Protein AF-A0A6P8ZC03-F1 (afdb_monomer_lite)

pLDDT: mean 70.23, std 19.86, range [29.33, 95.44]

Secondary structure (DSSP, 8-state):
-------HHHHHHHHHHHHHTT--SS--EEEEE---SS-PPPEEEEE----SSHHHHHHHHTT------PPPPP--------S------TT------HHHHHHH--TT-EEEE-TT--S-TTSSTTTT--EEEEEE-TTSEEEEEETT-SSS--EEEEBSGGG-BSEEE-----TTTTTT---STTEEE-TT--SHHHHHHHHHHHHTTGGGG--EEEES--S-HHHHHHHHHHHTTT--EEEEES--HHHHHHHHT-TT--EEEEES--HHHHHHHTT-TT-SEEEEE--TTSPPP-------SS--SEEEEE-SSHHHHHHHHHHTTTT--EEEEE-BSSTTTB-TTHHHHHHHHT-SS--EEEEE---TTS-S----HHHHHHHHHHHHHHHHTT-

InterPro domains:
  IPR037252 Mib/herc2 domain superfamily [SSF159034] (101-170)

Structure (mmCIF, N/CA/C/O backbone):
data_AF-A0A6P8ZC03-F1
#
_entry.id   AF-A0A6P8ZC03-F1
#
loop_
_atom_site.group_PDB
_atom_site.id
_atom_site.type_symbol
_atom_site.label_atom_id
_atom_site.label_alt_id
_atom_site.label_comp_id
_atom_site.label_asym_id
_atom_site.label_entity_id
_atom_site.label_seq_id
_atom_site.pdbx_PDB_ins_code
_atom_site.Cartn_x
_atom_site.Cartn_y
_atom_site.Cartn_z
_atom_site.occupancy
_atom_site.B_iso_or_equiv
_atom_site.auth_seq_id
_atom_site.auth_comp_id
_atom_site.auth_asym_id
_atom_site.auth_atom_id
_atom_site.pdbx_PDB_model_num
ATOM 1 N N . MET A 1 1 ? 59.920 -8.714 -32.826 1.00 38.66 1 MET A N 1
ATOM 2 C CA . MET A 1 1 ? 58.539 -8.205 -32.954 1.00 38.66 1 MET A CA 1
ATOM 3 C C . MET A 1 1 ? 57.607 -9.342 -32.580 1.00 38.66 1 MET A C 1
ATOM 5 O O . MET A 1 1 ? 57.572 -10.343 -33.281 1.00 38.66 1 MET A O 1
ATOM 9 N N . SER A 1 2 ? 56.995 -9.262 -31.404 1.00 29.33 2 SER A N 1
ATOM 10 C CA . SER A 1 2 ? 56.111 -10.286 -30.843 1.00 29.33 2 SER A CA 1
ATOM 11 C C . SER A 1 2 ? 54.760 -10.263 -31.563 1.00 29.33 2 SER A C 1
ATOM 13 O O . SER A 1 2 ? 54.054 -9.259 -31.531 1.00 29.33 2 SER A O 1
ATOM 15 N N . ASN A 1 3 ? 54.405 -11.369 -32.221 1.00 35.78 3 ASN A N 1
ATOM 16 C CA . ASN A 1 3 ? 53.081 -11.566 -32.811 1.00 35.78 3 ASN A CA 1
ATOM 17 C C . ASN A 1 3 ? 52.058 -11.782 -31.689 1.00 35.78 3 ASN A C 1
ATOM 19 O O . ASN A 1 3 ? 51.880 -12.900 -31.208 1.00 35.78 3 ASN A O 1
ATOM 23 N N . ASN A 1 4 ? 51.389 -10.706 -31.275 1.00 35.53 4 ASN A N 1
ATOM 24 C CA . ASN A 1 4 ? 50.224 -10.776 -30.397 1.00 35.53 4 ASN A CA 1
ATOM 25 C C . ASN A 1 4 ? 49.051 -11.398 -31.169 1.00 35.53 4 ASN A C 1
ATOM 27 O O . ASN A 1 4 ? 48.285 -10.704 -31.836 1.00 35.53 4 ASN A O 1
ATOM 31 N N . PHE A 1 5 ? 48.920 -12.721 -31.094 1.00 42.88 5 PHE A N 1
ATOM 32 C CA . PHE A 1 5 ? 47.715 -13.425 -31.519 1.00 42.88 5 PHE A CA 1
ATOM 33 C C . PHE A 1 5 ? 46.606 -13.161 -30.497 1.00 42.88 5 PHE A C 1
ATOM 35 O O . PHE A 1 5 ? 46.555 -13.793 -29.445 1.00 42.88 5 PHE A O 1
ATOM 42 N N . PHE A 1 6 ? 45.704 -12.234 -30.811 1.00 43.91 6 PHE A N 1
ATOM 43 C CA . PHE A 1 6 ? 44.406 -12.196 -30.146 1.00 43.91 6 PHE A CA 1
ATOM 44 C C . PHE A 1 6 ? 43.571 -13.399 -30.619 1.00 43.91 6 PHE A C 1
ATOM 46 O O . PHE A 1 6 ? 43.503 -13.648 -31.830 1.00 43.91 6 PHE A O 1
ATOM 53 N N . PRO A 1 7 ? 42.934 -14.162 -29.714 1.00 54.00 7 PRO A N 1
ATOM 54 C CA . PRO A 1 7 ? 42.028 -15.236 -30.101 1.00 54.00 7 PRO A CA 1
ATOM 55 C C . PRO A 1 7 ? 40.899 -14.685 -30.982 1.00 54.00 7 PRO A C 1
ATOM 57 O O . PRO A 1 7 ? 40.256 -13.696 -30.640 1.00 54.00 7 PRO A O 1
ATOM 60 N N . VAL A 1 8 ? 40.629 -15.332 -32.119 1.00 51.09 8 VAL A N 1
ATOM 61 C CA . VAL A 1 8 ? 39.623 -14.892 -33.113 1.00 51.09 8 VAL A CA 1
ATOM 62 C C . VAL A 1 8 ? 38.232 -14.698 -32.485 1.00 51.09 8 VAL A C 1
ATOM 64 O O . VAL A 1 8 ? 37.500 -13.784 -32.860 1.00 51.09 8 VAL A O 1
ATOM 67 N N . ALA A 1 9 ? 37.895 -15.505 -31.476 1.00 49.44 9 ALA A N 1
ATOM 68 C CA . ALA A 1 9 ? 36.647 -15.401 -30.724 1.00 49.44 9 ALA A CA 1
ATOM 69 C C . ALA A 1 9 ? 36.539 -14.112 -29.884 1.00 49.44 9 ALA A C 1
ATOM 71 O O . ALA A 1 9 ? 35.435 -13.611 -29.664 1.00 49.44 9 ALA A O 1
ATOM 72 N N . ASP A 1 10 ? 37.663 -13.553 -29.436 1.00 50.69 10 ASP A N 1
ATOM 73 C CA . ASP A 1 10 ? 37.693 -12.330 -28.628 1.00 50.69 10 ASP A CA 1
ATOM 74 C C . ASP A 1 10 ? 37.664 -11.080 -29.500 1.00 50.69 10 ASP A C 1
ATOM 76 O O . ASP A 1 10 ? 37.069 -10.078 -29.108 1.00 50.69 10 ASP A O 1
ATOM 80 N N . LEU A 1 11 ? 38.188 -11.167 -30.724 1.00 52.09 11 LEU A N 1
ATOM 81 C CA . LEU A 1 11 ? 38.031 -10.120 -31.730 1.00 52.09 11 LEU A CA 1
ATOM 82 C C . LEU A 1 11 ? 36.567 -10.010 -32.184 1.00 52.09 11 LEU A C 1
ATOM 84 O O . LEU A 1 11 ? 36.025 -8.910 -32.237 1.00 52.09 11 LEU A O 1
ATOM 88 N N . ALA A 1 12 ? 35.903 -11.146 -32.424 1.00 51.19 12 ALA A N 1
ATOM 89 C CA . ALA A 1 12 ? 34.486 -11.190 -32.793 1.00 51.19 12 ALA A CA 1
ATOM 90 C C . ALA A 1 12 ? 33.575 -10.680 -31.663 1.00 51.19 12 ALA A C 1
ATOM 92 O O . ALA A 1 12 ? 32.659 -9.899 -31.915 1.00 51.19 12 ALA A O 1
ATOM 93 N N . ARG A 1 13 ? 33.860 -11.050 -30.405 1.00 52.44 13 ARG A N 1
ATOM 94 C CA . ARG A 1 13 ? 33.130 -10.528 -29.236 1.00 52.44 13 ARG A CA 1
ATOM 95 C C . ARG A 1 13 ? 33.342 -9.035 -29.038 1.00 52.44 13 ARG A C 1
ATOM 97 O O . ARG A 1 13 ? 32.381 -8.322 -28.769 1.00 52.44 13 ARG A O 1
ATOM 104 N N . THR A 1 14 ? 34.580 -8.568 -29.176 1.00 52.69 14 THR A N 1
ATOM 105 C CA . THR A 1 14 ? 34.913 -7.144 -29.041 1.00 52.69 14 THR A CA 1
ATOM 106 C C . THR A 1 14 ? 34.254 -6.326 -30.149 1.00 52.69 14 THR A C 1
ATOM 108 O O . THR A 1 14 ? 33.666 -5.291 -29.856 1.00 52.69 14 THR A O 1
ATOM 111 N N . ALA A 1 15 ? 34.250 -6.822 -31.391 1.00 52.75 15 ALA A N 1
ATOM 112 C CA . ALA A 1 15 ? 33.561 -6.185 -32.511 1.00 52.75 15 ALA A CA 1
ATOM 113 C C . ALA A 1 15 ? 32.034 -6.157 -32.320 1.00 52.75 15 ALA A C 1
ATOM 115 O O . ALA A 1 15 ? 31.424 -5.110 -32.501 1.00 52.75 15 ALA A O 1
ATOM 116 N N . ALA A 1 16 ? 31.419 -7.262 -31.883 1.00 52.03 16 ALA A N 1
ATOM 117 C CA . ALA A 1 16 ? 29.979 -7.316 -31.611 1.00 52.03 16 ALA A CA 1
ATOM 118 C C . ALA A 1 16 ? 29.558 -6.348 -30.492 1.00 52.03 16 ALA A C 1
ATOM 120 O O . ALA A 1 16 ? 28.509 -5.714 -30.577 1.00 52.03 16 ALA A O 1
ATOM 121 N N . ARG A 1 17 ? 30.396 -6.197 -29.460 1.00 51.12 17 ARG A N 1
ATOM 122 C CA . ARG A 1 17 ? 30.142 -5.295 -28.330 1.00 51.12 17 ARG A CA 1
ATOM 123 C C . ARG A 1 17 ? 30.298 -3.821 -28.718 1.00 51.12 17 ARG A C 1
ATOM 125 O O . ARG A 1 17 ? 29.443 -3.021 -28.375 1.00 51.12 17 ARG A O 1
ATOM 132 N N . LEU A 1 18 ? 31.305 -3.494 -29.532 1.00 48.81 18 LEU A N 1
ATOM 133 C CA . LEU A 1 18 ? 31.478 -2.156 -30.116 1.00 48.81 18 LEU A CA 1
ATOM 134 C C . LEU A 1 18 ? 30.335 -1.761 -31.062 1.00 48.81 18 LEU A C 1
ATOM 136 O O . LEU A 1 18 ? 29.986 -0.590 -31.140 1.00 48.81 18 LEU A O 1
ATOM 140 N N . VAL A 1 19 ? 29.754 -2.725 -31.778 1.00 50.06 19 VAL A N 1
ATOM 141 C CA . VAL A 1 19 ? 28.597 -2.502 -32.659 1.00 50.06 19 VAL A CA 1
ATOM 142 C C . VAL A 1 19 ? 27.312 -2.263 -31.855 1.00 50.06 19 VAL A C 1
ATOM 144 O O . VAL A 1 19 ? 26.505 -1.427 -32.250 1.00 50.06 19 VAL A O 1
ATOM 147 N N . LEU A 1 20 ? 27.145 -2.938 -30.713 1.00 50.75 20 LEU A N 1
ATOM 148 C CA . LEU A 1 20 ? 26.022 -2.715 -29.792 1.00 50.75 20 LEU A CA 1
ATOM 149 C C . LEU A 1 20 ? 26.075 -1.338 -29.111 1.00 50.75 20 LEU A C 1
ATOM 151 O O . LEU A 1 20 ? 25.030 -0.727 -28.908 1.00 50.75 20 LEU A O 1
ATOM 155 N N . ASP A 1 21 ? 27.273 -0.835 -28.807 1.00 42.75 21 ASP A N 1
ATOM 156 C CA . ASP A 1 21 ? 27.467 0.445 -28.109 1.00 42.75 21 ASP A CA 1
ATOM 157 C C . ASP A 1 21 ? 27.292 1.689 -29.018 1.00 42.75 21 ASP A C 1
ATOM 159 O O . ASP A 1 21 ? 27.329 2.816 -28.525 1.00 42.75 21 ASP A O 1
ATOM 163 N N . LEU A 1 22 ? 27.102 1.519 -30.337 1.00 44.31 22 LEU A N 1
ATOM 164 C CA . LEU A 1 22 ? 27.122 2.606 -31.336 1.00 44.31 22 LEU A CA 1
ATOM 165 C C . LEU A 1 22 ? 25.833 2.752 -32.187 1.00 44.31 22 LEU A C 1
ATOM 167 O O . LEU A 1 22 ? 25.862 3.482 -33.178 1.00 44.31 22 LEU A O 1
ATOM 171 N N . ALA A 1 23 ? 24.719 2.088 -31.846 1.00 41.38 23 ALA A N 1
ATOM 172 C CA . ALA A 1 23 ? 23.506 2.015 -32.690 1.00 41.38 23 ALA A CA 1
ATOM 173 C C . ALA A 1 23 ? 22.300 2.869 -32.201 1.00 41.38 23 ALA A C 1
ATOM 175 O O . ALA A 1 23 ? 22.089 3.010 -30.996 1.00 41.38 23 ALA A O 1
ATOM 176 N N . ASP A 1 24 ? 21.477 3.377 -33.140 1.00 45.94 24 ASP A N 1
ATOM 177 C CA . ASP A 1 24 ? 20.222 4.161 -32.947 1.00 45.94 24 ASP A CA 1
ATOM 178 C C . ASP A 1 24 ? 19.053 3.517 -33.772 1.00 45.94 24 ASP A C 1
ATOM 180 O O . ASP A 1 24 ? 19.334 2.818 -34.734 1.00 45.94 24 ASP A O 1
ATOM 184 N N . PRO A 1 25 ? 17.736 3.647 -33.470 1.00 39.78 25 PRO A N 1
ATOM 185 C CA . PRO A 1 25 ? 16.747 2.566 -33.657 1.00 39.78 25 PRO A CA 1
ATOM 186 C C . PRO A 1 25 ? 15.841 2.481 -34.939 1.00 39.78 25 PRO A C 1
ATOM 188 O O . PRO A 1 25 ? 14.853 1.752 -34.859 1.00 39.78 25 PRO A O 1
ATOM 191 N N . ALA A 1 26 ? 16.116 3.048 -36.144 1.00 35.56 26 ALA A N 1
ATOM 192 C CA . ALA A 1 26 ? 15.242 2.849 -37.371 1.00 35.56 26 ALA A CA 1
ATOM 193 C C . ALA A 1 26 ? 15.695 2.199 -38.786 1.00 35.56 26 ALA A C 1
ATOM 195 O O . ALA A 1 26 ? 15.550 2.896 -39.776 1.00 35.56 26 ALA A O 1
ATOM 196 N N . ALA A 1 27 ? 16.139 0.912 -38.989 1.00 43.16 27 ALA A N 1
ATOM 197 C CA . ALA A 1 27 ? 16.663 0.184 -40.221 1.00 43.16 27 ALA A CA 1
ATOM 198 C C . ALA A 1 27 ? 17.760 -0.938 -40.000 1.00 43.16 27 ALA A C 1
ATOM 200 O O . ALA A 1 27 ? 18.891 -0.643 -39.655 1.00 43.16 27 ALA A O 1
ATOM 201 N N . VAL A 1 28 ? 17.523 -2.229 -40.289 1.00 44.81 28 VAL A N 1
ATOM 202 C CA . VAL A 1 28 ? 18.492 -3.349 -40.052 1.00 44.81 28 VAL A CA 1
ATOM 203 C C . VAL A 1 28 ? 19.564 -3.502 -41.167 1.00 44.81 28 VAL A C 1
ATOM 205 O O . VAL A 1 28 ? 19.242 -3.387 -42.345 1.00 44.81 28 VAL A O 1
ATOM 208 N N . CYS A 1 29 ? 20.829 -3.796 -40.828 1.00 44.78 29 CYS A N 1
ATOM 209 C CA . CYS A 1 29 ? 21.965 -4.050 -41.737 1.00 44.78 29 CYS A CA 1
ATOM 210 C C . CYS A 1 29 ? 22.621 -5.422 -41.485 1.00 44.78 29 CYS A C 1
ATOM 212 O O . CYS A 1 29 ? 22.820 -5.803 -40.336 1.00 44.78 29 CYS A O 1
ATOM 214 N N . SER A 1 30 ? 23.051 -6.134 -42.536 1.00 46.84 30 SER A N 1
ATOM 215 C CA . SER A 1 30 ? 23.853 -7.363 -42.399 1.00 46.84 30 SER A CA 1
ATOM 216 C C . SER A 1 30 ? 25.341 -7.106 -42.662 1.00 46.84 30 SER A C 1
ATOM 218 O O . SER A 1 30 ? 25.680 -6.549 -43.709 1.00 46.84 30 SER A O 1
ATOM 220 N N . VAL A 1 31 ? 26.235 -7.553 -41.775 1.00 46.94 31 VAL A N 1
ATOM 221 C CA . VAL A 1 31 ? 27.695 -7.477 -41.987 1.00 46.94 31 VAL A CA 1
ATOM 222 C C . VAL A 1 31 ? 28.259 -8.872 -42.239 1.00 46.94 31 VAL A C 1
ATOM 224 O O . VAL A 1 31 ? 27.964 -9.800 -41.487 1.00 46.94 31 VAL A O 1
ATOM 227 N N . THR A 1 32 ? 29.082 -9.004 -43.287 1.00 48.28 32 THR A N 1
ATOM 228 C CA . THR A 1 32 ? 29.808 -10.239 -43.623 1.00 48.28 32 THR A CA 1
ATOM 229 C C . THR A 1 32 ? 31.313 -9.990 -43.573 1.00 48.28 32 THR A C 1
ATOM 231 O O . THR A 1 32 ? 31.815 -9.125 -44.288 1.00 48.28 32 THR A O 1
ATOM 234 N N . LEU A 1 33 ? 32.040 -10.743 -42.744 1.00 46.47 33 LEU A N 1
ATOM 235 C CA . LEU A 1 33 ? 33.502 -10.658 -42.619 1.00 46.47 33 LEU A CA 1
ATOM 236 C C . LEU A 1 33 ? 34.161 -11.879 -43.270 1.00 46.47 33 LEU A C 1
ATOM 238 O O . LEU A 1 33 ? 33.758 -13.013 -43.014 1.00 46.47 33 LEU A O 1
ATOM 242 N N . ARG A 1 34 ? 35.195 -11.655 -44.090 1.00 49.12 34 ARG A N 1
ATOM 243 C CA . ARG A 1 34 ? 35.996 -12.713 -44.725 1.00 49.12 34 ARG A CA 1
ATOM 244 C C . ARG A 1 34 ? 37.477 -12.504 -44.430 1.00 49.12 34 ARG A C 1
ATOM 246 O O . ARG A 1 34 ? 38.013 -11.430 -44.669 1.00 49.12 34 ARG A O 1
ATOM 253 N N . ARG A 1 35 ? 38.150 -13.549 -43.942 1.00 44.47 35 ARG A N 1
ATOM 254 C CA . ARG A 1 35 ? 39.606 -13.553 -43.734 1.00 44.47 35 ARG A CA 1
ATOM 255 C C . ARG A 1 35 ? 40.304 -14.150 -44.959 1.00 44.47 35 ARG A C 1
ATOM 257 O O . ARG A 1 35 ? 39.910 -15.215 -45.430 1.00 44.47 35 ARG A O 1
ATOM 264 N N . GLY A 1 36 ? 41.326 -13.466 -45.471 1.00 46.16 36 GLY A N 1
ATOM 265 C CA . GLY A 1 36 ? 42.032 -13.841 -46.699 1.00 46.16 36 GLY A CA 1
ATOM 266 C C . GLY A 1 36 ? 42.666 -15.244 -46.694 1.00 46.16 36 GLY A C 1
ATOM 267 O O . GLY A 1 36 ? 43.263 -15.675 -45.710 1.00 46.16 36 GLY A O 1
ATOM 268 N N . ALA A 1 37 ? 42.502 -15.917 -47.838 1.00 48.25 37 ALA A N 1
ATOM 269 C CA . ALA A 1 37 ? 43.283 -16.992 -48.467 1.00 48.25 37 ALA A CA 1
ATOM 270 C C . ALA A 1 37 ? 43.920 -18.134 -47.636 1.00 48.25 37 ALA A C 1
ATOM 272 O O . ALA A 1 37 ? 44.953 -18.644 -48.056 1.00 48.25 37 ALA A O 1
ATOM 273 N N . ALA A 1 38 ? 43.329 -18.604 -46.528 1.00 47.22 38 ALA A N 1
ATOM 274 C CA . ALA A 1 38 ? 43.684 -19.929 -45.967 1.00 47.22 38 ALA A CA 1
ATOM 275 C C . ALA A 1 38 ? 42.639 -20.541 -45.004 1.00 47.22 38 ALA A C 1
ATOM 277 O O . ALA A 1 38 ? 42.996 -21.258 -44.073 1.00 47.22 38 ALA A O 1
ATOM 278 N N . GLY A 1 39 ? 41.349 -20.258 -45.200 1.00 52.25 39 GLY A N 1
ATOM 279 C CA . GLY A 1 39 ? 40.270 -20.786 -44.354 1.00 52.25 39 GLY A CA 1
ATOM 280 C C . GLY A 1 39 ? 39.254 -19.702 -44.026 1.00 52.25 39 GLY A C 1
ATOM 281 O O . GLY A 1 39 ? 39.389 -18.985 -43.036 1.00 52.25 39 GLY A O 1
ATOM 282 N N . ALA A 1 40 ? 38.260 -19.542 -44.898 1.00 42.72 40 ALA A N 1
ATOM 283 C CA . ALA A 1 40 ? 37.226 -18.533 -44.735 1.00 42.72 40 ALA A CA 1
ATOM 284 C C . ALA A 1 40 ? 36.173 -19.027 -43.735 1.00 42.72 40 ALA A C 1
ATOM 286 O O . ALA A 1 40 ? 35.485 -20.011 -43.991 1.00 42.72 40 ALA A O 1
ATOM 287 N N . VAL A 1 41 ? 36.041 -18.334 -42.605 1.00 45.12 41 VAL A N 1
ATOM 288 C CA . VAL A 1 41 ? 34.872 -18.461 -41.730 1.00 45.12 41 VAL A CA 1
ATOM 289 C C . VAL A 1 41 ? 33.945 -17.304 -42.073 1.00 45.12 41 VAL A C 1
ATOM 291 O O . VAL A 1 41 ? 34.343 -16.146 -41.952 1.00 45.12 41 VAL A O 1
ATOM 294 N N . GLU A 1 42 ? 32.746 -17.619 -42.552 1.00 45.19 42 GLU A N 1
ATOM 295 C CA . GLU A 1 42 ? 31.716 -16.636 -42.877 1.00 45.19 42 GLU A CA 1
ATOM 296 C C . GLU A 1 42 ? 30.893 -16.339 -41.623 1.00 45.19 42 GLU A C 1
ATOM 298 O O . GLU A 1 42 ? 30.299 -17.238 -41.031 1.00 45.19 42 GLU A O 1
ATOM 303 N N . TRP A 1 43 ? 30.877 -15.075 -41.209 1.00 43.72 43 TRP A N 1
ATOM 304 C CA . TRP A 1 43 ? 30.035 -14.599 -40.116 1.00 43.72 43 TRP A CA 1
ATOM 305 C C . TRP A 1 43 ? 28.998 -13.650 -40.687 1.00 43.72 43 TRP A C 1
ATOM 307 O O . TRP A 1 43 ? 29.372 -12.667 -41.323 1.00 43.72 43 TRP A O 1
ATOM 317 N N . ARG A 1 44 ? 27.718 -13.942 -40.446 1.00 44.94 44 ARG A N 1
ATOM 318 C CA . ARG A 1 44 ? 26.594 -13.063 -40.770 1.00 44.94 44 ARG A CA 1
ATOM 319 C C . ARG A 1 44 ? 25.996 -12.564 -39.461 1.00 44.94 44 ARG A C 1
ATOM 321 O O . ARG A 1 44 ? 25.579 -13.370 -38.636 1.00 44.94 44 ARG A O 1
ATOM 328 N N . ALA A 1 45 ? 25.974 -11.251 -39.273 1.00 44.25 45 ALA A N 1
ATOM 329 C CA . ALA A 1 45 ? 25.295 -10.615 -38.149 1.00 44.25 45 ALA A CA 1
ATOM 330 C C . ALA A 1 45 ? 24.274 -9.611 -38.685 1.00 44.25 45 ALA A C 1
ATOM 332 O O . ALA A 1 45 ? 24.624 -8.789 -39.532 1.00 44.25 45 ALA A O 1
ATOM 333 N N . GLU A 1 46 ? 23.035 -9.696 -38.205 1.00 40.28 46 GLU A N 1
ATOM 334 C CA . GLU A 1 46 ? 21.968 -8.725 -38.457 1.00 40.28 46 GLU A CA 1
ATOM 335 C C . GLU A 1 46 ? 21.998 -7.676 -37.346 1.00 40.28 46 GLU A C 1
ATOM 337 O O . GLU A 1 46 ? 21.939 -8.004 -36.161 1.00 40.28 46 GLU A O 1
ATOM 342 N N . VAL A 1 47 ? 22.155 -6.412 -37.720 1.00 44.84 47 VAL A N 1
ATOM 343 C CA . VAL A 1 47 ? 22.390 -5.306 -36.794 1.00 44.84 47 VAL A CA 1
ATOM 344 C C . VAL A 1 47 ? 21.298 -4.264 -36.987 1.00 44.84 47 VAL A C 1
ATOM 346 O O . VAL A 1 47 ? 21.091 -3.832 -38.118 1.00 44.84 47 VAL A O 1
ATOM 349 N N . PRO A 1 48 ? 20.594 -3.829 -35.934 1.00 35.66 48 PRO A N 1
ATOM 350 C CA . PRO A 1 48 ? 19.613 -2.771 -36.056 1.00 35.66 48 PRO A CA 1
ATOM 351 C C . PRO A 1 48 ? 20.286 -1.385 -36.335 1.00 35.66 48 PRO A C 1
ATOM 353 O O . PRO A 1 48 ? 21.489 -1.234 -36.173 1.00 35.66 48 PRO A O 1
ATOM 356 N N . PRO A 1 49 ? 19.511 -0.385 -36.764 1.00 44.56 49 PRO A N 1
ATOM 357 C CA . PRO A 1 49 ? 19.841 0.904 -37.458 1.00 44.56 49 PRO A CA 1
ATOM 358 C C . PRO A 1 49 ? 20.930 1.916 -37.073 1.00 44.56 49 PRO A C 1
ATOM 360 O O . PRO A 1 49 ? 21.537 1.871 -36.018 1.00 44.56 49 PRO A O 1
ATOM 363 N N . ALA A 1 50 ? 21.191 2.837 -38.023 1.00 55.44 50 ALA A N 1
ATOM 364 C CA . ALA A 1 50 ? 22.471 3.517 -38.302 1.00 55.44 50 ALA A CA 1
ATOM 365 C C . ALA A 1 50 ? 22.525 5.031 -37.935 1.00 55.44 50 ALA A C 1
ATOM 367 O O . ALA A 1 50 ? 21.480 5.660 -37.817 1.00 55.44 50 ALA A O 1
ATOM 368 N N . ASP A 1 51 ? 23.707 5.670 -37.769 1.00 46.03 51 ASP A N 1
ATOM 369 C CA . ASP A 1 51 ? 24.504 6.200 -38.905 1.00 46.03 51 ASP A CA 1
ATOM 370 C C . ASP A 1 51 ? 26.069 6.083 -38.832 1.00 46.03 51 ASP A C 1
ATOM 372 O O . ASP A 1 51 ? 26.778 6.698 -38.036 1.00 46.03 51 ASP A O 1
ATOM 376 N N . ASN A 1 52 ? 26.593 5.278 -39.765 1.00 52.47 52 ASN A N 1
ATOM 377 C CA . ASN A 1 52 ? 27.776 5.342 -40.656 1.00 52.47 52 ASN A CA 1
ATOM 378 C C . ASN A 1 52 ? 29.224 5.766 -40.317 1.00 52.47 52 ASN A C 1
ATOM 380 O O . ASN A 1 52 ? 30.082 5.463 -41.156 1.00 52.47 52 ASN A O 1
ATOM 384 N N . ALA A 1 53 ? 29.591 6.392 -39.197 1.00 48.66 53 ALA A N 1
ATOM 385 C CA . ALA A 1 53 ? 31.012 6.774 -39.012 1.00 48.66 53 ALA A CA 1
ATOM 386 C C . ALA A 1 53 ? 31.860 5.673 -38.345 1.00 48.66 53 ALA A C 1
ATOM 388 O O . ALA A 1 53 ? 32.937 5.320 -38.831 1.00 48.66 53 ALA A O 1
ATOM 389 N N . GLY A 1 54 ? 31.352 5.086 -37.258 1.00 52.84 54 GLY A N 1
ATOM 390 C CA . GLY A 1 54 ? 32.101 4.121 -36.443 1.00 52.84 54 GLY A CA 1
ATOM 391 C C . GLY A 1 54 ? 32.331 2.778 -37.137 1.00 52.84 54 GLY A C 1
ATOM 392 O O . GLY A 1 54 ? 33.436 2.243 -37.103 1.00 52.84 54 GLY A O 1
ATOM 393 N N . VAL A 1 55 ? 31.322 2.264 -37.846 1.00 52.31 55 VAL A N 1
ATOM 394 C CA . VAL A 1 55 ? 31.400 0.956 -38.520 1.00 52.31 55 VAL A CA 1
ATOM 395 C C . VAL A 1 55 ? 32.434 0.963 -39.654 1.00 52.31 55 VAL A C 1
ATOM 397 O O . VAL A 1 55 ? 33.204 0.015 -39.783 1.00 52.31 55 VAL A O 1
ATOM 400 N N . LYS A 1 56 ? 32.534 2.054 -40.428 1.00 48.81 56 LYS A N 1
ATOM 401 C CA . LYS A 1 56 ? 33.561 2.196 -41.479 1.00 48.81 56 LYS A CA 1
ATOM 402 C C . LYS A 1 56 ? 34.979 2.253 -40.899 1.00 48.81 56 LYS A C 1
ATOM 404 O O . LYS A 1 56 ? 35.896 1.675 -41.474 1.00 48.81 56 LYS A O 1
ATOM 409 N N . LEU A 1 57 ? 35.151 2.901 -39.745 1.00 46.41 57 LEU A N 1
ATOM 410 C CA . LEU A 1 57 ? 36.442 3.033 -39.059 1.00 46.41 57 LEU A CA 1
ATOM 411 C C . LEU A 1 57 ? 36.913 1.691 -38.473 1.00 46.41 57 LEU A C 1
ATOM 413 O O . LEU A 1 57 ? 38.081 1.329 -38.617 1.00 46.41 57 LEU A O 1
ATOM 417 N N . VAL A 1 58 ? 35.985 0.913 -37.906 1.00 53.28 58 VAL A N 1
ATOM 418 C CA . VAL A 1 58 ? 36.243 -0.442 -37.390 1.00 53.28 58 VAL A CA 1
ATOM 419 C C . VAL A 1 58 ? 36.569 -1.423 -38.524 1.00 53.28 58 VAL A C 1
ATOM 421 O O . VAL A 1 58 ? 37.495 -2.218 -38.383 1.00 53.28 58 VAL A O 1
ATOM 424 N N . LEU A 1 59 ? 35.887 -1.341 -39.672 1.00 49.88 59 LEU A N 1
ATOM 425 C CA . LEU A 1 59 ? 36.191 -2.186 -40.836 1.00 49.88 59 LEU A CA 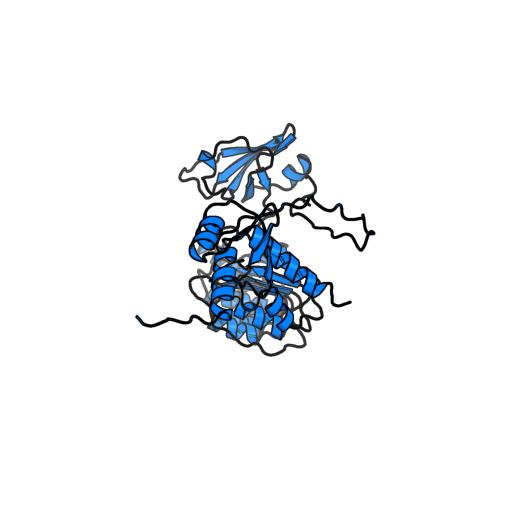1
ATOM 426 C C . LEU A 1 59 ? 37.565 -1.859 -41.458 1.00 49.88 59 LEU A C 1
ATOM 428 O O . LEU A 1 59 ? 38.321 -2.784 -41.757 1.00 49.88 59 LEU A O 1
ATOM 432 N N . CYS A 1 60 ? 37.941 -0.574 -41.553 1.00 47.09 60 CYS A N 1
ATOM 433 C CA . CYS A 1 60 ? 39.286 -0.155 -41.982 1.00 47.09 60 CYS A CA 1
ATOM 434 C C . CYS A 1 60 ? 40.391 -0.637 -41.026 1.00 47.09 60 CYS A C 1
ATOM 436 O O . CYS A 1 60 ? 41.444 -1.083 -41.476 1.00 47.09 60 CYS A O 1
ATOM 438 N N . MET A 1 61 ? 40.158 -0.581 -39.710 1.00 47.47 61 MET A N 1
ATOM 439 C CA . MET A 1 61 ? 41.124 -1.048 -38.704 1.00 47.47 61 MET A CA 1
ATOM 440 C C . MET A 1 61 ? 41.341 -2.569 -38.718 1.00 47.47 61 MET A C 1
ATOM 442 O O . MET A 1 61 ? 42.382 -3.039 -38.264 1.00 47.47 61 MET A O 1
ATOM 446 N N . LEU A 1 62 ? 40.379 -3.340 -39.233 1.00 55.50 62 LEU A N 1
ATOM 447 C CA . LEU A 1 62 ? 40.436 -4.804 -39.294 1.00 55.50 62 LEU A CA 1
ATOM 448 C C . LEU A 1 62 ? 40.975 -5.345 -40.632 1.00 55.50 62 LEU A C 1
ATOM 450 O O . LEU A 1 62 ? 41.082 -6.562 -40.785 1.00 55.50 62 LEU A O 1
ATOM 454 N N . GLY A 1 63 ? 41.322 -4.477 -41.593 1.00 46.72 63 GLY A N 1
ATOM 455 C CA . GLY A 1 63 ? 41.898 -4.873 -42.887 1.00 46.72 63 GLY A CA 1
ATOM 456 C C . GLY A 1 63 ? 40.975 -5.751 -43.742 1.00 46.72 63 GLY A C 1
ATOM 457 O O . GLY A 1 63 ? 41.459 -6.618 -44.466 1.00 46.72 63 GLY A O 1
ATOM 458 N N . CYS A 1 64 ? 39.658 -5.580 -43.605 1.00 47.28 64 CYS A N 1
ATOM 459 C CA . CYS A 1 64 ? 38.647 -6.387 -44.289 1.00 47.28 64 CYS A CA 1
ATOM 460 C C . CYS A 1 64 ? 37.954 -5.584 -45.402 1.00 47.28 64 CYS A C 1
ATOM 462 O O . CYS A 1 64 ? 37.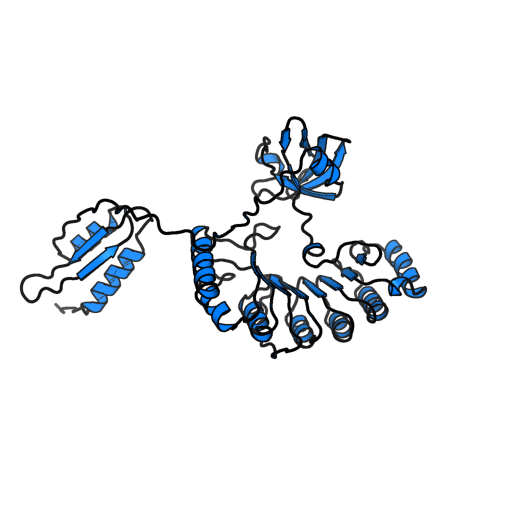513 -4.462 -45.163 1.00 47.28 64 CYS A O 1
ATOM 464 N N . ASP A 1 65 ? 37.772 -6.193 -46.576 1.00 44.59 65 ASP A N 1
ATOM 465 C CA . ASP A 1 65 ? 36.935 -5.659 -47.658 1.00 44.59 65 ASP A CA 1
ATOM 466 C C . ASP A 1 65 ? 35.473 -6.095 -47.448 1.00 44.59 65 ASP A C 1
ATOM 468 O O . ASP A 1 65 ? 35.188 -7.292 -47.347 1.00 44.59 65 ASP A O 1
ATOM 472 N N . GLY A 1 66 ? 34.529 -5.151 -47.378 1.00 43.53 66 GLY A N 1
ATOM 473 C CA . GLY A 1 66 ? 33.107 -5.453 -47.166 1.00 43.53 66 GLY A CA 1
ATOM 474 C C . GLY A 1 66 ? 32.162 -4.485 -47.883 1.00 43.53 66 GLY A C 1
ATOM 475 O O . GLY A 1 66 ? 32.415 -3.283 -47.936 1.00 43.53 66 GLY A O 1
ATOM 476 N N . HIS A 1 67 ? 31.050 -5.012 -48.411 1.00 43.62 67 HIS A N 1
ATOM 477 C CA . HIS A 1 67 ? 29.960 -4.250 -49.037 1.00 43.62 67 HIS A CA 1
ATOM 478 C C . HIS A 1 67 ? 28.678 -4.333 -48.192 1.00 43.62 67 HIS A C 1
ATOM 480 O O . HIS A 1 67 ? 28.319 -5.404 -47.710 1.00 43.62 67 HIS A O 1
ATOM 486 N N . LEU A 1 68 ? 27.970 -3.208 -48.049 1.00 41.75 68 LEU A N 1
ATOM 487 C CA . LEU A 1 68 ? 26.656 -3.120 -47.401 1.00 41.75 68 LEU A CA 1
ATOM 488 C C . LEU A 1 68 ? 25.546 -3.214 -48.457 1.00 41.75 68 LEU A C 1
ATOM 490 O O . LEU A 1 68 ? 25.600 -2.515 -49.467 1.00 41.75 68 LEU A O 1
ATOM 494 N N . THR A 1 69 ? 24.530 -4.045 -48.220 1.00 41.34 69 THR A N 1
ATOM 495 C CA . THR A 1 69 ? 23.319 -4.140 -49.058 1.00 41.34 69 THR A CA 1
ATOM 496 C C . THR A 1 69 ? 22.080 -3.913 -48.191 1.00 41.34 69 THR A C 1
ATOM 498 O O . THR A 1 69 ? 21.949 -4.525 -47.136 1.00 41.34 69 THR A O 1
ATOM 501 N N . GLN A 1 70 ? 21.191 -3.007 -48.611 1.00 39.72 70 GLN A N 1
ATOM 502 C CA . GLN A 1 70 ? 19.917 -2.737 -47.931 1.00 39.72 70 GLN A CA 1
ATOM 503 C C . GLN A 1 70 ? 18.822 -3.663 -48.475 1.00 39.72 70 GLN A C 1
ATOM 505 O O . GLN A 1 70 ? 18.712 -3.823 -49.692 1.00 39.72 70 GLN A O 1
ATOM 510 N N . GLN A 1 71 ? 17.996 -4.237 -47.596 1.00 39.12 71 GLN A N 1
ATOM 511 C CA . GLN A 1 71 ? 16.792 -4.975 -47.993 1.00 39.12 71 GLN A CA 1
ATOM 512 C C . GLN A 1 71 ? 15.524 -4.118 -47.828 1.00 39.12 71 GLN A C 1
ATOM 514 O O . GLN A 1 71 ? 15.426 -3.358 -46.862 1.00 39.12 71 GLN A O 1
ATOM 519 N N . PRO A 1 72 ? 14.546 -4.230 -48.748 1.00 35.22 72 PRO A N 1
ATOM 520 C CA . PRO A 1 72 ? 13.251 -3.570 -48.613 1.00 35.22 72 PRO A CA 1
ATOM 521 C C . PRO A 1 72 ? 12.384 -4.238 -47.524 1.00 35.22 72 PRO A C 1
ATOM 523 O O . PRO A 1 72 ? 12.525 -5.437 -47.287 1.00 35.22 72 PRO A O 1
ATOM 526 N N . PRO A 1 73 ? 11.483 -3.484 -46.866 1.00 38.78 73 PRO A N 1
ATOM 527 C CA . PRO A 1 73 ? 10.695 -3.981 -45.741 1.00 38.78 73 PRO A CA 1
ATOM 528 C C . PRO A 1 73 ? 9.663 -5.030 -46.179 1.00 38.78 73 PRO A C 1
ATOM 530 O O . PRO A 1 73 ? 8.829 -4.773 -47.049 1.00 38.78 73 PRO A O 1
ATOM 533 N N . GLU A 1 74 ? 9.696 -6.204 -45.547 1.00 34.16 74 GLU A N 1
ATOM 534 C CA . GLU A 1 74 ? 8.690 -7.254 -45.723 1.00 34.16 74 GLU A CA 1
ATOM 535 C C . GLU A 1 74 ? 7.339 -6.840 -45.126 1.00 34.16 74 GLU A C 1
ATOM 537 O O . GLU A 1 74 ? 7.239 -6.344 -44.003 1.00 34.16 74 GLU A O 1
ATOM 542 N N . THR A 1 75 ? 6.273 -7.056 -45.896 1.00 36.38 75 THR A N 1
ATOM 543 C CA . THR A 1 75 ? 4.890 -6.799 -45.486 1.00 36.38 75 THR A CA 1
ATOM 544 C C . THR A 1 75 ? 4.362 -8.027 -44.740 1.00 36.38 75 THR A C 1
ATOM 546 O O . THR A 1 75 ? 4.214 -9.090 -45.339 1.00 36.38 75 THR A O 1
ATOM 549 N N . GLN A 1 76 ? 4.094 -7.910 -43.436 1.00 34.56 76 GLN A N 1
ATOM 550 C CA . GLN A 1 76 ? 3.545 -9.018 -42.644 1.00 34.56 76 GLN A CA 1
ATOM 551 C C . GLN A 1 76 ? 2.049 -9.259 -42.949 1.00 34.56 76 GLN A C 1
ATOM 553 O O . GLN A 1 76 ? 1.306 -8.286 -43.118 1.00 34.56 76 GLN A O 1
ATOM 558 N N . PRO A 1 77 ? 1.573 -10.522 -42.992 1.00 37.38 77 PRO A N 1
ATOM 559 C CA . PRO A 1 77 ? 0.157 -10.837 -43.170 1.00 37.38 77 PRO A CA 1
ATOM 560 C C . PRO A 1 77 ? -0.660 -10.511 -41.911 1.00 37.38 77 PRO A C 1
ATOM 562 O O . PRO A 1 77 ? -0.222 -10.759 -40.791 1.00 37.38 77 PRO A O 1
ATOM 565 N N . GLN A 1 78 ? -1.878 -9.995 -42.106 1.00 40.91 78 GLN A N 1
ATOM 566 C CA . GLN A 1 78 ? -2.876 -9.816 -41.048 1.00 40.91 78 GLN A CA 1
ATOM 567 C C . GLN A 1 78 ? -3.279 -11.171 -40.452 1.00 40.91 78 GLN A C 1
ATOM 569 O O . GLN A 1 78 ? -3.952 -11.964 -41.110 1.00 40.91 78 GLN A O 1
ATOM 574 N N . GLU A 1 79 ? -2.907 -11.402 -39.193 1.00 35.09 79 GLU A N 1
ATOM 575 C CA . GLU A 1 79 ? -3.300 -12.572 -38.412 1.00 35.09 79 GLU A CA 1
ATOM 576 C C . GLU A 1 79 ? -4.343 -12.205 -37.342 1.00 35.09 79 GLU A C 1
ATOM 578 O O . GLU A 1 79 ? -4.469 -11.062 -36.897 1.00 35.09 79 GLU A O 1
ATOM 583 N N . GLN A 1 80 ? -5.174 -13.194 -37.036 1.00 36.06 80 GLN A N 1
ATOM 584 C CA . GLN A 1 80 ? -6.526 -13.097 -36.505 1.00 36.06 80 GLN A CA 1
ATOM 585 C C . GLN A 1 80 ? -6.623 -12.588 -35.060 1.00 36.06 80 GLN A C 1
ATOM 587 O O . GLN A 1 80 ? -5.733 -12.761 -34.235 1.00 36.06 80 GLN A O 1
ATOM 592 N N . GLN A 1 81 ? -7.782 -11.989 -34.766 1.00 38.38 81 GLN A N 1
ATOM 593 C CA . GLN A 1 81 ? -8.223 -11.478 -33.467 1.00 38.38 81 GLN A CA 1
ATOM 594 C C . GLN A 1 81 ? -8.127 -12.536 -32.351 1.00 38.38 81 GLN A C 1
ATOM 596 O O . GLN A 1 81 ? -9.090 -13.244 -32.061 1.00 38.38 81 GLN A O 1
ATOM 601 N N . ALA A 1 82 ? -6.980 -12.597 -31.678 1.00 34.56 82 ALA A N 1
ATOM 602 C CA . ALA A 1 82 ? -6.841 -13.166 -30.344 1.00 34.56 82 ALA A CA 1
ATOM 603 C C . ALA A 1 82 ? -7.088 -12.059 -29.306 1.00 34.56 82 ALA A C 1
ATOM 605 O O . ALA A 1 82 ? -6.558 -10.958 -29.444 1.00 34.56 82 ALA A O 1
ATOM 606 N N . ALA A 1 83 ? -7.943 -12.356 -28.319 1.00 39.00 83 ALA A N 1
ATOM 607 C CA . ALA A 1 83 ? -8.303 -11.561 -27.137 1.00 39.00 83 ALA A CA 1
ATOM 608 C C . ALA A 1 83 ? -7.649 -10.167 -27.061 1.00 39.00 83 ALA A C 1
ATOM 610 O O . ALA A 1 83 ? -6.568 -9.988 -26.499 1.00 39.00 83 ALA A O 1
ATOM 611 N N . ALA A 1 84 ? -8.325 -9.178 -27.650 1.00 33.81 84 ALA A N 1
ATOM 612 C CA . ALA A 1 84 ? -7.824 -7.820 -27.747 1.00 33.81 84 ALA A CA 1
ATOM 613 C C . ALA A 1 84 ? -7.522 -7.245 -26.356 1.00 33.81 84 ALA A C 1
ATOM 615 O O . ALA A 1 84 ? -8.401 -7.049 -25.514 1.00 33.81 84 ALA A O 1
ATOM 616 N N . TRP A 1 85 ? -6.243 -6.958 -26.145 1.00 38.84 85 TRP A N 1
ATOM 617 C CA . TRP A 1 85 ? -5.741 -6.081 -25.107 1.00 38.84 85 TRP A CA 1
ATOM 618 C C . TRP A 1 85 ? -6.570 -4.792 -25.056 1.00 38.84 85 TRP A C 1
ATOM 620 O O . TRP A 1 85 ? -6.628 -4.034 -26.022 1.00 38.84 85 TRP A O 1
ATOM 630 N N . HIS A 1 86 ? -7.182 -4.513 -23.909 1.00 30.66 86 HIS A N 1
ATOM 631 C CA . HIS A 1 86 ? -7.537 -3.148 -23.558 1.00 30.66 86 HIS A CA 1
ATOM 632 C C . HIS A 1 86 ? -6.440 -2.627 -22.639 1.00 30.66 86 HIS A C 1
ATOM 634 O O . HIS A 1 86 ? -6.487 -2.828 -21.421 1.00 30.66 86 HIS A O 1
ATOM 640 N N . GLU A 1 87 ? -5.470 -1.900 -23.201 1.00 33.22 87 GLU A N 1
ATOM 641 C CA . GLU A 1 87 ? -4.896 -0.811 -22.420 1.00 33.22 87 GLU A CA 1
ATOM 642 C C . GLU A 1 87 ? -6.090 -0.010 -21.938 1.00 33.22 87 GLU A C 1
ATOM 644 O O . GLU A 1 87 ? -6.888 0.479 -22.734 1.00 33.22 87 GLU A O 1
ATOM 649 N N . ARG A 1 88 ? -6.270 0.073 -20.627 1.00 31.78 88 ARG A N 1
ATOM 650 C CA . ARG A 1 88 ? -6.927 1.252 -20.106 1.00 31.78 88 ARG A CA 1
ATOM 651 C C . ARG A 1 88 ? -5.815 2.280 -20.112 1.00 31.78 88 ARG A C 1
ATOM 653 O O . ARG A 1 88 ? -4.997 2.243 -19.187 1.00 31.78 88 ARG A O 1
ATOM 660 N N . PRO A 1 89 ? -5.696 3.136 -21.142 1.00 30.02 89 PRO A N 1
ATOM 661 C CA . PRO A 1 89 ? -4.901 4.322 -20.945 1.00 30.02 89 PRO A CA 1
ATOM 662 C C . PRO A 1 89 ? -5.441 4.986 -19.672 1.00 30.02 89 PRO A C 1
ATOM 664 O O . PRO A 1 89 ? -6.630 4.890 -19.346 1.00 30.02 89 PRO A O 1
ATOM 667 N N . ASN A 1 90 ? -4.594 5.720 -18.959 1.00 36.00 90 ASN A N 1
ATOM 668 C CA . ASN A 1 90 ? -5.111 6.681 -17.980 1.00 36.00 90 ASN A CA 1
ATOM 669 C C . ASN A 1 90 ? -6.048 7.729 -18.641 1.00 36.00 90 ASN A C 1
ATOM 671 O O . ASN A 1 90 ? -6.592 8.579 -17.955 1.00 36.00 90 ASN A O 1
ATOM 675 N N . GLU A 1 91 ? -6.268 7.643 -19.956 1.00 36.75 91 GLU A N 1
ATOM 676 C CA . GLU A 1 91 ? -7.241 8.363 -20.778 1.00 36.75 91 GLU A CA 1
ATOM 677 C C . GLU A 1 91 ? -8.643 7.719 -20.779 1.00 36.75 91 GLU A C 1
ATOM 679 O O . GLU A 1 91 ? -9.514 8.119 -21.541 1.00 36.75 91 GLU A O 1
ATOM 684 N N . GLY A 1 92 ? -8.894 6.742 -19.903 1.00 37.31 92 GLY A N 1
ATOM 685 C CA . GLY A 1 92 ? -10.239 6.279 -19.556 1.00 37.31 92 GLY A CA 1
ATOM 686 C C . GLY A 1 92 ? -10.947 7.154 -18.513 1.00 37.31 92 GLY A C 1
ATOM 687 O O . GLY A 1 92 ? -11.854 6.668 -17.837 1.00 37.31 92 GLY A O 1
ATOM 688 N N . GLU A 1 93 ? -10.539 8.414 -18.326 1.00 47.31 93 GLU A N 1
ATOM 689 C CA . GLU A 1 93 ? -11.411 9.399 -17.688 1.00 47.31 93 GLU A CA 1
ATOM 690 C C . GLU A 1 93 ? -12.618 9.560 -18.611 1.00 47.31 93 GLU A C 1
ATOM 692 O O . GLU A 1 93 ? -12.527 10.169 -19.676 1.00 47.31 93 GLU A O 1
ATOM 697 N N . ARG A 1 94 ? -13.761 8.984 -18.219 1.00 46.78 94 ARG A N 1
ATOM 698 C CA . ARG A 1 94 ? -15.070 9.437 -18.693 1.00 46.78 94 ARG A CA 1
ATOM 699 C C . ARG A 1 94 ? -14.993 10.961 -18.750 1.00 46.78 94 ARG A C 1
ATOM 701 O O . ARG A 1 94 ? -14.790 11.570 -17.701 1.00 46.78 94 ARG A O 1
ATOM 708 N N . GLN A 1 95 ? -15.065 11.543 -19.951 1.00 52.75 95 GLN A N 1
ATOM 709 C CA . GLN A 1 95 ? -15.044 12.993 -20.109 1.00 52.75 95 GLN A CA 1
ATOM 710 C C . GLN A 1 95 ? -16.191 13.531 -19.270 1.00 52.75 95 GLN A C 1
ATOM 712 O O . GLN A 1 95 ? -17.357 13.356 -19.619 1.00 52.75 95 GLN A O 1
ATOM 717 N N . MET A 1 96 ? -15.848 14.097 -18.116 1.00 57.09 96 MET A N 1
ATOM 718 C CA . MET A 1 96 ? -16.829 14.746 -17.277 1.00 57.09 96 MET A CA 1
ATOM 719 C C . MET A 1 96 ? -17.301 15.960 -18.060 1.00 57.09 96 MET A C 1
ATOM 721 O O . MET A 1 96 ? -16.503 16.811 -18.455 1.00 57.09 96 MET A O 1
ATOM 725 N N . SER A 1 97 ? -18.601 16.021 -18.314 1.00 67.44 97 SER A N 1
ATOM 726 C CA . SER A 1 97 ? -19.242 17.253 -18.753 1.00 67.44 97 SER A CA 1
ATOM 727 C C . SER A 1 97 ? -18.895 18.381 -17.779 1.00 67.44 97 SER A C 1
ATOM 729 O O . SER A 1 97 ? -18.615 18.137 -16.604 1.00 67.44 97 SER A O 1
ATOM 731 N N . TYR A 1 98 ? -18.966 19.633 -18.230 1.00 64.69 98 TYR A N 1
ATOM 732 C CA . TYR A 1 98 ? -18.705 20.783 -17.359 1.00 64.69 98 TYR A CA 1
ATOM 733 C C . TYR A 1 98 ? -19.531 20.730 -16.055 1.00 64.69 98 TYR A C 1
ATOM 735 O O . TYR A 1 98 ? -19.037 21.106 -14.998 1.00 64.69 98 TYR A O 1
ATOM 743 N N . ARG A 1 99 ? -20.764 20.194 -16.112 1.00 63.75 99 ARG A N 1
ATOM 744 C CA . ARG A 1 99 ? -21.631 19.983 -14.940 1.00 63.75 99 ARG A CA 1
ATOM 745 C C . ARG A 1 99 ? -21.094 18.905 -14.005 1.00 63.75 99 ARG A C 1
ATOM 747 O O . ARG A 1 99 ? -21.108 19.101 -12.797 1.00 63.75 99 ARG A O 1
ATOM 754 N N . GLU A 1 100 ? -20.620 17.786 -14.547 1.00 68.06 100 GLU A N 1
ATOM 755 C CA . GLU A 1 100 ? -20.008 16.712 -13.756 1.00 68.06 100 GLU A CA 1
ATOM 756 C C . GLU A 1 100 ? -18.697 17.180 -13.107 1.00 68.06 100 GLU A C 1
ATOM 758 O O . GLU A 1 100 ? -18.452 16.881 -11.942 1.00 68.06 100 GLU A O 1
ATOM 763 N N . MET A 1 101 ? -17.888 17.975 -13.815 1.00 69.12 101 MET A N 1
ATOM 764 C CA . MET A 1 101 ? -16.646 18.526 -13.273 1.00 69.12 101 MET A CA 1
ATOM 765 C C . MET A 1 101 ? -16.897 19.588 -12.196 1.00 69.12 101 MET A C 1
ATOM 767 O O . MET A 1 101 ? -16.247 19.554 -11.153 1.00 69.12 101 MET A O 1
ATOM 771 N N . ALA A 1 102 ? -17.866 20.482 -12.410 1.00 66.88 102 ALA A N 1
ATOM 772 C CA . ALA A 1 102 ? -18.292 21.455 -11.406 1.00 66.88 102 ALA A CA 1
ATOM 773 C C . ALA A 1 102 ? -18.859 20.770 -10.150 1.00 66.88 102 ALA A C 1
ATOM 775 O O . ALA A 1 102 ? -18.551 21.195 -9.042 1.00 66.88 102 ALA A O 1
ATOM 776 N N . ALA A 1 103 ? -19.614 19.676 -10.311 1.00 66.94 103 ALA A N 1
ATOM 777 C CA . ALA A 1 103 ? -20.140 18.891 -9.193 1.00 66.94 103 ALA A CA 1
ATOM 778 C C . ALA A 1 103 ? -19.056 18.101 -8.431 1.00 66.94 103 ALA A C 1
ATOM 780 O O . ALA A 1 103 ? -19.208 17.849 -7.239 1.00 66.94 103 ALA A O 1
ATOM 781 N N . ALA A 1 104 ? -17.975 17.693 -9.105 1.00 66.50 104 ALA A N 1
ATOM 782 C CA . ALA A 1 104 ? -16.879 16.930 -8.504 1.00 66.50 104 ALA A CA 1
ATOM 783 C C . ALA A 1 104 ? -15.794 17.807 -7.850 1.00 66.50 104 ALA A C 1
ATOM 785 O O . ALA A 1 104 ? -14.971 17.299 -7.085 1.00 66.50 104 ALA A O 1
ATOM 786 N N . MET A 1 105 ? -15.751 19.104 -8.164 1.00 72.25 105 MET A N 1
ATOM 787 C CA . MET A 1 105 ? -14.763 20.038 -7.626 1.00 72.25 105 MET A CA 1
ATOM 788 C C . MET A 1 105 ? -15.245 20.694 -6.336 1.00 72.25 105 MET A C 1
ATOM 790 O O . MET A 1 105 ? -16.391 21.106 -6.212 1.00 72.25 105 MET A O 1
ATOM 794 N N . ALA A 1 106 ? -14.328 20.819 -5.383 1.00 76.81 106 ALA A N 1
ATOM 795 C CA . ALA A 1 106 ? -14.523 21.506 -4.118 1.00 76.81 106 ALA A CA 1
ATOM 796 C C . ALA A 1 106 ? -13.264 22.309 -3.763 1.00 76.81 106 ALA A C 1
ATOM 798 O O . ALA A 1 106 ? -12.158 22.012 -4.230 1.00 76.81 106 ALA A O 1
ATOM 799 N N . VAL A 1 107 ? -13.410 23.308 -2.890 1.00 77.62 107 VAL A N 1
ATOM 800 C CA . VAL A 1 107 ? -12.256 23.924 -2.219 1.00 77.62 107 VAL A CA 1
ATOM 801 C C . VAL A 1 107 ? -11.462 22.825 -1.502 1.00 77.62 107 VAL A C 1
ATOM 803 O O . VAL A 1 107 ? -12.032 21.977 -0.822 1.00 77.62 107 VAL A O 1
ATOM 806 N N . GLY A 1 108 ? -10.144 22.811 -1.696 1.00 70.62 108 GLY A N 1
ATOM 807 C CA . GLY A 1 108 ? -9.240 21.762 -1.219 1.00 70.62 108 GLY A CA 1
ATOM 808 C C . GLY A 1 108 ? -8.928 20.666 -2.245 1.00 70.62 108 GLY A C 1
ATOM 809 O O . GLY A 1 108 ? -7.965 19.921 -2.052 1.00 70.62 108 GLY A O 1
ATOM 810 N N . CYS A 1 109 ? -9.664 20.574 -3.361 1.00 76.69 109 CYS A N 1
ATOM 811 C CA . CYS A 1 109 ? -9.352 19.610 -4.417 1.00 76.69 109 CYS A CA 1
ATOM 812 C C . CYS A 1 109 ? -7.965 19.853 -5.021 1.00 76.69 109 CYS A C 1
ATOM 814 O O . CYS A 1 109 ? -7.525 20.992 -5.208 1.00 76.69 109 CYS A O 1
ATOM 816 N N . ARG A 1 110 ? -7.296 18.751 -5.377 1.00 83.06 110 ARG A N 1
ATOM 817 C CA . ARG A 1 110 ? -6.014 18.774 -6.081 1.00 83.06 110 ARG A CA 1
ATOM 818 C C . ARG A 1 110 ? -6.243 18.783 -7.583 1.00 83.06 110 ARG A C 1
ATOM 820 O O . ARG A 1 110 ? -7.035 18.006 -8.112 1.00 83.06 110 ARG A O 1
ATOM 827 N N . VAL A 1 111 ? -5.530 19.661 -8.272 1.00 80.88 111 V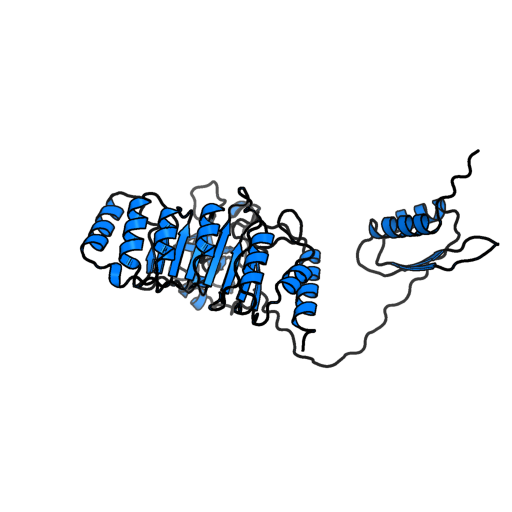AL A N 1
ATOM 828 C CA . VAL A 1 111 ? -5.691 19.889 -9.709 1.00 80.88 111 VAL A CA 1
ATOM 829 C C . VAL A 1 111 ? -4.345 19.914 -10.417 1.00 80.88 111 VAL A C 1
ATOM 831 O O . VAL A 1 111 ? -3.310 20.195 -9.811 1.00 80.88 111 VAL A O 1
ATOM 834 N N . ALA A 1 112 ? -4.362 19.610 -11.708 1.00 83.69 112 ALA A N 1
ATOM 835 C CA . ALA A 1 112 ? -3.215 19.732 -12.603 1.00 83.69 112 ALA A CA 1
ATOM 836 C C . ALA A 1 112 ? -3.641 20.380 -13.923 1.00 83.69 112 ALA A C 1
ATOM 838 O O . ALA A 1 112 ? -4.831 20.628 -14.138 1.00 83.69 112 ALA A O 1
ATOM 839 N N . ARG A 1 113 ? -2.672 20.619 -14.816 1.00 82.56 113 ARG A N 1
ATOM 840 C CA . ARG A 1 113 ? -2.933 21.077 -16.186 1.00 82.56 113 ARG A CA 1
ATOM 841 C C . ARG A 1 113 ? -3.941 20.152 -16.871 1.00 82.56 113 ARG A C 1
ATOM 843 O O . ARG A 1 113 ? -3.742 18.934 -16.928 1.00 82.56 113 ARG A O 1
ATOM 850 N N . GLY A 1 114 ? -5.025 20.750 -17.343 1.00 79.19 114 GLY A N 1
ATOM 851 C CA . GLY A 1 114 ? -6.017 20.136 -18.210 1.00 79.19 114 GLY A CA 1
ATOM 852 C C . GLY A 1 114 ? -5.637 20.271 -19.681 1.00 79.19 114 GLY A C 1
ATOM 853 O O . GLY A 1 114 ? -4.565 20.770 -20.027 1.00 79.19 114 GLY A O 1
ATOM 854 N N . ARG A 1 115 ? -6.535 19.805 -20.547 1.00 74.75 115 ARG A N 1
ATOM 855 C CA . ARG A 1 115 ? -6.343 19.751 -22.001 1.00 74.75 115 ARG A CA 1
ATOM 856 C C . ARG A 1 115 ? -6.136 21.129 -22.628 1.00 74.75 115 ARG A C 1
ATOM 858 O O . ARG A 1 115 ? -5.290 21.273 -23.502 1.00 74.75 115 ARG A O 1
ATOM 865 N N . ASP A 1 116 ? -6.889 22.124 -22.169 1.00 77.44 116 ASP A N 1
ATOM 866 C CA . ASP A 1 116 ? -6.937 23.456 -22.780 1.00 77.44 116 ASP A CA 1
ATOM 867 C C . ASP A 1 116 ? -6.066 24.448 -22.000 1.00 77.44 116 ASP A C 1
ATOM 869 O O . ASP A 1 116 ? -6.419 25.609 -21.805 1.00 77.44 116 ASP A O 1
ATOM 873 N N . TRP A 1 117 ? -4.941 23.977 -21.460 1.00 79.31 117 TRP A N 1
ATOM 874 C CA . TRP A 1 117 ? -4.026 24.823 -20.704 1.00 79.31 117 TRP A CA 1
ATOM 875 C C . TRP A 1 117 ? -3.381 25.882 -21.612 1.00 79.31 117 TRP A C 1
ATOM 877 O O . TRP A 1 117 ? -2.503 25.585 -22.416 1.00 79.31 117 TRP A O 1
ATOM 887 N N . GLU A 1 118 ? -3.795 27.139 -21.446 1.00 71.12 118 GLU A N 1
ATOM 888 C CA . GLU A 1 118 ? -3.343 28.273 -22.272 1.00 71.12 118 GLU A CA 1
ATOM 889 C C . GLU A 1 118 ? -2.357 29.212 -21.548 1.00 71.12 118 GLU A C 1
ATOM 891 O O . GLU A 1 118 ? -1.845 30.161 -22.142 1.00 71.12 118 GLU A O 1
ATOM 896 N N . ARG A 1 119 ? -2.079 28.997 -20.253 1.00 66.06 119 ARG A N 1
ATOM 897 C CA . ARG A 1 119 ? -1.201 29.893 -19.475 1.00 66.06 119 ARG A CA 1
ATOM 898 C C . ARG A 1 119 ? 0.278 29.508 -19.634 1.00 66.06 119 ARG A C 1
ATOM 900 O O . ARG A 1 119 ? 0.633 28.336 -19.606 1.00 66.06 119 ARG A O 1
ATOM 907 N N . GLY A 1 120 ? 1.161 30.500 -19.774 1.00 56.00 120 GLY A N 1
ATOM 908 C CA . GLY A 1 120 ? 2.610 30.270 -19.883 1.00 56.00 120 GLY A CA 1
ATOM 909 C C . GLY A 1 120 ? 3.220 29.591 -18.644 1.00 56.00 120 GLY A C 1
ATOM 910 O O . GLY A 1 120 ? 2.661 29.658 -17.552 1.00 56.00 120 GLY A O 1
ATOM 911 N N . TRP A 1 121 ? 4.400 28.984 -18.805 1.00 48.09 121 TRP A N 1
ATOM 912 C CA . TRP A 1 121 ? 5.146 28.188 -17.805 1.00 48.09 121 TRP A CA 1
ATOM 913 C C . TRP A 1 121 ? 5.472 28.893 -16.472 1.00 48.09 121 TRP A C 1
ATOM 915 O O . TRP A 1 121 ? 5.965 28.269 -15.535 1.00 48.09 121 TRP A O 1
ATOM 925 N N . ASN A 1 122 ? 5.217 30.197 -16.379 1.00 57.38 122 ASN A N 1
ATOM 926 C CA . ASN A 1 122 ? 5.652 31.055 -15.279 1.00 57.38 122 ASN A CA 1
ATOM 927 C C . ASN A 1 122 ? 4.722 30.983 -14.052 1.00 57.38 122 ASN A C 1
ATOM 929 O O . ASN A 1 122 ? 5.057 31.538 -13.009 1.00 57.38 122 ASN A O 1
ATOM 933 N N . TYR A 1 123 ? 3.554 30.341 -14.167 1.00 57.25 123 TYR A N 1
ATOM 934 C CA . TYR A 1 123 ? 2.508 30.375 -13.133 1.00 57.25 123 TYR A CA 1
ATOM 935 C C . TYR A 1 123 ? 2.433 29.107 -12.273 1.00 57.25 123 TYR A C 1
ATOM 937 O O . TYR A 1 123 ? 2.096 29.187 -11.096 1.00 57.25 123 TYR A O 1
ATOM 945 N N . ASP A 1 124 ? 2.776 27.953 -12.839 1.00 56.31 124 ASP A N 1
ATOM 946 C CA . ASP A 1 124 ? 2.750 26.634 -12.189 1.00 56.31 124 ASP A CA 1
ATOM 947 C C . ASP A 1 124 ? 4.125 25.929 -12.237 1.00 56.31 124 ASP A C 1
ATOM 949 O O . ASP A 1 124 ? 4.267 24.724 -11.994 1.00 56.31 124 ASP A O 1
ATOM 953 N N . GLY A 1 125 ? 5.157 26.733 -12.503 1.00 51.69 125 GLY A N 1
ATOM 954 C CA . GLY A 1 125 ? 6.559 26.361 -12.451 1.00 51.69 125 GLY A CA 1
ATOM 955 C C . GLY A 1 125 ? 7.001 25.402 -13.565 1.00 51.69 125 GLY A C 1
ATOM 956 O O . GLY A 1 125 ? 6.195 24.776 -14.255 1.00 51.69 125 GLY A O 1
ATOM 957 N N . PRO A 1 126 ? 8.321 25.211 -13.723 1.00 45.66 126 PRO A N 1
ATOM 958 C CA . PRO A 1 126 ? 8.881 24.347 -14.766 1.00 45.66 126 PRO A CA 1
ATOM 959 C C . PRO A 1 126 ? 8.545 22.854 -14.586 1.00 45.66 126 PRO A C 1
ATOM 961 O O . PRO A 1 126 ? 8.796 22.058 -15.485 1.00 45.66 126 PRO A O 1
ATOM 964 N N . PHE A 1 127 ? 7.964 22.462 -13.445 1.00 51.59 127 PHE A N 1
ATOM 965 C CA . PHE A 1 127 ? 7.774 21.065 -13.043 1.00 51.59 127 PHE A CA 1
ATOM 966 C C . PHE A 1 127 ? 6.313 20.592 -13.032 1.00 51.59 127 PHE A C 1
ATOM 968 O O . PHE A 1 127 ? 6.056 19.505 -12.521 1.00 51.59 127 PHE A O 1
ATOM 975 N N . GLN A 1 128 ? 5.369 21.381 -13.568 1.00 66.44 128 GLN A N 1
ATOM 976 C CA . GLN A 1 128 ? 3.941 21.023 -13.644 1.00 66.44 128 GLN A CA 1
ATOM 977 C C . GLN A 1 128 ? 3.384 20.550 -12.290 1.00 66.44 128 GLN A C 1
ATOM 979 O O . GLN A 1 128 ? 2.725 19.508 -12.191 1.00 66.44 128 GLN A O 1
ATOM 984 N N . ARG A 1 129 ? 3.729 21.267 -11.211 1.00 69.19 129 ARG A N 1
ATOM 985 C CA . ARG A 1 129 ? 3.338 20.840 -9.864 1.00 69.19 129 ARG A CA 1
ATOM 986 C C . ARG A 1 129 ? 1.822 20.922 -9.717 1.00 69.19 129 ARG A C 1
ATOM 988 O O . ARG A 1 129 ? 1.210 21.804 -10.309 1.00 69.19 129 ARG A O 1
ATOM 995 N N . PRO A 1 130 ? 1.200 20.044 -8.920 1.00 80.75 130 PRO A N 1
ATOM 996 C CA . PRO A 1 130 ? -0.227 20.149 -8.702 1.00 80.75 130 PRO A CA 1
ATOM 997 C C . PRO A 1 130 ? -0.591 21.357 -7.841 1.00 80.75 130 PRO A C 1
ATOM 999 O O . PRO A 1 130 ? 0.188 21.786 -6.989 1.00 80.75 130 PRO A O 1
ATOM 1002 N N . GLY A 1 131 ? -1.797 21.877 -8.034 1.00 83.19 131 GLY A N 1
ATOM 1003 C CA . GLY A 1 131 ? -2.348 22.989 -7.265 1.00 83.19 131 GLY A CA 1
ATOM 1004 C C . GLY A 1 131 ? -3.500 22.563 -6.361 1.00 83.19 131 GLY A C 1
ATOM 1005 O O . GLY A 1 131 ? -4.073 21.484 -6.529 1.00 83.19 131 GLY A O 1
ATOM 1006 N N . THR A 1 132 ? -3.837 23.421 -5.405 1.00 83.62 132 THR A N 1
ATOM 1007 C CA . THR A 1 132 ? -5.010 23.294 -4.532 1.00 83.62 132 THR A CA 1
ATOM 1008 C C . THR A 1 132 ? -6.043 24.344 -4.915 1.00 83.62 132 THR A C 1
ATOM 1010 O O . THR A 1 132 ? -5.712 25.528 -5.000 1.00 83.62 132 THR A O 1
ATOM 1013 N N . VAL A 1 133 ? -7.297 23.933 -5.101 1.00 82.75 133 VAL A N 1
ATOM 1014 C CA . VAL A 1 133 ? -8.424 24.865 -5.262 1.00 82.75 133 VAL A CA 1
ATOM 1015 C C . VAL A 1 133 ? -8.637 25.619 -3.948 1.00 82.75 133 VAL A C 1
ATOM 1017 O O . VAL A 1 133 ? -8.899 24.998 -2.922 1.00 82.75 133 VAL A O 1
ATOM 1020 N N . THR A 1 134 ? -8.522 26.944 -3.960 1.00 82.69 134 THR A N 1
ATOM 1021 C CA . THR A 1 134 ? -8.710 27.792 -2.771 1.00 82.69 134 THR A CA 1
ATOM 1022 C C . THR A 1 134 ? -10.073 28.468 -2.751 1.00 82.69 134 THR A C 1
ATOM 1024 O O . THR A 1 134 ? -10.645 28.640 -1.682 1.00 82.69 134 THR A O 1
ATOM 1027 N N . HIS A 1 135 ? -10.606 28.827 -3.921 1.00 84.94 135 HIS A N 1
ATOM 1028 C CA . HIS A 1 135 ? -11.916 29.461 -4.060 1.00 84.94 135 HIS A CA 1
ATOM 1029 C C . HIS A 1 135 ? -12.619 28.946 -5.310 1.00 84.94 135 HIS A C 1
ATOM 1031 O O . HIS A 1 135 ? -11.974 28.634 -6.314 1.00 84.94 135 HIS A O 1
ATOM 1037 N N . MET A 1 136 ? -13.946 28.903 -5.255 1.00 82.06 136 MET A N 1
ATOM 1038 C CA . MET A 1 136 ? -14.794 28.543 -6.383 1.00 82.06 136 MET A CA 1
ATOM 1039 C C . MET A 1 136 ? -15.793 29.662 -6.642 1.00 82.06 136 MET A C 1
ATOM 1041 O O . MET A 1 136 ? -16.416 30.164 -5.708 1.00 82.06 136 MET A O 1
ATOM 1045 N N . HIS A 1 137 ? -15.959 30.033 -7.907 1.00 78.88 137 HIS A N 1
ATOM 1046 C CA . HIS A 1 137 ? -17.143 30.757 -8.343 1.00 78.88 137 HIS A CA 1
ATOM 1047 C C . HIS A 1 137 ? -18.183 29.732 -8.795 1.00 78.88 137 HIS A C 1
ATOM 1049 O O . HIS A 1 137 ? -17.805 28.726 -9.392 1.00 78.88 137 HIS A O 1
ATOM 1055 N N . ALA A 1 138 ? -19.464 30.001 -8.526 1.00 60.41 138 ALA A N 1
ATOM 1056 C CA . ALA A 1 138 ? -20.553 29.020 -8.541 1.00 60.41 138 ALA A CA 1
ATOM 1057 C C . ALA A 1 138 ? -20.579 28.050 -9.741 1.00 60.41 138 ALA A C 1
ATOM 1059 O O . ALA A 1 138 ? -20.983 26.914 -9.546 1.00 60.41 138 ALA A O 1
ATOM 1060 N N . ASP A 1 139 ? -20.095 28.429 -10.936 1.00 59.38 139 ASP A N 1
ATOM 1061 C CA . ASP A 1 139 ? -20.333 27.626 -12.144 1.00 59.38 139 ASP A CA 1
ATOM 1062 C C . ASP A 1 139 ? -19.217 27.606 -13.212 1.00 59.38 139 ASP A C 1
ATOM 1064 O O . ASP A 1 139 ? -19.468 27.124 -14.318 1.00 59.38 139 ASP A O 1
ATOM 1068 N N . SER A 1 140 ? -18.006 28.151 -12.993 1.00 67.94 140 SER A N 1
ATOM 1069 C CA . SER A 1 140 ? -17.036 28.177 -14.119 1.00 67.94 140 SER A CA 1
ATOM 1070 C C . SER A 1 140 ? -15.557 28.389 -13.835 1.00 67.94 140 SER A C 1
ATOM 1072 O O . SER A 1 140 ? -14.733 27.827 -14.564 1.00 67.94 140 SER A O 1
ATOM 1074 N N . ASP A 1 141 ? -15.216 29.180 -12.822 1.00 83.38 141 ASP A N 1
ATOM 1075 C CA . ASP A 1 141 ? -13.837 29.566 -12.549 1.00 83.38 141 ASP A CA 1
ATOM 1076 C C . ASP A 1 141 ? -13.438 29.169 -11.129 1.00 83.38 141 ASP A C 1
ATOM 1078 O O . ASP A 1 141 ? -14.213 29.308 -10.178 1.00 83.38 141 ASP A O 1
ATOM 1082 N N . VAL A 1 142 ? -12.200 28.704 -10.980 1.00 85.00 142 VAL A N 1
ATOM 1083 C CA . VAL A 1 142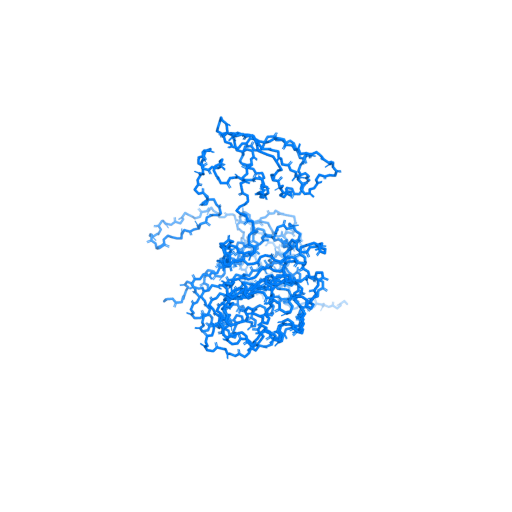 ? -11.599 28.414 -9.675 1.00 85.00 142 VAL A CA 1
ATOM 1084 C C . VAL A 1 142 ? -10.292 29.124 -9.483 1.00 85.00 142 VAL A C 1
ATOM 1086 O O . VAL A 1 142 ? -9.466 29.195 -10.392 1.00 85.00 142 VAL A O 1
ATOM 1089 N N . ALA A 1 143 ? -10.090 29.590 -8.259 1.00 87.44 143 ALA A N 1
ATOM 1090 C CA . ALA A 1 143 ? -8.806 30.061 -7.807 1.00 87.44 143 ALA A CA 1
ATOM 1091 C C . ALA A 1 143 ? -7.974 28.853 -7.366 1.00 87.44 143 ALA A C 1
ATOM 1093 O O . ALA A 1 143 ? -8.406 28.064 -6.525 1.00 87.44 143 ALA A O 1
ATOM 1094 N N . VAL A 1 144 ? -6.780 28.710 -7.931 1.00 84.12 144 VAL A N 1
ATOM 1095 C CA . VAL A 1 144 ? -5.826 27.656 -7.591 1.00 84.12 144 VAL A CA 1
ATOM 1096 C C . VAL A 1 144 ? -4.565 28.292 -7.041 1.00 84.12 144 VAL A C 1
ATOM 1098 O O . VAL A 1 144 ? -4.008 29.219 -7.635 1.00 84.12 144 VAL A O 1
ATOM 1101 N N . HIS A 1 145 ? -4.109 27.763 -5.914 1.00 85.62 145 HIS A N 1
ATOM 1102 C CA . HIS A 1 145 ? -2.772 28.002 -5.401 1.00 85.62 145 HIS A CA 1
ATOM 1103 C C . HIS A 1 145 ? -1.866 26.847 -5.831 1.00 85.62 145 HIS A C 1
ATOM 1105 O O . HIS A 1 145 ? -2.168 25.686 -5.550 1.00 85.62 145 HIS A O 1
ATOM 1111 N N . TRP A 1 146 ? -0.785 27.148 -6.548 1.00 82.44 146 TRP A N 1
ATOM 1112 C CA . TRP A 1 146 ? 0.140 26.135 -7.055 1.00 82.44 146 TRP A CA 1
ATOM 1113 C C . TRP A 1 146 ? 1.245 25.862 -6.039 1.00 82.44 146 TRP A C 1
ATOM 1115 O O . TRP A 1 146 ? 1.859 26.793 -5.534 1.00 82.44 146 TRP A O 1
ATOM 1125 N N . ASP A 1 147 ? 1.590 24.595 -5.805 1.00 74.31 147 ASP A N 1
ATOM 1126 C CA . ASP A 1 147 ? 2.613 24.206 -4.813 1.00 74.31 147 ASP A CA 1
ATOM 1127 C C . ASP A 1 147 ? 4.028 24.751 -5.104 1.00 74.31 147 ASP A C 1
ATOM 1129 O O . ASP A 1 147 ? 4.952 24.609 -4.302 1.00 74.31 147 ASP A O 1
ATOM 1133 N N . CYS A 1 148 ? 4.247 25.295 -6.296 1.00 63.50 148 CYS A N 1
ATOM 1134 C CA . CYS A 1 148 ? 5.498 25.916 -6.721 1.00 63.50 148 CYS A CA 1
ATOM 1135 C C . CYS A 1 148 ? 5.463 27.447 -6.705 1.00 63.50 148 CYS A C 1
ATOM 1137 O O . CYS A 1 148 ? 6.498 28.051 -6.987 1.00 63.50 148 CYS A O 1
ATOM 1139 N N . SER A 1 149 ? 4.314 28.088 -6.463 1.00 61.09 149 SER A N 1
ATOM 1140 C CA . SER A 1 149 ? 4.259 29.548 -6.489 1.00 61.09 149 SER A CA 1
ATOM 1141 C C . SER A 1 149 ? 4.968 30.105 -5.256 1.00 61.09 149 SER A C 1
ATOM 1143 O O . SER A 1 149 ? 4.521 29.893 -4.134 1.00 61.09 149 SER A O 1
ATOM 1145 N N . SER A 1 150 ? 6.063 30.839 -5.465 1.00 49.44 150 SER A N 1
ATOM 1146 C CA . SER A 1 150 ? 6.738 31.627 -4.421 1.00 49.44 150 SER A CA 1
ATOM 1147 C C . SER A 1 150 ? 5.948 32.880 -4.017 1.00 49.44 150 SER A C 1
ATOM 1149 O O . SER A 1 150 ? 6.285 33.532 -3.033 1.00 49.44 150 SER A O 1
ATOM 1151 N N . GLY A 1 151 ? 4.903 33.221 -4.776 1.00 54.31 151 GLY A N 1
ATOM 1152 C CA . GLY A 1 151 ? 3.956 34.285 -4.462 1.00 54.31 151 GLY A CA 1
ATOM 1153 C C . GLY A 1 151 ? 2.746 33.785 -3.668 1.00 54.31 151 GLY A C 1
ATOM 1154 O O . GLY A 1 151 ? 2.312 32.646 -3.803 1.00 54.31 151 GLY A O 1
ATOM 1155 N N . THR A 1 152 ? 2.155 34.677 -2.876 1.00 49.72 152 THR A N 1
ATOM 1156 C CA . THR A 1 152 ? 0.992 34.439 -2.000 1.00 49.72 152 THR A CA 1
ATOM 1157 C C . THR A 1 152 ? -0.369 34.471 -2.716 1.00 49.72 152 THR A C 1
ATOM 1159 O O . THR A 1 152 ? -1.411 34.412 -2.068 1.00 49.72 152 THR A O 1
ATOM 1162 N N . GLY A 1 153 ? -0.397 34.573 -4.048 1.00 59.12 153 GLY A N 1
ATOM 1163 C CA . GLY A 1 153 ? -1.629 34.738 -4.824 1.00 59.12 153 GLY A CA 1
ATOM 1164 C C . GLY A 1 153 ? -2.241 33.421 -5.308 1.00 59.12 153 GLY A C 1
ATOM 1165 O O . GLY A 1 153 ? -1.529 32.518 -5.741 1.00 59.12 153 GLY A O 1
ATOM 1166 N N . SER A 1 154 ? -3.573 33.327 -5.287 1.00 75.25 154 SER A N 1
ATOM 1167 C CA . SER A 1 154 ? -4.314 32.309 -6.048 1.00 75.25 154 SER A CA 1
ATOM 1168 C C . SER A 1 154 ? -4.638 32.842 -7.446 1.00 75.25 154 SER A C 1
ATOM 1170 O O . SER A 1 154 ? -4.937 34.026 -7.603 1.00 75.25 154 SER A O 1
ATOM 1172 N N . LEU A 1 155 ? -4.591 31.981 -8.462 1.00 78.00 155 LEU A N 1
ATOM 1173 C CA . LEU A 1 155 ? -4.870 32.347 -9.855 1.00 78.00 155 LEU A CA 1
ATOM 1174 C C . LEU A 1 155 ? -6.148 31.680 -10.349 1.00 78.00 155 LEU A C 1
ATOM 1176 O O . LEU A 1 155 ? -6.405 30.531 -10.014 1.00 78.00 155 LEU A O 1
ATOM 1180 N N . TRP A 1 156 ? -6.921 32.389 -11.170 1.00 84.00 156 TRP A N 1
ATOM 1181 C CA . TRP A 1 156 ? -8.203 31.903 -11.676 1.00 84.00 156 TRP A CA 1
ATOM 1182 C C . TRP A 1 156 ? -8.067 31.103 -12.981 1.00 84.00 156 TRP A C 1
ATOM 1184 O O . TRP A 1 156 ? -7.406 31.543 -13.935 1.00 84.00 156 TRP A O 1
ATOM 1194 N N . PHE A 1 157 ? -8.723 29.942 -13.021 1.00 83.19 157 PHE A N 1
ATOM 1195 C CA . PHE A 1 157 ? -8.716 28.984 -14.129 1.00 83.19 157 PHE A CA 1
ATOM 1196 C C . PHE A 1 157 ? -10.123 28.480 -14.460 1.00 83.19 157 PHE A C 1
ATOM 1198 O O . PHE A 1 157 ? -10.942 28.304 -13.562 1.00 83.19 157 PHE A O 1
ATOM 1205 N N . ARG A 1 158 ? -10.353 28.182 -15.746 1.00 84.44 158 ARG A N 1
ATOM 1206 C CA . ARG A 1 158 ? -11.634 27.694 -16.273 1.00 84.44 158 ARG A CA 1
ATOM 1207 C C . ARG A 1 158 ? -11.786 26.188 -16.114 1.00 84.44 158 ARG A C 1
ATOM 1209 O O . ARG A 1 158 ? -10.828 25.434 -16.317 1.00 84.44 158 ARG A O 1
ATOM 1216 N N . MET A 1 159 ? -13.018 25.766 -15.848 1.00 77.00 159 MET A N 1
ATOM 1217 C CA . MET A 1 159 ? -13.377 24.369 -15.586 1.00 77.00 159 MET A CA 1
ATOM 1218 C C . MET A 1 159 ? -14.521 23.880 -16.484 1.00 77.00 159 MET A C 1
ATOM 1220 O O . MET A 1 159 ? -15.551 23.415 -16.006 1.00 77.00 159 MET A O 1
ATOM 1224 N N . GLY A 1 160 ? -14.369 24.026 -17.799 1.00 69.31 160 GLY A N 1
ATOM 1225 C CA . GLY A 1 160 ? -15.340 23.540 -18.784 1.00 69.31 160 GLY A CA 1
ATOM 1226 C C . GLY A 1 160 ? -16.329 24.590 -19.295 1.00 69.31 160 GLY A C 1
ATOM 1227 O O . GLY A 1 160 ? -17.126 24.278 -20.181 1.00 69.31 160 GLY A O 1
ATOM 1228 N N . ARG A 1 161 ? -16.264 25.841 -18.811 1.00 67.94 161 ARG A N 1
ATOM 1229 C CA . ARG A 1 161 ? -16.991 26.966 -19.426 1.00 67.94 161 ARG A CA 1
ATOM 1230 C C . ARG A 1 161 ? -16.518 27.130 -20.873 1.00 67.94 161 ARG A C 1
ATOM 1232 O O . ARG A 1 161 ? -15.316 27.123 -21.134 1.00 67.94 161 ARG A O 1
ATOM 1239 N N . ASP A 1 162 ? -17.468 27.222 -21.800 1.00 72.19 162 ASP A N 1
ATOM 1240 C CA . ASP A 1 162 ? -17.230 27.309 -23.250 1.00 72.19 162 ASP A CA 1
ATOM 1241 C C . ASP A 1 162 ? -16.480 26.096 -23.840 1.00 72.19 162 ASP A C 1
ATOM 1243 O O . ASP A 1 162 ? -15.859 26.185 -24.897 1.00 72.19 162 ASP A O 1
ATOM 1247 N N . GLY A 1 163 ? -16.517 24.953 -23.145 1.00 71.75 163 GLY A N 1
ATOM 1248 C CA . GLY A 1 163 ? -15.824 23.732 -23.557 1.00 71.75 163 GLY A CA 1
ATOM 1249 C C . GLY A 1 163 ? -14.320 23.727 -23.276 1.00 71.75 163 GLY A C 1
ATOM 1250 O O . GLY A 1 163 ? -13.651 22.799 -23.724 1.00 71.75 163 GLY A O 1
ATOM 1251 N N . LYS A 1 164 ? -13.793 24.719 -22.536 1.00 78.75 164 LYS A N 1
ATOM 1252 C CA . LYS A 1 164 ? -12.367 24.809 -22.186 1.00 78.75 164 LYS A CA 1
ATOM 1253 C C . LYS A 1 164 ? -12.068 24.309 -20.777 1.00 78.75 164 LYS A C 1
ATOM 1255 O O . LYS A 1 164 ? -12.555 24.853 -19.783 1.00 78.75 164 LYS A O 1
ATOM 1260 N N . TYR A 1 165 ? -11.176 23.336 -20.688 1.00 79.75 165 TYR A N 1
ATOM 1261 C CA . TYR A 1 165 ? -10.726 22.679 -19.470 1.00 79.75 165 TYR A CA 1
ATOM 1262 C C . TYR A 1 165 ? -9.257 23.016 -19.212 1.00 79.75 165 TYR A C 1
ATOM 1264 O O . TYR A 1 165 ? -8.350 22.255 -19.559 1.00 79.75 165 TYR A O 1
ATOM 1272 N N . HIS A 1 166 ? -9.010 24.178 -18.593 1.00 81.88 166 HIS A N 1
ATOM 1273 C CA . HIS A 1 166 ? -7.649 24.557 -18.198 1.00 81.88 166 HIS A CA 1
ATOM 1274 C C . HIS A 1 166 ? -7.121 23.609 -17.123 1.00 81.88 166 HIS A C 1
ATOM 1276 O O . HIS A 1 166 ? -5.929 23.350 -17.064 1.00 81.88 166 HIS A O 1
ATOM 1282 N N . LEU A 1 167 ? -7.989 23.084 -16.265 1.00 82.31 167 LEU A N 1
ATOM 1283 C CA . LEU A 1 167 ? -7.609 22.163 -15.205 1.00 82.31 167 LEU A CA 1
ATOM 1284 C C . LEU A 1 167 ? -8.143 20.771 -15.499 1.00 82.31 167 LEU A C 1
ATOM 1286 O O . LEU A 1 167 ? -9.130 20.609 -16.210 1.00 82.31 167 LEU A O 1
ATOM 1290 N N . ARG A 1 168 ? -7.508 19.773 -14.899 1.00 81.44 168 ARG A N 1
ATOM 1291 C CA . ARG A 1 168 ? -8.122 18.473 -14.644 1.00 81.44 168 ARG A CA 1
ATOM 1292 C C . ARG A 1 168 ? -8.070 18.201 -13.154 1.00 81.44 168 ARG A C 1
ATOM 1294 O O . ARG A 1 168 ? -7.095 18.564 -12.484 1.00 81.44 168 ARG A O 1
ATOM 1301 N N . LEU A 1 169 ? -9.118 17.567 -12.643 1.00 72.81 169 LEU A N 1
ATOM 1302 C CA . LEU A 1 169 ? -9.092 17.014 -11.302 1.00 72.81 169 LEU A CA 1
ATOM 1303 C C . LEU A 1 169 ? -7.998 15.958 -11.277 1.00 72.81 169 LEU A C 1
ATOM 1305 O O . LEU A 1 169 ? -8.055 14.971 -12.007 1.00 72.81 169 LEU A O 1
ATOM 1309 N N . LEU A 1 170 ? -6.994 16.153 -10.432 1.00 68.62 170 LEU A N 1
ATOM 1310 C CA . LEU A 1 170 ? -6.235 14.996 -10.017 1.00 68.62 170 LEU A CA 1
ATOM 1311 C C . LEU A 1 170 ? -7.191 14.240 -9.125 1.00 68.62 170 LEU A C 1
ATOM 1313 O O . LEU A 1 170 ? -7.538 14.769 -8.067 1.00 68.62 170 LEU A O 1
ATOM 1317 N N . ALA A 1 171 ? -7.647 13.065 -9.588 1.00 48.88 171 ALA A N 1
ATOM 1318 C CA . ALA A 1 171 ? -8.373 12.108 -8.759 1.00 48.88 171 ALA A CA 1
ATOM 1319 C C . ALA A 1 171 ? -7.758 12.213 -7.367 1.00 48.88 171 ALA A C 1
ATOM 1321 O O . ALA A 1 171 ? -6.533 12.032 -7.292 1.00 48.88 171 ALA A O 1
ATOM 1322 N N . PRO A 1 172 ? -8.529 12.694 -6.364 1.00 36.53 172 PRO A N 1
ATOM 1323 C CA . PRO A 1 172 ? -7.982 13.265 -5.136 1.00 36.53 172 PRO A CA 1
ATOM 1324 C C . PRO A 1 172 ? -6.947 12.282 -4.679 1.00 36.53 172 PRO A C 1
ATOM 1326 O O . PRO A 1 172 ? -7.376 11.176 -4.440 1.00 36.53 172 PRO A O 1
ATOM 1329 N N . ALA A 1 173 ? -5.642 12.578 -4.732 1.00 38.97 173 ALA A N 1
ATOM 1330 C CA . ALA A 1 173 ? -4.650 11.520 -4.593 1.00 38.97 173 ALA A CA 1
ATOM 1331 C C . ALA A 1 173 ? -4.836 10.934 -3.203 1.00 38.97 173 ALA A C 1
ATOM 1333 O O . ALA A 1 173 ? -4.476 11.600 -2.228 1.00 38.97 173 ALA A O 1
ATOM 1334 N N . PRO A 1 174 ? -5.421 9.738 -3.063 1.00 35.19 174 PRO A N 1
ATOM 1335 C CA . PRO A 1 174 ? -5.892 9.380 -1.769 1.00 35.19 174 PRO A CA 1
ATOM 1336 C C . PRO A 1 174 ? -5.125 8.115 -1.468 1.00 35.19 174 PRO A C 1
ATOM 1338 O O . PRO A 1 174 ? -5.517 7.000 -1.817 1.00 35.19 174 PRO A O 1
ATOM 1341 N N . LEU A 1 175 ? -4.024 8.301 -0.753 1.00 38.91 175 LEU A N 1
ATOM 1342 C CA . LEU A 1 175 ? -3.484 7.208 0.049 1.00 38.91 175 LEU A CA 1
ATOM 1343 C C . LEU A 1 175 ? -4.614 6.538 0.881 1.00 38.91 175 LEU A C 1
ATOM 1345 O O . LEU A 1 175 ? -4.486 5.389 1.263 1.00 38.91 175 LEU A O 1
ATOM 1349 N N . ALA A 1 176 ? -5.762 7.214 1.077 1.00 33.38 176 ALA A N 1
ATOM 1350 C CA . ALA A 1 176 ? -7.003 6.676 1.633 1.00 33.38 176 ALA A CA 1
ATOM 1351 C C . ALA A 1 176 ? -8.014 6.032 0.630 1.00 33.38 176 ALA A C 1
ATOM 1353 O O . ALA A 1 176 ? -8.611 5.008 0.956 1.00 33.38 176 ALA A O 1
ATOM 1354 N N . SER A 1 177 ? -8.233 6.544 -0.594 1.00 32.97 177 SER A N 1
ATOM 1355 C CA . SER A 1 177 ? -9.329 6.071 -1.484 1.00 32.97 177 SER A CA 1
ATOM 1356 C C . SER A 1 177 ? -8.927 4.936 -2.421 1.00 32.97 177 SER A C 1
ATOM 1358 O O . SER A 1 177 ? -9.811 4.284 -2.967 1.00 32.97 177 SER A O 1
ATOM 1360 N N . LEU A 1 178 ? -7.636 4.621 -2.560 1.00 35.81 178 LEU A N 1
ATOM 1361 C CA . LEU A 1 178 ? -7.211 3.349 -3.170 1.00 35.81 178 LEU A CA 1
ATOM 1362 C C . LEU A 1 178 ? -7.352 2.154 -2.213 1.00 35.81 178 LEU A C 1
ATOM 1364 O O . LEU A 1 178 ? -7.270 1.006 -2.643 1.00 35.81 178 LEU A O 1
ATOM 1368 N N . VAL A 1 179 ? -7.605 2.447 -0.937 1.00 36.00 179 VAL A N 1
ATOM 1369 C CA . VAL A 1 179 ? -7.656 1.502 0.181 1.00 36.00 179 VAL A CA 1
ATOM 1370 C C . VAL A 1 179 ? -9.097 1.321 0.701 1.00 36.00 179 VAL A C 1
ATOM 1372 O O . VAL A 1 179 ? -9.344 0.580 1.647 1.00 36.00 179 VAL A O 1
ATOM 1375 N N . GLY A 1 180 ? -10.084 1.980 0.080 1.00 38.38 180 GLY A N 1
ATOM 1376 C CA . GLY A 1 180 ? -11.476 1.940 0.541 1.00 38.38 180 GLY A CA 1
ATOM 1377 C C . GLY A 1 180 ? -11.707 2.641 1.886 1.00 38.38 180 GLY A C 1
ATOM 1378 O O . GLY A 1 180 ? -12.804 2.551 2.427 1.00 38.38 180 GLY A O 1
ATOM 1379 N N . LEU A 1 181 ? -10.719 3.380 2.411 1.00 45.44 181 LEU A N 1
ATOM 1380 C CA . LEU A 1 181 ? -10.875 4.251 3.579 1.00 45.44 181 LEU A CA 1
ATOM 1381 C C . LEU A 1 181 ? -11.515 5.564 3.113 1.00 45.44 181 LEU A C 1
ATOM 1383 O O . LEU A 1 181 ? -10.882 6.617 3.097 1.00 45.44 181 LEU A O 1
ATOM 1387 N N . GLN A 1 182 ? -12.750 5.495 2.615 1.00 41.91 182 GLN A N 1
ATOM 1388 C CA . GLN A 1 182 ? -13.510 6.709 2.334 1.00 41.91 182 GLN A CA 1
ATOM 1389 C C . GLN A 1 182 ? -13.948 7.341 3.657 1.00 41.91 182 GLN A C 1
ATOM 1391 O O . GLN A 1 182 ? -14.337 6.635 4.587 1.00 41.91 182 GLN A O 1
ATOM 1396 N N . GLY A 1 183 ? -13.862 8.672 3.729 1.00 45.69 183 GLY A N 1
ATOM 1397 C CA . GLY A 1 183 ? -14.248 9.498 4.874 1.00 45.69 183 GLY A CA 1
ATOM 1398 C C . GLY A 1 183 ? -15.755 9.516 5.127 1.00 45.69 183 GLY A C 1
ATOM 1399 O O . GLY A 1 183 ? -16.371 10.572 5.070 1.00 45.69 183 GLY A O 1
ATOM 1400 N N . GLY A 1 184 ? -16.352 8.347 5.354 1.00 52.84 184 GLY A N 1
ATOM 1401 C CA . GLY A 1 184 ? -17.679 8.231 5.947 1.00 52.84 184 GLY A CA 1
ATOM 1402 C C . GLY A 1 184 ? -17.625 8.441 7.461 1.00 52.84 184 GLY A C 1
ATOM 1403 O O . GLY A 1 184 ? -16.543 8.502 8.046 1.00 52.84 184 GLY A O 1
ATOM 1404 N N . ASP A 1 185 ? -18.793 8.469 8.100 1.00 60.53 185 ASP A N 1
ATOM 1405 C CA . ASP A 1 185 ? -18.972 8.779 9.532 1.00 60.53 185 ASP A CA 1
ATOM 1406 C C . ASP A 1 185 ? -18.165 7.883 10.501 1.00 60.53 185 ASP A C 1
ATOM 1408 O O . ASP A 1 185 ? -17.967 8.234 11.661 1.00 60.53 185 ASP A O 1
ATOM 1412 N N . ASN A 1 186 ? -17.633 6.752 10.020 1.00 81.12 186 ASN A N 1
ATOM 1413 C CA . ASN A 1 186 ? -16.820 5.803 10.789 1.00 81.12 186 ASN A CA 1
ATOM 1414 C C . ASN A 1 186 ? -15.302 5.942 10.558 1.00 81.12 186 ASN A C 1
ATOM 1416 O O . ASN A 1 186 ? -14.532 5.086 11.010 1.00 81.12 186 ASN A O 1
ATOM 1420 N N . CYS A 1 187 ? -14.861 6.975 9.836 1.00 84.69 187 CYS A N 1
ATOM 1421 C CA . CYS A 1 187 ? -13.452 7.268 9.612 1.00 84.69 187 CYS A CA 1
ATOM 1422 C C . CYS A 1 187 ? -12.992 8.419 10.508 1.00 84.69 187 CYS A C 1
ATOM 1424 O O . CYS A 1 187 ? -13.504 9.533 10.430 1.00 84.69 187 CYS A O 1
ATOM 1426 N N . LEU A 1 188 ? -11.978 8.163 11.328 1.00 86.12 188 LEU A N 1
ATOM 1427 C CA . LEU A 1 188 ? -11.370 9.157 12.198 1.00 86.12 188 LEU A CA 1
ATOM 1428 C C . LEU A 1 188 ? -10.064 9.669 11.587 1.00 86.12 188 LEU A C 1
ATOM 1430 O O . LEU A 1 188 ? -9.085 8.930 11.488 1.00 86.12 188 LEU A O 1
ATOM 1434 N N . ASP A 1 189 ? -10.039 10.946 11.212 1.00 83.69 189 ASP A N 1
ATOM 1435 C CA . ASP A 1 189 ? -8.818 11.627 10.786 1.00 83.69 189 ASP A CA 1
ATOM 1436 C C . ASP A 1 189 ? -8.166 12.360 11.967 1.00 83.69 189 ASP A C 1
ATOM 1438 O O . ASP A 1 189 ? -8.758 13.248 12.585 1.00 83.69 189 ASP A O 1
ATOM 1442 N N . LEU A 1 190 ? -6.935 11.970 12.284 1.00 83.75 190 LEU A N 1
ATOM 1443 C CA . LEU A 1 190 ? -6.116 12.552 13.344 1.00 83.75 190 LEU A CA 1
ATOM 1444 C C . LEU A 1 190 ? -5.168 13.642 12.820 1.00 83.75 190 LEU A C 1
ATOM 1446 O O . LEU A 1 190 ? -4.548 14.338 13.623 1.00 83.75 190 LEU A O 1
ATOM 1450 N N . ALA A 1 191 ? -5.066 13.834 11.499 1.00 75.50 191 ALA A N 1
ATOM 1451 C CA . ALA A 1 191 ? -4.224 14.865 10.889 1.00 75.50 191 ALA A CA 1
ATOM 1452 C C . ALA A 1 191 ? -4.473 16.296 11.415 1.00 75.50 191 ALA A C 1
ATOM 1454 O O . ALA A 1 191 ? -3.486 17.006 11.641 1.00 75.50 191 ALA A O 1
ATOM 1455 N N . PRO A 1 192 ? -5.731 16.738 11.654 1.00 71.50 192 PRO A N 1
ATOM 1456 C CA . PRO A 1 192 ? -6.027 18.101 12.106 1.00 71.50 192 PRO A CA 1
ATOM 1457 C C . PRO A 1 192 ? -5.667 18.364 13.576 1.00 71.50 192 PRO A C 1
ATOM 1459 O O . PRO A 1 192 ? -5.816 19.489 14.062 1.00 71.50 192 PRO A O 1
ATOM 1462 N N . ILE A 1 193 ? -5.234 17.345 14.324 1.00 71.81 193 ILE A N 1
ATOM 1463 C CA . ILE A 1 193 ? -4.889 17.473 15.743 1.00 71.81 193 ILE A CA 1
ATOM 1464 C C . ILE A 1 193 ? -3.475 18.048 15.852 1.00 71.81 193 ILE A C 1
ATOM 1466 O O . ILE A 1 193 ? -2.517 17.358 16.184 1.00 71.81 193 ILE A O 1
ATOM 1470 N N . THR A 1 194 ? -3.341 19.332 15.539 1.00 66.12 194 THR A N 1
ATOM 1471 C CA . THR A 1 194 ? -2.087 20.090 15.659 1.00 66.12 194 THR A CA 1
ATOM 1472 C C . THR A 1 194 ? -2.116 21.104 16.804 1.00 66.12 194 THR A C 1
ATOM 1474 O O . THR A 1 194 ? -1.070 21.631 17.166 1.00 66.12 194 THR A O 1
ATOM 1477 N N . ALA A 1 195 ? -3.289 21.348 17.403 1.00 65.50 195 ALA A N 1
ATOM 1478 C CA . ALA A 1 195 ? -3.507 22.312 18.482 1.00 65.50 195 ALA A CA 1
ATOM 1479 C C . ALA A 1 195 ? -4.132 21.661 19.732 1.00 65.50 195 ALA A C 1
ATOM 1481 O O . ALA A 1 195 ? -4.911 20.708 19.631 1.00 65.50 195 ALA A O 1
ATOM 1482 N N . GLU A 1 196 ? -3.845 22.221 20.911 1.00 63.47 196 GLU A N 1
ATOM 1483 C CA . GLU A 1 196 ? -4.358 21.752 22.212 1.00 63.47 196 GLU A CA 1
ATOM 1484 C C . GLU A 1 196 ? -5.895 21.752 22.303 1.00 63.47 196 GLU A C 1
ATOM 1486 O O . GLU A 1 196 ? -6.494 20.880 22.933 1.00 63.47 196 GLU A O 1
ATOM 1491 N N . SER A 1 197 ? -6.569 22.680 21.619 1.00 60.94 197 SER A N 1
ATOM 1492 C CA . SER A 1 197 ? -8.036 22.734 21.572 1.00 60.94 197 SER A CA 1
ATOM 1493 C C . SER A 1 197 ? -8.656 21.491 20.914 1.00 60.94 197 SER A C 1
ATOM 1495 O O . SER A 1 197 ? -9.668 20.974 21.394 1.00 60.94 197 SER A O 1
ATOM 1497 N N . ASN A 1 198 ? -8.019 20.953 19.869 1.00 72.75 198 ASN A N 1
ATOM 1498 C CA . ASN A 1 198 ? -8.470 19.743 19.174 1.00 72.75 198 ASN A CA 1
ATOM 1499 C C . ASN A 1 198 ? -8.202 18.479 20.005 1.00 72.75 198 ASN A C 1
ATOM 1501 O O . ASN A 1 198 ? -9.021 17.557 20.011 1.00 72.75 198 ASN A O 1
ATOM 1505 N N . LEU A 1 199 ? -7.101 18.465 20.764 1.00 74.75 199 LEU A N 1
ATOM 1506 C CA . LEU A 1 199 ? -6.790 17.410 21.732 1.00 74.75 199 LEU A CA 1
ATOM 1507 C C . LEU A 1 199 ? -7.852 17.299 22.826 1.00 74.75 199 LEU A C 1
ATOM 1509 O O . LEU A 1 199 ? -8.255 16.187 23.160 1.00 74.75 199 LEU A O 1
ATOM 1513 N N . ASN A 1 200 ? -8.336 18.421 23.365 1.00 77.56 200 ASN A N 1
ATOM 1514 C CA . ASN A 1 200 ? -9.344 18.410 24.431 1.00 77.56 200 ASN A CA 1
ATOM 1515 C C . ASN A 1 200 ? -10.675 17.814 23.955 1.00 77.56 200 ASN A C 1
ATOM 1517 O O . ASN A 1 200 ? -11.259 16.972 24.639 1.00 77.56 200 ASN A O 1
ATOM 1521 N N . ASN A 1 201 ? -11.133 18.191 22.758 1.00 77.75 201 ASN A N 1
ATOM 1522 C CA . ASN A 1 201 ? -12.354 17.632 22.172 1.00 77.75 201 ASN A CA 1
ATOM 1523 C C . ASN A 1 201 ? -12.221 16.132 21.886 1.00 77.75 201 ASN A C 1
ATOM 1525 O O . ASN A 1 201 ? -13.134 15.359 22.175 1.00 77.75 201 ASN A O 1
ATOM 1529 N N . MET A 1 202 ? -11.072 15.699 21.367 1.00 80.50 202 MET A N 1
ATOM 1530 C CA . MET A 1 202 ? -10.823 14.279 21.136 1.00 80.50 202 MET A CA 1
ATOM 1531 C C . MET A 1 202 ? -10.635 13.482 22.427 1.00 80.50 202 MET A C 1
ATOM 1533 O O . MET A 1 202 ? -11.071 12.339 22.500 1.00 80.50 202 MET A O 1
ATOM 1537 N N . SER A 1 203 ? -10.052 14.081 23.463 1.00 81.12 203 SER A N 1
ATOM 1538 C CA . SER A 1 203 ? -9.928 13.457 24.783 1.00 81.12 203 SER A CA 1
ATOM 1539 C C . SER A 1 203 ? -11.296 13.238 25.431 1.00 81.12 203 SER A C 1
ATOM 1541 O O . SER A 1 203 ? -11.487 12.234 26.108 1.00 81.12 203 SER A O 1
ATOM 1543 N N . LYS A 1 204 ? -12.277 14.116 25.173 1.00 82.56 204 LYS A N 1
ATOM 1544 C CA . LYS A 1 204 ? -13.676 13.877 25.568 1.00 82.56 204 LYS A CA 1
ATOM 1545 C C . LYS A 1 204 ? -14.278 12.678 24.832 1.00 82.56 204 LYS A C 1
ATOM 1547 O O . LYS A 1 204 ? -14.799 11.795 25.499 1.00 82.56 204 LYS A O 1
ATOM 1552 N N . LYS A 1 205 ? -14.100 12.592 23.505 1.00 81.06 205 LYS A N 1
ATOM 1553 C CA . LYS A 1 205 ? -14.532 11.423 22.705 1.00 81.06 205 LYS A CA 1
ATOM 1554 C C . LYS A 1 205 ? -13.874 10.109 23.149 1.00 81.06 205 LYS A C 1
ATOM 1556 O O . LYS A 1 205 ? -14.457 9.036 23.035 1.00 81.06 205 LYS A O 1
ATOM 1561 N N . LEU A 1 206 ? -12.633 10.195 23.625 1.00 82.31 206 LEU A N 1
ATOM 1562 C CA . LEU A 1 206 ? -11.885 9.081 24.207 1.00 82.31 206 LEU A CA 1
ATOM 1563 C C . LEU A 1 206 ? -12.502 8.646 25.555 1.00 82.31 206 LEU A C 1
ATOM 1565 O O . LEU A 1 206 ? -12.519 7.464 25.886 1.00 82.31 206 LEU A O 1
ATOM 1569 N N . ALA A 1 207 ? -13.003 9.598 26.346 1.00 84.19 207 ALA A N 1
ATOM 1570 C CA . ALA A 1 207 ? -13.576 9.348 27.668 1.00 84.19 207 ALA A CA 1
ATOM 1571 C C . ALA A 1 207 ? -15.035 8.861 27.623 1.00 84.19 207 ALA A C 1
ATOM 1573 O O . ALA A 1 207 ? -15.429 8.064 28.469 1.00 84.19 207 ALA A O 1
ATOM 1574 N N . ASP A 1 208 ? -15.830 9.322 26.656 1.00 85.56 208 ASP A N 1
ATOM 1575 C CA . ASP A 1 208 ? -17.256 8.983 26.535 1.00 85.56 208 ASP A CA 1
ATOM 1576 C C . ASP A 1 208 ? -17.534 7.705 25.716 1.00 85.56 208 ASP A C 1
ATOM 1578 O O . ASP A 1 208 ? -18.683 7.282 25.594 1.00 85.56 208 ASP A O 1
ATOM 1582 N N . GLY A 1 209 ? -16.491 7.066 25.171 1.00 81.38 209 GLY A N 1
ATOM 1583 C CA . GLY A 1 209 ? -16.605 5.824 24.403 1.00 81.38 209 GLY A CA 1
ATOM 1584 C C . GLY A 1 209 ? -17.123 6.003 22.971 1.00 81.38 209 GLY A C 1
ATOM 1585 O O . GLY A 1 209 ? -17.334 5.008 22.272 1.00 81.38 209 GLY A O 1
ATOM 1586 N N . SER A 1 210 ? -17.271 7.241 22.484 1.00 83.81 210 SER A N 1
ATOM 1587 C CA . SER A 1 210 ? -17.768 7.539 21.129 1.00 83.81 210 SER A CA 1
ATOM 1588 C C . SER A 1 210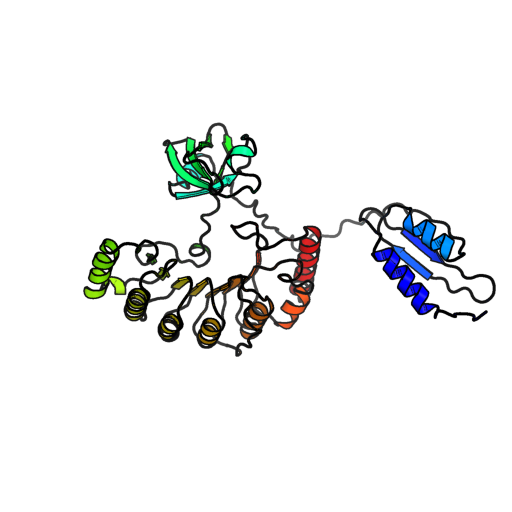 ? -16.908 6.947 20.007 1.00 83.81 210 SER A C 1
ATOM 1590 O O . SER A 1 210 ? -17.346 6.868 18.860 1.00 83.81 210 SER A O 1
ATOM 1592 N N . LEU A 1 211 ? -15.681 6.512 20.310 1.00 85.12 211 LEU A N 1
ATOM 1593 C CA . LEU A 1 211 ? -14.777 5.890 19.343 1.00 85.12 211 LEU A CA 1
ATOM 1594 C C . LEU A 1 211 ? -15.125 4.432 19.004 1.00 85.12 211 LEU A C 1
ATOM 1596 O O . LEU A 1 211 ? -14.560 3.892 18.056 1.00 85.12 211 LEU A O 1
ATOM 1600 N N . ALA A 1 212 ? -16.072 3.801 19.705 1.00 84.31 212 ALA A N 1
ATOM 1601 C CA . ALA A 1 212 ? -16.453 2.407 19.450 1.00 84.31 212 ALA A CA 1
ATOM 1602 C C . ALA A 1 212 ? -16.989 2.159 18.022 1.00 84.31 212 ALA A C 1
ATOM 1604 O O . ALA A 1 212 ? -16.904 1.043 17.512 1.00 84.31 212 ALA A O 1
ATOM 1605 N N . GLN A 1 213 ? -17.520 3.194 17.361 1.00 85.19 213 GLN A N 1
ATOM 1606 C CA . GLN A 1 213 ? -18.035 3.103 15.988 1.00 85.19 213 GLN A CA 1
ATOM 1607 C C . GLN A 1 213 ? -16.953 3.302 14.914 1.00 85.19 213 GLN A C 1
ATOM 1609 O O . GLN A 1 213 ? -17.196 3.037 13.736 1.00 85.19 213 GLN A O 1
ATOM 1614 N N . VAL A 1 214 ? -15.748 3.741 15.296 1.00 90.12 214 VAL A N 1
ATOM 1615 C CA . VAL A 1 214 ? -14.663 4.017 14.350 1.00 90.12 214 VAL A CA 1
ATOM 1616 C C . VAL A 1 214 ? -14.166 2.709 13.734 1.00 90.12 214 VAL A C 1
ATOM 1618 O O . VAL A 1 214 ? -13.719 1.793 14.423 1.00 90.12 214 VAL A O 1
ATOM 1621 N N . ARG A 1 215 ? -14.229 2.629 12.404 1.00 89.62 215 ARG A N 1
ATOM 1622 C CA . ARG A 1 215 ? -13.782 1.473 11.608 1.00 89.62 215 ARG A CA 1
ATOM 1623 C C . ARG A 1 215 ? -12.472 1.733 10.888 1.00 89.62 215 ARG A C 1
ATOM 1625 O O . ARG A 1 215 ? -11.777 0.766 10.557 1.00 89.62 215 ARG A O 1
ATOM 1632 N N . SER A 1 216 ? -12.138 3.001 10.663 1.00 89.69 216 SER A N 1
ATOM 1633 C CA . SER A 1 216 ? -10.887 3.400 10.039 1.00 89.69 216 SER A CA 1
ATOM 1634 C C . SER A 1 216 ? -10.248 4.607 10.702 1.00 89.69 216 SER A C 1
ATOM 1636 O O . SER A 1 216 ? -10.939 5.546 11.084 1.00 89.69 216 SER A O 1
ATOM 1638 N N . ILE A 1 217 ? -8.920 4.598 10.801 1.00 90.88 217 ILE A N 1
ATOM 1639 C CA . ILE A 1 217 ? -8.142 5.725 11.322 1.00 90.88 217 ILE A CA 1
ATOM 1640 C C . ILE A 1 217 ? -7.121 6.165 10.282 1.00 90.88 217 ILE A C 1
ATOM 1642 O O . ILE A 1 217 ? -6.434 5.336 9.682 1.00 90.88 217 ILE A O 1
ATOM 1646 N N . VAL A 1 218 ? -6.987 7.477 10.116 1.00 88.44 218 VAL A N 1
ATOM 1647 C CA . VAL A 1 218 ? -5.929 8.103 9.325 1.00 88.44 218 VAL A CA 1
ATOM 1648 C C . VAL A 1 218 ? -5.102 9.000 10.236 1.00 88.44 218 VAL A C 1
ATOM 1650 O O . VAL A 1 218 ? -5.626 9.898 10.884 1.00 88.44 218 VAL A O 1
ATOM 1653 N N . CYS A 1 219 ? -3.796 8.755 10.299 1.00 87.06 219 CYS A N 1
ATOM 1654 C CA . CYS A 1 219 ? -2.871 9.494 11.148 1.00 87.06 219 CYS A CA 1
ATOM 1655 C C . CYS A 1 219 ? -1.644 9.929 10.344 1.00 87.06 219 CYS A C 1
ATOM 1657 O O . CYS A 1 219 ? -0.634 9.227 10.282 1.00 87.06 219 CYS A O 1
ATOM 1659 N N . THR A 1 220 ? -1.738 11.092 9.697 1.00 78.38 220 THR A N 1
ATOM 1660 C CA . THR A 1 220 ? -0.672 11.634 8.830 1.00 78.38 220 THR A CA 1
ATOM 1661 C C . THR A 1 220 ? 0.281 12.590 9.552 1.00 78.38 220 THR A C 1
ATOM 1663 O O . THR A 1 220 ? 1.322 12.951 8.999 1.00 78.38 220 THR A O 1
ATOM 1666 N N . SER A 1 221 ? -0.042 12.978 10.784 1.00 73.25 221 SER A N 1
ATOM 1667 C CA . SER A 1 221 ? 0.815 13.723 11.703 1.00 73.25 221 SER A CA 1
ATOM 1668 C C . SER A 1 221 ? 0.830 13.003 13.058 1.00 73.25 221 SER A C 1
ATOM 1670 O O . SER A 1 221 ? -0.138 12.342 13.431 1.00 73.25 221 SER A O 1
ATOM 1672 N N . GLN A 1 222 ? 1.956 13.062 13.773 1.00 70.00 222 GLN A N 1
ATOM 1673 C CA . GLN A 1 222 ? 2.140 12.405 15.076 1.00 70.00 222 GLN A CA 1
ATOM 1674 C C . GLN A 1 222 ? 2.647 13.396 16.139 1.00 70.00 222 GLN A C 1
ATOM 1676 O O . GLN A 1 222 ? 3.675 13.134 16.764 1.00 70.00 222 GLN A O 1
ATOM 1681 N N . PRO A 1 223 ? 1.990 14.551 16.367 1.00 68.31 223 PRO A N 1
ATOM 1682 C CA . PRO A 1 223 ? 2.480 15.487 17.378 1.00 68.31 223 PRO A CA 1
ATOM 1683 C C . PRO A 1 223 ? 2.381 14.904 18.796 1.00 68.31 223 PRO A C 1
ATOM 1685 O O . PRO A 1 223 ? 3.194 15.234 19.654 1.00 68.31 223 PRO A O 1
ATOM 1688 N N . PHE A 1 224 ? 1.445 13.972 19.029 1.00 85.56 224 PHE A N 1
ATOM 1689 C CA . PHE A 1 224 ? 1.193 13.374 20.343 1.00 85.56 224 PHE A CA 1
ATOM 1690 C C . PHE A 1 224 ? 1.169 11.839 20.275 1.00 85.56 224 PHE A C 1
ATOM 1692 O O . PHE A 1 224 ? 0.102 11.220 20.282 1.00 85.56 224 PHE A O 1
ATOM 1699 N N . PRO A 1 225 ? 2.336 11.176 20.245 1.00 87.12 225 PRO A N 1
ATOM 1700 C CA . PRO A 1 225 ? 2.407 9.729 20.060 1.00 87.12 225 PRO A CA 1
ATOM 1701 C C . PRO A 1 225 ? 1.664 8.891 21.111 1.00 87.12 225 PRO A C 1
ATOM 1703 O O . PRO A 1 225 ? 1.151 7.822 20.786 1.00 87.12 225 PRO A O 1
ATOM 1706 N N . GLN A 1 226 ? 1.620 9.351 22.367 1.00 89.75 226 GLN A N 1
ATOM 1707 C CA . GLN A 1 226 ? 0.882 8.675 23.443 1.00 89.75 226 GLN A CA 1
ATOM 1708 C C . GLN A 1 226 ? -0.632 8.772 23.236 1.00 89.75 226 GLN A C 1
ATOM 1710 O O . GLN A 1 226 ? -1.360 7.826 23.518 1.00 89.75 226 GLN A O 1
ATOM 1715 N N . PHE A 1 227 ? -1.107 9.907 22.719 1.00 89.81 227 PHE A N 1
ATOM 1716 C CA . PHE A 1 227 ? -2.516 10.096 22.401 1.00 89.81 227 PHE A CA 1
ATOM 1717 C C . PHE A 1 227 ? -2.945 9.145 21.276 1.00 89.81 227 PHE A C 1
ATOM 1719 O O . PHE A 1 227 ? -3.935 8.436 21.425 1.00 89.81 227 PHE A O 1
ATOM 1726 N N . VAL A 1 228 ? -2.150 9.047 20.204 1.00 91.00 228 VAL A N 1
ATOM 1727 C CA . VAL A 1 228 ? -2.410 8.101 19.103 1.00 91.00 228 VAL A CA 1
ATOM 1728 C C . VAL A 1 228 ? -2.454 6.661 19.607 1.00 91.00 228 VAL A C 1
ATOM 1730 O O . VAL A 1 228 ? -3.356 5.919 19.238 1.00 91.00 228 VAL A O 1
ATOM 1733 N N . GLN A 1 229 ? -1.546 6.278 20.507 1.00 92.69 229 GLN A N 1
ATOM 1734 C CA . GLN A 1 229 ? -1.572 4.948 21.111 1.00 92.69 229 GLN A CA 1
ATOM 1735 C C . GLN A 1 229 ? -2.889 4.671 21.857 1.00 92.69 229 GLN A C 1
ATOM 1737 O O . GLN A 1 229 ? -3.511 3.645 21.603 1.00 92.69 229 GLN A O 1
ATOM 1742 N N . ARG A 1 230 ? -3.361 5.598 22.703 1.00 92.00 230 ARG A N 1
ATOM 1743 C CA . ARG A 1 230 ? -4.640 5.429 23.423 1.00 92.00 230 ARG A CA 1
ATOM 1744 C C . ARG A 1 230 ? -5.833 5.313 22.474 1.00 92.00 230 ARG A C 1
ATOM 1746 O O . ARG A 1 230 ? -6.731 4.511 22.713 1.00 92.00 230 ARG A O 1
ATOM 1753 N N . VAL A 1 231 ? -5.843 6.095 21.390 1.00 92.00 231 VAL A N 1
ATOM 1754 C CA . VAL A 1 231 ? -6.887 6.000 20.355 1.00 92.00 231 VAL A CA 1
ATOM 1755 C C . VAL A 1 231 ? -6.874 4.613 19.706 1.00 92.00 231 VAL A C 1
ATOM 1757 O O . VAL A 1 231 ? -7.934 4.010 19.536 1.00 92.00 231 VAL A O 1
ATOM 1760 N N . LEU A 1 232 ? -5.694 4.077 19.377 1.00 93.56 232 LEU A N 1
ATOM 1761 C CA . LEU A 1 232 ? -5.560 2.730 18.812 1.00 93.56 232 LEU A CA 1
ATOM 1762 C C . LEU A 1 232 ? -6.019 1.646 19.798 1.00 93.56 232 LEU A C 1
ATOM 1764 O O . LEU A 1 232 ? -6.742 0.738 19.400 1.00 93.56 232 LEU A O 1
ATOM 1768 N N . GLU A 1 233 ? -5.659 1.753 21.077 1.00 92.56 233 GLU A N 1
ATOM 1769 C CA . GLU A 1 233 ? -6.061 0.794 22.116 1.00 92.56 233 GLU A CA 1
ATOM 1770 C C . GLU A 1 233 ? -7.587 0.740 22.281 1.00 92.56 233 GLU A C 1
ATOM 1772 O O . GLU A 1 233 ? -8.165 -0.346 22.324 1.00 92.56 233 GLU A O 1
ATOM 1777 N N . GLN A 1 234 ? -8.260 1.894 22.293 1.00 90.50 234 GLN A N 1
ATOM 1778 C CA . GLN A 1 234 ? -9.720 1.950 22.427 1.00 90.50 234 GLN A CA 1
ATOM 1779 C C . GLN A 1 234 ? -10.482 1.501 21.176 1.00 90.50 234 GLN A C 1
ATOM 1781 O O . GLN A 1 234 ? -11.581 0.961 21.285 1.00 90.50 234 GLN A O 1
ATOM 1786 N N . THR A 1 235 ? -9.922 1.723 19.986 1.00 90.81 235 THR A N 1
ATOM 1787 C CA . THR A 1 235 ? -10.569 1.360 18.709 1.00 90.81 235 THR A CA 1
ATOM 1788 C C . THR A 1 235 ? -10.219 -0.053 18.230 1.00 90.81 235 THR A C 1
ATOM 1790 O O . THR A 1 235 ? -10.880 -0.585 17.335 1.00 90.81 235 THR A O 1
ATOM 1793 N N . SER A 1 236 ? -9.229 -0.696 18.859 1.00 89.81 236 SER A N 1
ATOM 1794 C CA . SER A 1 236 ? -8.680 -2.015 18.509 1.00 89.81 236 SER A CA 1
ATOM 1795 C C . SER A 1 236 ? -9.717 -3.110 18.182 1.00 89.81 236 SER A C 1
ATOM 1797 O O . SER A 1 236 ? -9.559 -3.773 17.152 1.00 89.81 236 SER A O 1
ATOM 1799 N N . PRO A 1 237 ? -10.814 -3.304 18.951 1.00 89.44 237 PRO A N 1
ATOM 1800 C CA . PRO A 1 237 ? -11.753 -4.409 18.704 1.00 89.44 237 PRO A CA 1
ATOM 1801 C C . PRO A 1 237 ? -12.508 -4.317 17.370 1.00 89.44 237 PRO A C 1
ATOM 1803 O O . PRO A 1 237 ? -13.106 -5.292 16.908 1.00 89.44 237 PRO A O 1
ATOM 1806 N N . HIS A 1 238 ? -12.550 -3.129 16.775 1.00 89.69 238 HIS A N 1
ATOM 1807 C CA . HIS A 1 238 ? -13.483 -2.775 15.710 1.00 89.69 238 HIS A CA 1
ATOM 1808 C C . HIS A 1 238 ? -12.810 -2.171 14.484 1.00 89.69 238 HIS A C 1
ATOM 1810 O O . HIS A 1 238 ? -13.464 -2.051 13.440 1.00 89.69 238 HIS A O 1
ATOM 1816 N N . LEU A 1 239 ? -11.527 -1.829 14.603 1.00 93.62 239 LEU A N 1
ATOM 1817 C CA . LEU A 1 239 ? -10.752 -1.202 13.554 1.00 93.62 239 LEU A CA 1
ATOM 1818 C C . LEU A 1 239 ? -10.447 -2.200 12.434 1.00 93.62 239 LEU A C 1
ATOM 1820 O O . LEU A 1 239 ? -9.839 -3.246 12.648 1.00 93.62 239 LEU A O 1
ATOM 1824 N N . THR A 1 240 ? -10.866 -1.854 11.221 1.00 93.44 240 THR A N 1
ATOM 1825 C CA . THR A 1 240 ? -10.667 -2.677 10.016 1.00 93.44 240 THR A CA 1
ATOM 1826 C C . THR A 1 240 ? -9.608 -2.095 9.091 1.00 93.44 240 THR A C 1
ATOM 1828 O O . THR A 1 240 ? -8.935 -2.851 8.384 1.00 93.44 240 THR A O 1
ATOM 1831 N N . GLY A 1 241 ? -9.419 -0.772 9.135 1.00 93.25 241 GLY A N 1
ATOM 1832 C CA . GLY A 1 241 ? -8.454 -0.057 8.318 1.00 93.25 241 GLY A CA 1
ATOM 1833 C C . GLY A 1 241 ? -7.645 0.967 9.102 1.00 93.25 241 GLY A C 1
ATOM 1834 O O . GLY A 1 241 ? -8.177 1.700 9.931 1.00 93.25 241 GLY A O 1
ATOM 1835 N N . LEU A 1 242 ? -6.351 1.045 8.823 1.00 94.44 242 LEU A N 1
ATOM 1836 C CA . LEU A 1 242 ? -5.457 1.951 9.523 1.00 94.44 242 LEU A CA 1
ATOM 1837 C C . LEU A 1 242 ? -4.426 2.537 8.571 1.00 94.44 242 LEU A C 1
ATOM 1839 O O . LEU A 1 242 ? -3.743 1.802 7.864 1.00 94.44 242 LEU A O 1
ATOM 1843 N N . HIS A 1 243 ? -4.282 3.856 8.598 1.00 92.94 243 HIS A N 1
ATOM 1844 C CA . HIS A 1 243 ? -3.193 4.567 7.951 1.00 92.94 243 HIS A CA 1
ATOM 1845 C C . HIS A 1 243 ? -2.380 5.322 9.000 1.00 92.94 243 HIS A C 1
ATOM 1847 O O . HIS A 1 243 ? -2.908 6.209 9.667 1.00 92.94 243 HIS A O 1
ATOM 1853 N N . ILE A 1 244 ? -1.092 5.001 9.129 1.00 92.19 244 ILE A N 1
ATOM 1854 C CA . ILE A 1 244 ? -0.158 5.715 10.005 1.00 92.19 244 ILE A CA 1
ATOM 1855 C C . ILE A 1 244 ? 1.056 6.193 9.209 1.00 92.19 244 ILE A C 1
ATOM 1857 O O . ILE A 1 244 ? 1.697 5.426 8.489 1.00 92.19 244 ILE A O 1
ATOM 1861 N N . ARG A 1 245 ? 1.403 7.468 9.381 1.00 88.75 245 ARG A N 1
ATOM 1862 C CA . ARG A 1 245 ? 2.681 8.035 8.953 1.00 88.75 245 ARG A CA 1
ATOM 1863 C C . ARG A 1 245 ? 3.689 8.030 10.085 1.00 88.75 245 ARG A C 1
ATOM 1865 O O . ARG A 1 245 ? 3.378 8.503 11.175 1.00 88.75 245 ARG A O 1
ATOM 1872 N N . SER A 1 246 ? 4.891 7.553 9.777 1.00 89.56 246 SER A N 1
ATOM 1873 C CA . SER A 1 246 ? 6.018 7.416 10.699 1.00 89.56 246 SER A CA 1
ATOM 1874 C C . SER A 1 246 ? 5.602 6.690 11.988 1.00 89.56 246 SER A C 1
ATOM 1876 O O . SER A 1 246 ? 5.635 7.299 13.062 1.00 89.56 246 SER A O 1
ATOM 1878 N N . PRO A 1 247 ? 5.117 5.434 11.889 1.00 92.81 247 PRO A N 1
ATOM 1879 C CA . PRO A 1 247 ? 4.656 4.685 13.053 1.00 92.81 247 PRO A CA 1
ATOM 1880 C C . PRO A 1 247 ? 5.798 4.474 14.049 1.00 92.81 247 PRO A C 1
ATOM 1882 O O . PRO A 1 247 ? 6.946 4.301 13.663 1.00 92.81 247 PRO A O 1
ATOM 1885 N N . LEU A 1 248 ? 5.484 4.448 15.341 1.00 93.19 248 LEU A N 1
ATOM 1886 C CA . LEU A 1 248 ? 6.433 4.000 16.360 1.00 93.19 248 LEU A CA 1
ATOM 1887 C C . LEU A 1 248 ? 6.235 2.510 16.635 1.00 93.19 248 LEU A C 1
ATOM 1889 O O . LEU A 1 248 ? 5.119 2.005 16.516 1.00 93.19 248 LEU A O 1
ATOM 1893 N N . ALA A 1 249 ? 7.279 1.832 17.118 1.00 93.31 249 ALA A N 1
ATOM 1894 C CA . ALA A 1 249 ? 7.206 0.409 17.464 1.00 93.31 249 ALA A CA 1
ATOM 1895 C C . ALA A 1 249 ? 6.008 0.080 18.378 1.00 93.31 249 ALA A C 1
ATOM 1897 O O . ALA A 1 249 ? 5.231 -0.821 18.082 1.00 93.31 249 ALA A O 1
ATOM 1898 N N . ARG A 1 250 ? 5.774 0.900 19.413 1.00 94.06 250 ARG A N 1
ATOM 1899 C CA . ARG A 1 250 ? 4.630 0.743 20.329 1.00 94.06 250 ARG A CA 1
ATOM 1900 C C . ARG A 1 250 ? 3.260 0.908 19.670 1.00 94.06 250 ARG A C 1
ATOM 1902 O O . ARG A 1 250 ? 2.282 0.357 20.156 1.00 94.06 250 ARG A O 1
ATOM 1909 N N . HIS A 1 251 ? 3.160 1.678 18.582 1.00 94.69 251 HIS A N 1
ATOM 1910 C CA . HIS A 1 251 ? 1.913 1.754 17.817 1.00 94.69 251 HIS A CA 1
ATOM 1911 C C . HIS A 1 251 ? 1.660 0.420 17.129 1.00 94.69 251 HIS A C 1
ATOM 1913 O O . HIS A 1 251 ? 0.548 -0.091 17.190 1.00 94.69 251 HIS A O 1
ATOM 1919 N N . LEU A 1 252 ? 2.694 -0.168 16.527 1.00 95.44 252 LEU A N 1
ATOM 1920 C CA . LEU A 1 252 ? 2.568 -1.437 15.822 1.00 95.44 252 LEU A CA 1
ATOM 1921 C C . LEU A 1 252 ? 2.364 -2.638 16.750 1.00 95.44 252 LEU A C 1
ATOM 1923 O O . LEU A 1 252 ? 1.712 -3.587 16.328 1.00 95.44 252 LEU A O 1
ATOM 1927 N N . ASP A 1 253 ? 2.822 -2.580 18.003 1.00 94.12 253 ASP A N 1
ATOM 1928 C CA . ASP A 1 253 ? 2.501 -3.601 19.013 1.00 94.12 253 ASP A CA 1
ATOM 1929 C C . ASP A 1 253 ? 0.986 -3.677 19.263 1.00 94.12 253 ASP A C 1
ATOM 1931 O O . ASP A 1 253 ? 0.399 -4.760 19.253 1.00 94.12 253 ASP A O 1
ATOM 1935 N N . VAL A 1 254 ? 0.328 -2.519 19.397 1.00 94.69 254 VAL A N 1
ATOM 1936 C CA . VAL A 1 254 ? -1.136 -2.442 19.537 1.00 94.69 254 VAL A CA 1
ATOM 1937 C C . VAL A 1 254 ? -1.824 -2.924 18.259 1.00 94.69 254 VAL A C 1
ATOM 1939 O O . VAL A 1 254 ? -2.776 -3.696 18.325 1.00 94.69 254 VAL A O 1
ATOM 1942 N N . VAL A 1 255 ? -1.326 -2.504 17.092 1.00 95.06 255 VAL A N 1
ATOM 1943 C CA . VAL A 1 255 ? -1.875 -2.878 15.774 1.00 95.06 255 VAL A CA 1
ATOM 1944 C C . VAL A 1 255 ? -1.773 -4.381 15.520 1.00 95.06 255 VAL A C 1
ATOM 1946 O O . VAL A 1 255 ? -2.716 -4.973 15.002 1.00 95.06 255 VAL A O 1
ATOM 1949 N N . ALA A 1 256 ? -0.673 -5.021 15.919 1.00 93.12 256 ALA A N 1
ATOM 1950 C CA . ALA A 1 256 ? -0.484 -6.463 15.772 1.00 93.12 256 ALA A CA 1
ATOM 1951 C C . ALA A 1 256 ? -1.482 -7.271 16.614 1.00 93.12 256 ALA A C 1
ATOM 1953 O O . ALA A 1 256 ? -1.854 -8.380 16.233 1.00 93.12 256 ALA A O 1
ATOM 1954 N N . ALA A 1 257 ? -1.949 -6.702 17.728 1.00 93.19 257 ALA A N 1
ATOM 1955 C CA . ALA A 1 257 ? -2.965 -7.301 18.583 1.00 93.19 257 ALA A CA 1
ATOM 1956 C C . ALA A 1 257 ? -4.409 -7.063 18.091 1.00 93.19 257 ALA A C 1
ATOM 1958 O O . ALA A 1 257 ? -5.340 -7.579 18.709 1.00 93.19 257 ALA A O 1
ATOM 1959 N N . MET A 1 258 ? -4.630 -6.309 17.002 1.00 94.25 258 MET A N 1
ATOM 1960 C CA . MET A 1 258 ? -5.977 -5.991 16.507 1.00 94.25 258 MET A CA 1
ATOM 1961 C C . MET A 1 258 ? -6.595 -7.172 15.735 1.00 94.25 258 MET A C 1
ATOM 1963 O O . MET A 1 258 ? -6.168 -7.478 14.616 1.00 94.25 258 MET A O 1
ATOM 1967 N N . PRO A 1 259 ? -7.662 -7.815 16.248 1.00 91.81 259 PRO A N 1
ATOM 1968 C CA . PRO A 1 259 ? -8.226 -9.016 15.624 1.00 91.81 259 PRO A CA 1
ATOM 1969 C C . PRO A 1 259 ? -9.012 -8.715 14.337 1.00 91.81 259 PRO A C 1
ATOM 1971 O O . PRO A 1 259 ? -9.119 -9.559 13.438 1.00 91.81 259 PRO A O 1
ATOM 1974 N N . ALA A 1 260 ? -9.575 -7.508 14.231 1.00 92.88 260 ALA A N 1
ATOM 1975 C CA . ALA A 1 260 ? -10.435 -7.089 13.126 1.00 92.88 260 ALA A CA 1
ATOM 1976 C C . ALA A 1 260 ? -9.679 -6.390 11.986 1.00 92.88 260 ALA A C 1
ATOM 1978 O O . ALA A 1 260 ? -10.256 -6.190 10.916 1.00 92.88 260 ALA A O 1
ATOM 1979 N N . LEU A 1 261 ? -8.400 -6.054 12.178 1.00 94.56 261 LEU A N 1
ATOM 1980 C CA . LEU A 1 261 ? -7.645 -5.291 11.195 1.00 94.56 261 LEU A CA 1
ATOM 1981 C C . LEU A 1 261 ? -7.424 -6.121 9.929 1.00 94.56 261 LEU A C 1
ATOM 1983 O O . LEU A 1 261 ? -6.966 -7.265 9.980 1.00 94.56 261 LEU A O 1
ATOM 1987 N N . ARG A 1 262 ? -7.788 -5.551 8.782 1.00 93.19 262 ARG A N 1
ATOM 1988 C CA . ARG A 1 262 ? -7.607 -6.172 7.459 1.00 93.19 262 ARG A CA 1
ATOM 1989 C C . ARG A 1 262 ? -6.738 -5.327 6.554 1.00 93.19 262 ARG A C 1
ATOM 1991 O O . ARG A 1 262 ? -6.094 -5.870 5.659 1.00 93.19 262 ARG A O 1
ATOM 1998 N N . THR A 1 263 ? -6.706 -4.027 6.804 1.00 93.75 263 THR A N 1
ATOM 1999 C CA . THR A 1 263 ? -6.115 -3.063 5.900 1.00 93.75 263 THR A CA 1
ATOM 2000 C C . THR A 1 263 ? -5.157 -2.155 6.647 1.00 93.75 263 THR A C 1
ATOM 2002 O O . THR A 1 263 ? -5.555 -1.447 7.570 1.00 93.75 263 THR A O 1
ATOM 2005 N N . LEU A 1 264 ? -3.894 -2.164 6.234 1.00 94.81 264 LEU A N 1
ATOM 2006 C CA . LEU A 1 264 ? -2.837 -1.389 6.866 1.00 94.81 264 LEU A CA 1
ATOM 2007 C C . LEU A 1 264 ? -2.067 -0.591 5.816 1.00 94.81 264 LEU A C 1
ATOM 2009 O O . LEU A 1 264 ? -1.556 -1.156 4.855 1.00 94.81 264 LEU A O 1
ATOM 2013 N N . CYS A 1 265 ? -1.972 0.718 6.020 1.00 93.56 265 CYS A N 1
ATOM 2014 C CA . CYS A 1 265 ? -1.165 1.634 5.229 1.00 93.56 265 CYS A CA 1
ATOM 2015 C C . CYS A 1 265 ? -0.127 2.293 6.135 1.00 93.56 265 CYS A C 1
ATOM 2017 O O . CYS A 1 265 ? -0.473 3.036 7.056 1.00 93.56 265 CYS A O 1
ATOM 2019 N N . LEU A 1 266 ? 1.149 2.043 5.873 1.00 92.19 266 LEU A N 1
ATOM 2020 C CA . LEU A 1 266 ? 2.249 2.646 6.609 1.00 92.19 266 LEU A CA 1
ATOM 2021 C C . LEU A 1 266 ? 3.092 3.504 5.674 1.00 92.19 266 LEU A C 1
ATOM 2023 O O . LEU A 1 266 ? 3.454 3.088 4.572 1.00 92.19 266 LEU A O 1
ATOM 2027 N N . THR A 1 267 ? 3.429 4.706 6.125 1.00 89.31 267 THR A N 1
ATOM 2028 C CA . THR A 1 267 ? 4.332 5.608 5.403 1.00 89.31 267 THR A CA 1
ATOM 2029 C C . THR A 1 267 ? 5.533 5.961 6.276 1.00 89.31 267 THR A C 1
ATOM 2031 O O . THR A 1 267 ? 5.401 6.053 7.493 1.00 89.31 267 THR A O 1
ATOM 2034 N N . SER A 1 268 ? 6.702 6.158 5.662 1.00 86.44 268 SER A N 1
ATOM 2035 C CA . SER A 1 268 ? 7.990 6.376 6.342 1.00 86.44 268 SER A CA 1
ATOM 2036 C C . SER A 1 268 ? 8.425 5.214 7.249 1.00 86.44 268 SER A C 1
ATOM 2038 O O . SER A 1 268 ? 8.926 5.451 8.344 1.00 86.44 268 SER A O 1
ATOM 2040 N N . VAL A 1 269 ? 8.224 3.973 6.800 1.00 88.38 269 VAL A N 1
ATOM 2041 C CA . VAL A 1 269 ? 8.473 2.773 7.619 1.00 88.38 269 VAL A CA 1
ATOM 2042 C C . VAL A 1 269 ? 9.967 2.481 7.777 1.00 88.38 269 VAL A C 1
ATOM 2044 O O . VAL A 1 269 ? 10.706 2.523 6.788 1.00 88.38 269 VAL A O 1
ATOM 2047 N N . THR A 1 270 ? 10.392 2.143 8.994 1.00 89.50 270 THR A N 1
ATOM 2048 C CA . THR A 1 270 ? 11.747 1.680 9.333 1.00 89.50 270 THR A CA 1
ATOM 2049 C C . THR A 1 270 ? 11.865 0.150 9.327 1.00 89.50 270 THR A C 1
ATOM 2051 O O . THR A 1 270 ? 10.880 -0.582 9.233 1.00 89.50 270 THR A O 1
ATOM 2054 N N . GLU A 1 271 ? 13.089 -0.371 9.447 1.00 88.75 271 GLU A N 1
ATOM 2055 C CA . GLU A 1 271 ? 13.323 -1.818 9.539 1.00 88.75 271 GLU A CA 1
ATOM 2056 C C . GLU A 1 271 ? 12.623 -2.445 10.752 1.00 88.75 271 GLU A C 1
ATOM 2058 O O . GLU A 1 271 ? 12.007 -3.504 10.639 1.00 88.75 271 GLU A O 1
ATOM 2063 N N . THR A 1 272 ? 12.687 -1.787 11.911 1.00 90.56 272 THR A N 1
ATOM 2064 C CA . THR A 1 272 ? 12.061 -2.273 13.147 1.00 90.56 272 THR A CA 1
ATOM 2065 C C . THR A 1 272 ? 10.558 -2.457 12.969 1.00 90.56 272 THR A C 1
ATOM 2067 O O . THR A 1 272 ? 10.017 -3.505 13.318 1.00 90.56 272 THR A O 1
ATOM 2070 N N . GLU A 1 273 ? 9.902 -1.477 12.356 1.00 91.50 273 GLU A N 1
ATOM 2071 C CA . GLU A 1 273 ? 8.467 -1.518 12.082 1.00 91.50 273 GLU A CA 1
ATOM 2072 C C . GLU A 1 273 ? 8.106 -2.620 11.076 1.00 91.50 273 GLU A C 1
ATOM 2074 O O . GLU A 1 273 ? 7.121 -3.337 11.252 1.00 91.50 273 GLU A O 1
ATOM 2079 N N . MET A 1 274 ? 8.938 -2.840 10.057 1.00 90.62 274 MET A N 1
ATOM 2080 C CA . MET A 1 274 ? 8.728 -3.930 9.102 1.00 90.62 274 MET A CA 1
ATOM 2081 C C . MET A 1 274 ? 8.822 -5.321 9.732 1.00 90.62 274 MET A C 1
ATOM 2083 O O . MET A 1 274 ? 8.067 -6.220 9.347 1.00 90.62 274 MET A O 1
ATOM 2087 N N . ARG A 1 275 ? 9.698 -5.510 10.728 1.00 90.62 275 ARG A N 1
ATOM 2088 C CA . ARG A 1 275 ? 9.752 -6.768 11.492 1.00 90.62 275 ARG A CA 1
ATOM 2089 C C . ARG A 1 275 ? 8.467 -7.019 12.280 1.00 90.62 275 ARG A C 1
ATOM 2091 O O . ARG A 1 275 ? 8.087 -8.174 12.439 1.00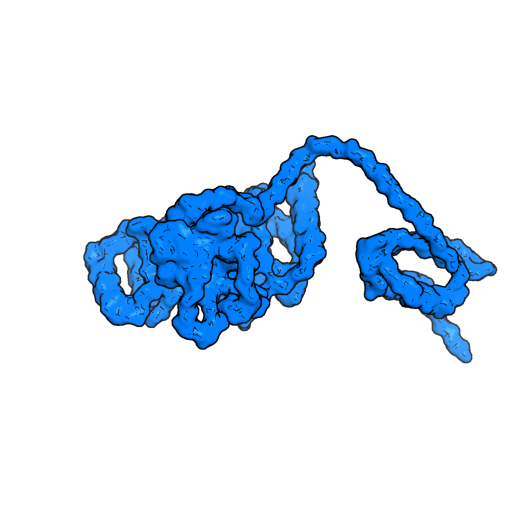 90.62 275 ARG A O 1
ATOM 2098 N N . GLN A 1 276 ? 7.782 -5.970 12.732 1.00 91.62 276 GLN A N 1
ATOM 2099 C CA . GLN A 1 276 ? 6.472 -6.104 13.377 1.00 91.62 276 GLN A CA 1
ATOM 2100 C C . GLN A 1 276 ? 5.373 -6.395 12.350 1.00 91.62 276 GLN A C 1
ATOM 2102 O O . GLN A 1 276 ? 4.552 -7.276 12.574 1.00 91.62 276 GLN A O 1
ATOM 2107 N N . VAL A 1 277 ? 5.386 -5.748 11.179 1.00 91.81 277 VAL A N 1
ATOM 2108 C CA . VAL A 1 277 ? 4.430 -6.060 10.094 1.00 91.81 277 VAL A CA 1
ATOM 2109 C C . VAL A 1 277 ? 4.511 -7.535 9.682 1.00 91.81 277 VAL A C 1
ATOM 2111 O O . VAL A 1 277 ? 3.489 -8.160 9.402 1.00 91.81 277 VAL A O 1
ATOM 2114 N N . ARG A 1 278 ? 5.710 -8.128 9.714 1.00 89.75 278 ARG A N 1
ATOM 2115 C CA . ARG A 1 278 ? 5.938 -9.552 9.417 1.00 89.75 278 ARG A CA 1
ATOM 2116 C C . ARG A 1 278 ? 5.121 -10.510 10.300 1.00 89.75 278 ARG A C 1
ATOM 2118 O O . ARG A 1 278 ? 4.824 -11.612 9.841 1.00 89.75 278 ARG A O 1
ATOM 2125 N N . SER A 1 279 ? 4.768 -10.141 11.534 1.00 88.56 279 SER A N 1
ATOM 2126 C CA . SER A 1 279 ? 3.974 -11.000 12.429 1.00 88.56 279 SER A CA 1
ATOM 2127 C C . SER A 1 279 ? 2.456 -10.837 12.257 1.00 88.56 279 SER A C 1
ATOM 2129 O O . SER A 1 279 ? 1.689 -11.613 12.828 1.00 88.56 279 SER A O 1
ATOM 2131 N N . MET A 1 280 ? 1.999 -9.879 11.443 1.00 91.56 280 MET A N 1
ATOM 2132 C CA . MET A 1 280 ? 0.579 -9.544 11.286 1.00 91.56 280 MET A CA 1
ATOM 2133 C C . MET A 1 280 ? -0.120 -10.467 10.279 1.00 91.56 280 MET A C 1
ATOM 2135 O O . MET A 1 280 ? -0.388 -10.106 9.132 1.00 91.56 280 MET A O 1
ATOM 2139 N N . ALA A 1 281 ? -0.434 -11.687 10.715 1.00 88.56 281 ALA A N 1
ATOM 2140 C CA . ALA A 1 281 ? -0.949 -12.731 9.830 1.00 88.56 281 ALA A CA 1
ATOM 2141 C C . ALA A 1 281 ? -2.369 -12.477 9.275 1.00 88.56 281 ALA A C 1
ATOM 2143 O O . ALA A 1 281 ? -2.733 -13.077 8.264 1.00 88.56 281 ALA A O 1
ATOM 2144 N N . SER A 1 282 ? -3.158 -11.608 9.916 1.00 90.12 282 SER A N 1
ATOM 2145 C CA . SER A 1 282 ? -4.571 -11.335 9.598 1.00 90.12 282 SER A CA 1
ATOM 2146 C C . SER A 1 282 ? -4.795 -10.299 8.489 1.00 90.12 282 SER A C 1
ATOM 2148 O O . SER A 1 282 ? -5.938 -10.098 8.059 1.00 90.12 282 SER A O 1
ATOM 2150 N N . LEU A 1 283 ? -3.735 -9.628 8.027 1.00 93.56 283 LEU A N 1
ATOM 2151 C CA . LEU A 1 283 ? -3.841 -8.577 7.020 1.00 93.56 283 LEU A CA 1
ATOM 2152 C C . LEU A 1 283 ? -4.251 -9.142 5.657 1.00 93.56 283 LEU A C 1
ATOM 2154 O O . LEU A 1 283 ? -3.709 -10.136 5.177 1.00 93.56 283 LEU A O 1
ATOM 2158 N N . GLN A 1 284 ? -5.181 -8.449 5.002 1.00 94.56 284 GLN A N 1
ATOM 2159 C CA . GLN A 1 284 ? -5.623 -8.725 3.633 1.00 94.56 284 GLN A CA 1
ATOM 2160 C C . GLN A 1 284 ? -5.102 -7.684 2.640 1.00 94.56 284 GLN A C 1
ATOM 2162 O O . GLN A 1 284 ? -4.899 -8.003 1.468 1.00 94.56 284 GLN A O 1
ATOM 2167 N N . SER A 1 285 ? -4.887 -6.451 3.096 1.00 94.62 285 SER A N 1
ATOM 2168 C CA . SER A 1 285 ? -4.389 -5.340 2.294 1.00 94.62 285 SER A CA 1
ATOM 2169 C C . SER A 1 285 ? -3.257 -4.641 3.030 1.00 94.62 285 SER A C 1
ATOM 2171 O O . SER A 1 285 ? -3.446 -4.158 4.147 1.00 94.62 285 SER A O 1
ATOM 2173 N N . LEU A 1 286 ? -2.097 -4.559 2.386 1.00 93.94 286 LEU A N 1
ATOM 2174 C CA . LEU A 1 286 ? -0.915 -3.904 2.928 1.00 93.94 286 LEU A CA 1
ATOM 2175 C C . LEU A 1 286 ? -0.382 -2.874 1.936 1.00 93.94 286 LEU A C 1
ATOM 2177 O O . LEU A 1 286 ? -0.042 -3.205 0.799 1.00 93.94 286 LEU A O 1
ATOM 2181 N N . GLU A 1 287 ? -0.286 -1.632 2.390 1.00 92.25 287 GLU A N 1
ATOM 2182 C CA . GLU A 1 287 ? 0.356 -0.535 1.684 1.00 92.25 287 GLU A CA 1
ATOM 2183 C C . GLU A 1 287 ? 1.553 -0.034 2.493 1.00 92.25 287 GLU A C 1
ATOM 2185 O O . GLU A 1 287 ? 1.434 0.300 3.669 1.00 92.25 287 GLU A O 1
ATOM 2190 N N . LEU A 1 288 ? 2.724 -0.009 1.866 1.00 90.25 288 LEU A N 1
ATOM 2191 C CA . LEU A 1 288 ? 3.980 0.383 2.493 1.00 90.25 288 LEU A CA 1
ATOM 2192 C C . LEU A 1 288 ? 4.660 1.448 1.648 1.00 90.25 288 LEU A C 1
ATOM 2194 O O . LEU A 1 288 ? 4.877 1.241 0.455 1.00 90.25 288 LEU A O 1
ATOM 2198 N N . HIS A 1 289 ? 5.064 2.546 2.274 1.00 86.31 289 HIS A N 1
ATOM 2199 C CA . HIS A 1 289 ? 5.906 3.569 1.657 1.00 86.31 289 HIS A CA 1
ATOM 2200 C C . HIS A 1 289 ? 7.110 3.841 2.539 1.00 86.31 289 HIS A C 1
ATOM 2202 O O . HIS A 1 289 ? 6.955 4.203 3.706 1.00 86.31 289 HIS A O 1
ATOM 2208 N N . CYS A 1 290 ? 8.308 3.722 1.978 1.00 79.00 290 CYS A N 1
ATOM 2209 C CA . CYS A 1 290 ? 9.546 4.007 2.696 1.00 79.00 290 CYS A CA 1
ATOM 2210 C C . CYS A 1 290 ? 10.214 5.262 2.148 1.00 79.00 290 CYS A C 1
ATOM 2212 O O . CYS A 1 290 ? 10.152 5.569 0.957 1.00 79.00 290 CYS A O 1
ATOM 2214 N N . SER A 1 291 ? 10.888 5.984 3.038 1.00 73.19 291 SER A N 1
ATOM 2215 C CA . SER A 1 291 ? 11.727 7.109 2.648 1.00 73.19 291 SER A CA 1
ATOM 2216 C C . SER A 1 291 ? 13.010 6.586 2.004 1.00 73.19 291 SER A C 1
ATOM 2218 O O . SER A 1 291 ? 13.741 5.812 2.605 1.00 73.19 291 SER A O 1
ATOM 2220 N N . HIS A 1 292 ? 13.316 7.060 0.800 1.00 63.47 292 HIS A N 1
ATOM 2221 C CA . HIS A 1 292 ? 14.505 6.700 0.014 1.00 63.47 292 HIS A CA 1
ATOM 2222 C C . HIS A 1 292 ? 15.858 6.892 0.724 1.00 63.47 292 HIS A C 1
ATOM 2224 O O . HIS A 1 292 ? 16.843 6.275 0.332 1.00 63.47 292 HIS A O 1
ATOM 2230 N N . HIS A 1 293 ? 15.920 7.730 1.761 1.00 67.38 293 HIS A N 1
ATOM 2231 C CA . HIS A 1 293 ? 17.134 7.941 2.556 1.00 67.38 293 HIS A CA 1
ATOM 2232 C C . HIS A 1 293 ? 17.459 6.782 3.511 1.00 67.38 293 HIS A C 1
ATOM 2234 O O . HIS A 1 293 ? 18.551 6.748 4.068 1.00 67.38 293 HIS A O 1
ATOM 2240 N N . LEU A 1 294 ? 16.518 5.860 3.727 1.00 67.62 294 LEU A N 1
ATOM 2241 C CA . LEU A 1 294 ? 16.649 4.748 4.664 1.00 67.62 294 LEU A CA 1
ATOM 2242 C C . LEU A 1 294 ? 16.314 3.448 3.924 1.00 67.62 294 LEU A C 1
ATOM 2244 O O . LEU A 1 294 ? 15.180 2.973 4.023 1.00 67.62 294 LEU A O 1
ATOM 2248 N N . PRO A 1 295 ? 17.255 2.897 3.133 1.00 66.94 295 PRO A N 1
ATOM 2249 C CA . PRO A 1 295 ? 17.028 1.626 2.467 1.00 66.94 295 PRO A CA 1
ATOM 2250 C C . PRO A 1 295 ? 16.754 0.560 3.525 1.00 66.94 295 PRO A C 1
ATOM 2252 O O . PRO A 1 295 ? 17.545 0.366 4.449 1.00 66.94 295 PRO A O 1
ATOM 2255 N N . LEU A 1 296 ? 15.623 -0.126 3.397 1.00 75.81 296 LEU A N 1
ATOM 2256 C CA . LEU A 1 296 ? 15.357 -1.285 4.237 1.00 75.81 296 LEU A CA 1
ATOM 2257 C C . LEU A 1 296 ? 16.311 -2.426 3.859 1.00 75.81 296 LEU A C 1
ATOM 2259 O O . LEU A 1 296 ? 16.578 -2.633 2.676 1.00 75.81 296 LEU A O 1
ATOM 2263 N N . PRO A 1 297 ? 16.814 -3.217 4.810 1.00 79.31 297 PRO A N 1
ATOM 2264 C CA . PRO A 1 297 ? 17.532 -4.422 4.440 1.00 79.31 297 PRO A CA 1
ATOM 2265 C C . PRO A 1 297 ? 16.591 -5.410 3.753 1.00 79.31 297 PRO A C 1
ATOM 2267 O O . PRO A 1 297 ? 15.365 -5.372 3.917 1.00 79.31 297 PRO A O 1
ATOM 2270 N N . VAL A 1 298 ? 17.188 -6.317 2.982 1.00 81.81 298 VAL A N 1
ATOM 2271 C CA . VAL A 1 298 ? 16.469 -7.456 2.414 1.00 81.81 298 VAL A CA 1
ATOM 2272 C C . VAL A 1 298 ? 15.982 -8.313 3.577 1.00 81.81 298 VAL A C 1
ATOM 2274 O O . VAL A 1 298 ? 16.778 -8.892 4.311 1.00 81.81 298 VAL A O 1
ATOM 2277 N N . MET A 1 299 ? 14.668 -8.353 3.767 1.00 82.69 299 MET A N 1
ATOM 2278 C CA . MET A 1 299 ? 14.031 -9.116 4.833 1.00 82.69 299 MET A CA 1
ATOM 2279 C C . MET A 1 299 ? 13.320 -10.327 4.254 1.00 82.69 299 MET A C 1
ATOM 2281 O O . MET A 1 299 ? 12.610 -10.225 3.255 1.00 82.69 299 MET A O 1
ATOM 2285 N N . GLU A 1 300 ? 13.458 -11.462 4.927 1.00 85.81 300 GLU A N 1
ATOM 2286 C CA . GLU A 1 300 ? 12.642 -12.635 4.643 1.00 85.81 300 GLU A CA 1
ATOM 2287 C C . GLU A 1 300 ? 11.313 -12.560 5.392 1.00 85.81 300 GLU A C 1
ATOM 2289 O O . GLU A 1 300 ? 11.248 -12.133 6.551 1.00 85.81 300 GLU A O 1
ATOM 2294 N N . PHE A 1 301 ? 10.250 -13.013 4.733 1.00 85.31 301 PHE A N 1
ATOM 2295 C CA . PHE A 1 301 ? 8.908 -13.092 5.295 1.00 85.31 301 PHE A CA 1
ATOM 2296 C C . PHE A 1 301 ? 8.464 -14.558 5.309 1.00 85.31 301 PHE A C 1
ATOM 2298 O O . PHE A 1 301 ? 8.695 -15.271 4.330 1.00 85.31 301 PHE A O 1
ATOM 2305 N N . PRO A 1 302 ? 7.858 -15.036 6.409 1.00 85.19 302 PRO A N 1
ATOM 2306 C CA . PRO A 1 302 ? 7.363 -16.397 6.483 1.00 85.19 302 PRO A CA 1
ATOM 2307 C C . PRO A 1 302 ? 6.184 -16.546 5.524 1.00 85.19 302 PRO A C 1
ATOM 2309 O O . PRO A 1 302 ? 5.396 -15.615 5.345 1.00 85.19 302 PRO A O 1
ATOM 2312 N N . ALA A 1 303 ? 6.040 -17.729 4.933 1.00 84.88 303 ALA A N 1
ATOM 2313 C CA . ALA A 1 303 ? 4.863 -18.034 4.134 1.00 84.88 303 ALA A CA 1
ATOM 2314 C C . ALA A 1 303 ? 3.603 -17.886 5.001 1.00 84.88 303 ALA A C 1
ATOM 2316 O O . ALA A 1 303 ? 3.510 -18.484 6.074 1.00 84.88 303 ALA A O 1
ATOM 2317 N N . ASN A 1 304 ? 2.635 -17.094 4.540 1.00 80.50 304 ASN A N 1
ATOM 2318 C CA . ASN A 1 304 ? 1.382 -16.878 5.259 1.00 80.50 304 ASN A CA 1
ATOM 2319 C C . ASN A 1 304 ? 0.198 -17.426 4.438 1.00 80.50 304 ASN A C 1
ATOM 2321 O O . ASN A 1 304 ? -0.110 -16.863 3.384 1.00 80.50 304 ASN A O 1
ATOM 2325 N N . PRO A 1 305 ? -0.484 -18.487 4.915 1.00 61.62 305 PRO A N 1
ATOM 2326 C CA . PRO A 1 305 ? -1.583 -19.125 4.192 1.00 61.62 305 PRO A CA 1
ATOM 2327 C C . PRO A 1 305 ? -2.909 -18.348 4.246 1.00 61.62 305 PRO A C 1
ATOM 2329 O O . PRO A 1 305 ? -3.715 -18.498 3.331 1.00 61.62 305 PRO A O 1
ATOM 2332 N N . ALA A 1 306 ? -3.145 -17.519 5.274 1.00 73.81 306 ALA A N 1
ATOM 2333 C CA . ALA A 1 306 ? -4.321 -16.638 5.334 1.00 73.81 306 ALA A CA 1
ATOM 2334 C C . ALA A 1 306 ? -4.195 -15.496 4.314 1.00 73.81 306 ALA A C 1
ATOM 2336 O O . ALA A 1 306 ? -5.158 -15.175 3.621 1.00 73.81 306 ALA A O 1
ATOM 2337 N N . GLY A 1 307 ? -2.962 -14.991 4.190 1.00 81.44 307 GLY A N 1
ATOM 2338 C CA . GLY A 1 307 ? -2.394 -14.395 2.989 1.00 81.44 307 GLY A CA 1
ATOM 2339 C C . GLY A 1 307 ? -2.920 -13.016 2.568 1.00 81.44 307 GLY A C 1
ATOM 2340 O O . GLY A 1 307 ? -4.115 -12.795 2.391 1.00 81.44 307 GLY A O 1
ATOM 2341 N N . LEU A 1 308 ? -1.997 -12.086 2.297 1.00 93.56 308 LEU A N 1
ATOM 2342 C CA . LEU A 1 308 ? -2.320 -10.799 1.679 1.00 93.56 308 LEU A CA 1
ATOM 2343 C C . LEU A 1 308 ? -2.960 -11.003 0.303 1.00 93.56 308 LEU A C 1
ATOM 2345 O O . LEU A 1 308 ? -2.456 -11.777 -0.512 1.00 93.56 308 LEU A O 1
ATOM 2349 N N . ARG A 1 309 ? -4.040 -10.263 0.034 1.00 94.94 309 ARG A N 1
ATOM 2350 C CA . ARG A 1 309 ? -4.723 -10.198 -1.269 1.00 94.94 309 ARG A CA 1
ATOM 2351 C C . ARG A 1 309 ? -4.282 -8.979 -2.069 1.00 94.94 309 ARG A C 1
ATOM 2353 O O . ARG A 1 309 ? -4.189 -9.058 -3.292 1.00 94.94 309 ARG A O 1
ATOM 2360 N N . LEU A 1 310 ? -3.998 -7.871 -1.386 1.00 94.62 310 LEU A N 1
ATOM 2361 C CA . LEU A 1 310 ? -3.463 -6.651 -1.978 1.00 94.62 310 LEU A CA 1
ATOM 2362 C C . LEU A 1 310 ? -2.138 -6.283 -1.314 1.00 94.62 310 LEU A C 1
ATOM 2364 O O . LEU A 1 310 ? -2.062 -6.155 -0.093 1.00 94.62 310 LEU A O 1
ATOM 2368 N N . LEU A 1 311 ? -1.120 -6.066 -2.141 1.00 93.62 311 LEU A N 1
ATOM 2369 C CA . LEU A 1 311 ? 0.167 -5.523 -1.731 1.00 93.62 311 LEU A CA 1
ATOM 2370 C C . LEU A 1 311 ? 0.481 -4.304 -2.590 1.00 93.62 311 LEU A C 1
ATOM 2372 O O . LEU A 1 311 ? 0.548 -4.399 -3.817 1.00 93.62 311 LEU A O 1
ATOM 2376 N N . ARG A 1 312 ? 0.694 -3.163 -1.943 1.00 91.06 312 ARG A N 1
ATOM 2377 C CA . ARG A 1 312 ? 1.169 -1.938 -2.576 1.00 91.06 312 ARG A CA 1
ATOM 2378 C C . ARG A 1 312 ? 2.461 -1.497 -1.911 1.00 91.06 312 ARG A C 1
ATOM 2380 O O . ARG A 1 312 ? 2.471 -1.160 -0.734 1.00 91.06 312 ARG A O 1
ATOM 2387 N N . CYS A 1 313 ? 3.549 -1.480 -2.665 1.00 88.62 313 CYS A N 1
ATOM 2388 C CA . CYS A 1 313 ? 4.858 -1.118 -2.140 1.00 88.62 313 CYS A CA 1
ATOM 2389 C C . CYS A 1 313 ? 5.437 0.066 -2.908 1.00 88.62 313 CYS A C 1
ATOM 2391 O O . CYS A 1 313 ? 5.791 -0.050 -4.079 1.00 88.62 313 CYS A O 1
ATOM 2393 N N . GLY A 1 314 ? 5.569 1.188 -2.210 1.00 81.31 314 GLY A N 1
ATOM 2394 C CA . GLY A 1 314 ? 6.507 2.271 -2.488 1.00 81.31 314 GLY A CA 1
ATOM 2395 C C . GLY A 1 314 ? 7.768 2.136 -1.640 1.00 81.31 314 GLY A C 1
ATOM 2396 O O . GLY A 1 314 ? 8.178 3.089 -0.981 1.00 81.31 314 GLY A O 1
ATOM 2397 N N . VAL A 1 315 ? 8.316 0.922 -1.565 1.00 61.28 315 VAL A N 1
ATOM 2398 C CA . VAL A 1 315 ? 9.418 0.568 -0.666 1.00 61.28 315 VAL A CA 1
ATOM 2399 C C . VAL A 1 315 ? 10.711 0.448 -1.455 1.00 61.28 315 VAL A C 1
ATOM 2401 O O . VAL A 1 315 ? 10.758 -0.248 -2.466 1.00 61.28 315 VAL A O 1
ATOM 2404 N N . TYR A 1 316 ? 11.765 1.075 -0.939 1.00 70.00 316 TYR A N 1
ATOM 2405 C CA . TYR A 1 316 ? 13.124 0.906 -1.430 1.00 70.00 316 TYR A CA 1
ATOM 2406 C C . TYR A 1 316 ? 13.980 0.261 -0.335 1.00 70.00 316 TYR A C 1
ATOM 2408 O O . TYR A 1 316 ? 13.969 0.748 0.800 1.00 70.00 316 TYR A O 1
ATOM 2416 N N . PRO A 1 317 ? 14.699 -0.833 -0.643 1.00 73.88 317 PRO A N 1
ATOM 2417 C CA . PRO A 1 317 ? 14.891 -1.458 -1.952 1.00 73.88 317 PRO A CA 1
ATOM 2418 C C . PRO A 1 317 ? 13.731 -2.374 -2.384 1.00 73.88 317 PRO A C 1
ATOM 2420 O O . PRO A 1 317 ? 13.030 -2.972 -1.566 1.00 73.88 317 PRO A O 1
ATOM 2423 N N . LEU A 1 318 ? 13.589 -2.541 -3.704 1.00 83.56 318 LEU A N 1
ATOM 2424 C CA . LEU A 1 318 ? 12.579 -3.401 -4.336 1.00 83.56 318 LEU A CA 1
ATOM 2425 C C . LEU A 1 318 ? 12.661 -4.867 -3.875 1.00 83.56 318 LEU A C 1
ATOM 2427 O O . LEU A 1 318 ? 11.645 -5.556 -3.825 1.00 83.56 318 LEU A O 1
ATOM 2431 N N . ALA A 1 319 ? 13.851 -5.330 -3.484 1.00 85.12 319 ALA A N 1
ATOM 2432 C CA . ALA A 1 319 ? 14.074 -6.672 -2.952 1.00 85.12 319 ALA A CA 1
ATOM 2433 C C . ALA A 1 319 ? 13.133 -7.011 -1.780 1.00 85.12 319 ALA A C 1
ATOM 2435 O O . ALA A 1 319 ? 12.603 -8.119 -1.715 1.00 85.12 319 ALA A O 1
ATOM 2436 N N . THR A 1 320 ? 12.848 -6.047 -0.900 1.00 86.81 320 THR A N 1
ATOM 2437 C CA . THR A 1 320 ? 11.922 -6.238 0.227 1.00 86.81 320 THR A CA 1
ATOM 2438 C C . THR A 1 320 ? 10.477 -6.389 -0.249 1.00 86.81 320 THR A C 1
ATOM 2440 O O . THR A 1 320 ? 9.744 -7.240 0.257 1.00 86.81 320 THR A O 1
ATOM 2443 N N . ALA A 1 321 ? 10.068 -5.626 -1.267 1.00 89.25 321 ALA A N 1
ATOM 2444 C CA . ALA A 1 321 ? 8.749 -5.773 -1.881 1.00 89.25 321 ALA A CA 1
ATOM 2445 C C . ALA A 1 321 ? 8.591 -7.140 -2.575 1.00 89.25 321 ALA A C 1
ATOM 2447 O O . ALA A 1 321 ? 7.544 -7.777 -2.456 1.00 89.25 321 ALA A O 1
ATOM 2448 N N . LEU A 1 322 ? 9.639 -7.626 -3.247 1.00 91.50 322 LEU A N 1
ATOM 2449 C CA . LEU A 1 322 ? 9.657 -8.948 -3.885 1.00 91.50 322 LEU A CA 1
ATOM 2450 C C . LEU A 1 322 ? 9.635 -10.090 -2.859 1.00 91.50 322 LEU A C 1
ATOM 2452 O O . LEU A 1 322 ? 8.951 -11.093 -3.072 1.00 91.50 322 LEU A O 1
ATOM 2456 N N . ALA A 1 323 ? 10.328 -9.938 -1.727 1.00 90.94 323 ALA A N 1
ATOM 2457 C CA . ALA A 1 323 ? 10.286 -10.905 -0.632 1.00 90.94 323 ALA A CA 1
ATOM 2458 C C . ALA A 1 323 ? 8.880 -11.013 -0.015 1.00 90.94 323 ALA A C 1
ATOM 2460 O O . ALA A 1 323 ? 8.386 -12.125 0.182 1.00 90.94 323 ALA A O 1
ATOM 2461 N N . LEU A 1 324 ? 8.199 -9.880 0.201 1.00 91.44 324 LEU A N 1
ATOM 2462 C CA . LEU A 1 324 ? 6.786 -9.850 0.602 1.00 91.44 324 LEU A CA 1
ATOM 2463 C C . LEU A 1 324 ? 5.892 -10.541 -0.433 1.00 91.44 324 LEU A C 1
ATOM 2465 O O . LEU A 1 324 ? 5.089 -11.405 -0.084 1.00 91.44 324 LEU A O 1
ATOM 2469 N N . ALA A 1 325 ? 6.049 -10.200 -1.715 1.00 93.31 325 ALA A N 1
ATOM 2470 C CA . ALA A 1 325 ? 5.266 -10.807 -2.786 1.00 93.31 325 ALA A CA 1
ATOM 2471 C C . ALA A 1 325 ? 5.452 -12.336 -2.830 1.00 93.31 325 ALA A C 1
ATOM 2473 O O . ALA A 1 325 ? 4.473 -13.069 -2.963 1.00 93.31 325 ALA A O 1
ATOM 2474 N N . ARG A 1 326 ? 6.685 -12.826 -2.641 1.00 93.69 326 ARG A N 1
ATOM 2475 C CA . ARG A 1 326 ? 7.007 -14.261 -2.581 1.00 93.69 326 ARG A CA 1
ATOM 2476 C C . ARG A 1 326 ? 6.366 -14.951 -1.374 1.00 93.69 326 ARG A C 1
ATOM 2478 O O . ARG A 1 326 ? 5.783 -16.021 -1.527 1.00 93.69 326 ARG A O 1
ATOM 2485 N N . ALA A 1 327 ? 6.409 -14.335 -0.194 1.00 92.81 327 ALA A N 1
ATOM 2486 C CA . ALA A 1 327 ? 5.797 -14.891 1.018 1.00 92.81 327 ALA A CA 1
ATOM 2487 C C . ALA A 1 327 ? 4.263 -15.013 0.933 1.00 92.81 327 ALA A C 1
ATOM 2489 O O . ALA A 1 327 ? 3.668 -15.865 1.597 1.00 92.81 327 ALA A O 1
ATOM 2490 N N . HIS A 1 328 ? 3.631 -14.199 0.083 1.00 93.94 328 HIS A N 1
ATOM 2491 C CA . HIS A 1 328 ? 2.182 -14.178 -0.137 1.00 93.94 328 HIS A CA 1
ATOM 2492 C C . HIS A 1 328 ? 1.763 -14.667 -1.531 1.00 93.94 328 HIS A C 1
ATOM 2494 O O . HIS A 1 328 ? 0.640 -14.431 -1.975 1.00 93.94 328 HIS A O 1
ATOM 2500 N N . ALA A 1 329 ? 2.632 -15.399 -2.228 1.00 93.88 329 ALA A N 1
ATOM 2501 C CA . ALA A 1 329 ? 2.422 -15.778 -3.623 1.00 93.88 329 ALA A CA 1
ATOM 2502 C C . ALA A 1 329 ? 1.160 -16.622 -3.890 1.00 93.88 329 ALA A C 1
ATOM 2504 O O . ALA A 1 329 ? 0.623 -16.622 -5.000 1.00 93.88 329 ALA A O 1
ATOM 2505 N N . GLN A 1 330 ? 0.669 -17.329 -2.868 1.00 93.69 330 GLN A N 1
ATOM 2506 C CA . GLN A 1 330 ? -0.518 -18.188 -2.946 1.00 93.69 330 GLN A CA 1
ATOM 2507 C C . GLN A 1 330 ? -1.842 -17.441 -2.730 1.00 93.69 330 GLN A C 1
ATOM 2509 O O . GLN A 1 330 ? -2.910 -17.993 -3.005 1.00 93.69 330 GLN A O 1
ATOM 2514 N N . SER A 1 331 ? -1.795 -16.210 -2.219 1.00 95.00 331 SER A N 1
ATOM 2515 C CA . SER A 1 331 ? -2.978 -15.415 -1.867 1.00 95.00 331 SER A CA 1
ATOM 2516 C C . SER A 1 331 ? -3.067 -14.095 -2.623 1.00 95.00 331 SER A C 1
ATOM 2518 O O . SER A 1 331 ? -4.158 -13.541 -2.731 1.00 95.00 331 SER A O 1
ATOM 2520 N N . LEU A 1 332 ? -1.941 -13.589 -3.129 1.00 95.06 332 LEU A N 1
ATOM 2521 C CA . LEU A 1 332 ? -1.855 -12.249 -3.682 1.00 95.06 332 LEU A CA 1
ATOM 2522 C C . LEU A 1 332 ? -2.615 -12.131 -5.007 1.00 95.06 332 LEU A C 1
ATOM 2524 O O . LEU A 1 332 ? -2.280 -12.791 -5.987 1.00 95.06 332 LEU A O 1
ATOM 2528 N N . GLU A 1 333 ? -3.621 -11.257 -5.032 1.00 93.44 333 GLU A N 1
ATOM 2529 C CA . GLU A 1 333 ? -4.476 -10.994 -6.194 1.00 93.44 333 GLU A CA 1
ATOM 2530 C C . GLU A 1 333 ? -4.126 -9.671 -6.884 1.00 93.44 333 GLU A C 1
ATOM 2532 O O . GLU A 1 333 ? -4.257 -9.554 -8.104 1.00 93.44 333 GLU A O 1
ATOM 2537 N N . ASN A 1 334 ? -3.685 -8.670 -6.118 1.00 93.69 334 ASN A N 1
ATOM 2538 C CA . ASN A 1 334 ? -3.369 -7.331 -6.605 1.00 93.69 334 ASN A CA 1
ATOM 2539 C C . ASN A 1 334 ? -1.989 -6.901 -6.104 1.00 93.69 334 ASN A C 1
ATOM 2541 O O . ASN A 1 334 ? -1.790 -6.712 -4.904 1.00 93.69 334 ASN A O 1
ATOM 2545 N N . LEU A 1 335 ? -1.056 -6.726 -7.035 1.00 92.81 335 LEU A N 1
ATOM 2546 C CA . LEU A 1 335 ? 0.296 -6.261 -6.754 1.00 92.81 335 LEU A CA 1
ATOM 2547 C C . LEU A 1 335 ? 0.510 -4.886 -7.382 1.00 92.81 335 LEU A C 1
ATOM 2549 O O . LEU A 1 335 ? 0.368 -4.711 -8.592 1.00 92.81 335 LEU A O 1
ATOM 2553 N N . GLN A 1 336 ? 0.876 -3.904 -6.567 1.00 91.56 336 GLN A N 1
ATOM 2554 C CA . GLN A 1 336 ? 1.226 -2.566 -7.024 1.00 91.56 336 GLN A CA 1
ATOM 2555 C C . GLN A 1 336 ? 2.637 -2.223 -6.566 1.00 91.56 336 GLN A C 1
ATOM 2557 O O . GLN A 1 336 ? 2.916 -2.188 -5.369 1.00 91.56 336 GLN A O 1
ATOM 2562 N N . LEU A 1 337 ? 3.524 -1.951 -7.514 1.00 88.31 337 LEU A N 1
ATOM 2563 C CA . LEU A 1 337 ? 4.924 -1.650 -7.241 1.00 88.31 337 LEU A CA 1
ATOM 2564 C C . LEU A 1 337 ? 5.250 -0.253 -7.746 1.00 88.31 337 LEU A C 1
ATOM 2566 O O . LEU A 1 337 ? 5.056 0.044 -8.925 1.00 88.31 337 LEU A O 1
ATOM 2570 N N . VAL A 1 338 ? 5.773 0.597 -6.869 1.00 81.69 338 VAL A N 1
ATOM 2571 C CA . VAL A 1 338 ? 6.541 1.764 -7.301 1.00 81.69 338 VAL A CA 1
ATOM 2572 C C . VAL A 1 338 ? 7.940 1.254 -7.618 1.00 81.69 338 VAL A C 1
ATOM 2574 O O . VAL A 1 338 ? 8.665 0.834 -6.722 1.00 81.69 338 VAL A O 1
ATOM 2577 N N . ALA A 1 339 ? 8.292 1.230 -8.897 1.00 73.19 339 ALA A N 1
ATOM 2578 C CA . ALA A 1 339 ? 9.583 0.735 -9.358 1.00 73.19 339 ALA A CA 1
ATOM 2579 C C . ALA A 1 339 ? 10.127 1.667 -10.440 1.00 73.19 339 ALA A C 1
ATOM 2581 O O . ALA A 1 339 ? 9.361 2.118 -11.302 1.00 73.19 339 ALA A O 1
ATOM 2582 N N . ALA A 1 340 ? 11.435 1.927 -10.420 1.00 70.00 340 ALA A N 1
ATOM 2583 C CA . ALA A 1 340 ? 12.117 2.571 -11.537 1.00 70.00 340 ALA A CA 1
ATOM 2584 C C . ALA A 1 340 ? 12.499 1.553 -12.622 1.00 70.00 340 ALA A C 1
ATOM 2586 O O . ALA A 1 340 ? 12.503 0.346 -12.374 1.00 70.00 340 ALA A O 1
ATOM 2587 N N . SER A 1 341 ? 12.793 2.016 -13.838 1.00 62.31 341 SER A N 1
ATOM 2588 C CA . SER A 1 341 ? 13.368 1.147 -14.877 1.00 62.31 341 SER A CA 1
ATOM 2589 C C . SER A 1 341 ? 14.882 0.978 -14.728 1.00 62.31 341 SER A C 1
ATOM 2591 O O . SER A 1 341 ? 15.436 0.011 -15.233 1.00 62.31 341 SER A O 1
ATOM 2593 N N . THR A 1 342 ? 15.553 1.896 -14.028 1.00 62.16 342 THR A N 1
ATOM 2594 C CA . THR A 1 342 ? 17.011 1.905 -13.858 1.00 62.16 342 THR A CA 1
ATOM 2595 C C . THR A 1 342 ? 17.407 1.909 -12.390 1.00 62.16 342 THR A C 1
ATOM 2597 O O . THR A 1 342 ? 16.698 2.455 -11.543 1.00 62.16 342 THR A O 1
ATOM 2600 N N . GLU A 1 343 ? 18.574 1.346 -12.094 1.00 61.16 343 GLU A N 1
ATOM 2601 C CA . GLU A 1 343 ? 19.225 1.464 -10.789 1.00 61.16 343 GLU A CA 1
ATOM 2602 C C . GLU A 1 343 ? 19.353 2.928 -10.313 1.00 61.16 343 GLU A C 1
ATOM 2604 O O . GLU A 1 343 ? 19.316 3.859 -11.125 1.00 61.16 343 GLU A O 1
ATOM 2609 N N . PRO A 1 344 ? 19.481 3.164 -8.993 1.00 60.44 344 PRO A N 1
ATOM 2610 C CA . PRO A 1 344 ? 19.525 2.178 -7.897 1.00 60.44 344 PRO A CA 1
ATOM 2611 C C . PRO A 1 344 ? 18.134 1.740 -7.404 1.00 60.44 344 PRO A C 1
ATOM 2613 O O . PRO A 1 344 ? 18.010 0.942 -6.480 1.00 60.44 344 PRO A O 1
ATOM 2616 N N . TYR A 1 345 ? 17.076 2.282 -8.008 1.00 64.06 345 TYR A N 1
ATOM 2617 C CA . TYR A 1 345 ? 15.685 2.111 -7.574 1.00 64.06 345 TYR A CA 1
ATOM 2618 C C . TYR A 1 345 ? 14.857 1.252 -8.536 1.00 64.06 345 TYR A C 1
ATOM 2620 O O . TYR A 1 345 ? 13.674 0.991 -8.309 1.00 64.06 345 TYR A O 1
ATOM 2628 N N . GLY A 1 346 ? 15.469 0.840 -9.639 1.00 67.06 346 GLY A N 1
ATOM 2629 C CA . GLY A 1 346 ? 14.873 -0.017 -10.639 1.00 67.06 346 GLY A CA 1
ATOM 2630 C C . GLY A 1 346 ? 15.375 -1.439 -10.549 1.00 67.06 346 GLY A C 1
ATOM 2631 O O . GLY A 1 346 ? 16.335 -1.748 -9.852 1.00 67.06 346 GLY A O 1
ATOM 2632 N N . CYS A 1 347 ? 14.683 -2.309 -11.262 1.00 75.38 347 CYS A N 1
ATOM 2633 C CA . CYS A 1 347 ? 15.068 -3.697 -11.426 1.00 75.38 347 CYS A CA 1
ATOM 2634 C C . CYS A 1 347 ? 14.912 -3.997 -12.908 1.00 75.38 347 CYS A C 1
ATOM 2636 O O . CYS A 1 347 ? 13.767 -4.086 -13.351 1.00 75.38 347 CYS A O 1
ATOM 2638 N N . PRO A 1 348 ? 16.007 -4.053 -13.685 1.00 73.81 348 PRO A N 1
ATOM 2639 C CA . PRO A 1 348 ? 15.917 -4.374 -15.105 1.00 73.81 348 PRO A CA 1
ATOM 2640 C C . PRO A 1 348 ? 15.242 -5.741 -15.286 1.00 73.81 348 PRO A C 1
ATOM 2642 O O . PRO A 1 348 ? 14.272 -5.844 -16.027 1.00 73.81 348 PRO A O 1
ATOM 2645 N N . ASP A 1 349 ? 15.608 -6.719 -14.453 1.00 85.62 349 ASP A N 1
ATOM 2646 C CA . ASP A 1 349 ? 15.078 -8.089 -14.465 1.00 85.62 349 ASP A CA 1
ATOM 2647 C C . ASP A 1 349 ? 13.764 -8.273 -13.676 1.00 85.62 349 ASP A C 1
ATOM 2649 O O . ASP A 1 349 ? 13.494 -9.350 -13.134 1.00 85.62 349 ASP A O 1
ATOM 2653 N N . LEU A 1 350 ? 12.921 -7.235 -13.579 1.00 89.00 350 LEU A N 1
ATOM 2654 C CA . LEU A 1 350 ? 11.695 -7.278 -12.767 1.00 89.00 350 LEU A CA 1
ATOM 2655 C C . LEU A 1 350 ? 10.777 -8.446 -13.153 1.00 89.00 350 LEU A C 1
ATOM 2657 O O . LEU A 1 350 ? 10.168 -9.064 -12.279 1.00 89.00 350 LEU A O 1
ATOM 2661 N N . ALA A 1 351 ? 10.690 -8.763 -14.446 1.00 89.25 351 ALA A N 1
ATOM 2662 C CA . ALA A 1 351 ? 9.928 -9.910 -14.923 1.00 89.25 351 ALA A CA 1
ATOM 2663 C C . ALA A 1 351 ? 10.468 -11.221 -14.343 1.00 89.25 351 ALA A C 1
ATOM 2665 O O . ALA A 1 351 ? 9.722 -11.970 -13.714 1.00 89.25 351 ALA A O 1
ATOM 2666 N N . LEU A 1 352 ? 11.774 -11.466 -14.455 1.00 90.56 352 LEU A N 1
ATOM 2667 C CA . LEU A 1 352 ? 12.401 -12.672 -13.917 1.00 90.56 352 LEU A CA 1
ATOM 2668 C C . LEU A 1 352 ? 12.203 -12.798 -12.400 1.00 90.56 352 LEU A C 1
ATOM 2670 O O . LEU A 1 352 ? 11.877 -13.880 -11.905 1.00 90.56 352 LEU A O 1
ATOM 2674 N N . GLU A 1 353 ? 12.356 -11.701 -11.660 1.00 92.19 353 GLU A N 1
ATOM 2675 C CA . GLU A 1 353 ? 12.160 -11.695 -10.209 1.00 92.19 353 GLU A CA 1
ATOM 2676 C C . GLU A 1 353 ? 10.710 -11.977 -9.804 1.00 92.19 353 GLU A C 1
ATOM 2678 O O . GLU A 1 353 ? 10.461 -12.789 -8.908 1.00 92.19 353 GLU A O 1
ATOM 2683 N N . LEU A 1 354 ? 9.738 -11.388 -10.502 1.00 92.94 354 LEU A N 1
ATOM 2684 C CA . LEU A 1 354 ? 8.324 -11.681 -10.267 1.00 92.94 354 LEU A CA 1
ATOM 2685 C C . LEU A 1 354 ? 7.964 -13.122 -10.646 1.00 92.94 354 LEU A C 1
ATOM 2687 O O . LEU A 1 354 ? 7.167 -13.748 -9.941 1.00 92.94 354 LEU A O 1
ATOM 2691 N N . ARG A 1 355 ? 8.609 -13.699 -11.670 1.00 91.62 355 ARG A N 1
ATOM 2692 C CA . ARG A 1 355 ? 8.493 -15.134 -11.977 1.00 91.62 355 ARG A CA 1
ATOM 2693 C C . ARG A 1 355 ? 8.910 -15.985 -10.786 1.00 91.62 355 ARG A C 1
ATOM 2695 O O . ARG A 1 355 ? 8.199 -16.910 -10.397 1.00 91.62 355 ARG A O 1
ATOM 2702 N N . ARG A 1 356 ? 10.050 -15.642 -10.176 1.00 93.56 356 ARG A N 1
ATOM 2703 C CA . ARG A 1 356 ? 10.607 -16.321 -8.992 1.00 93.56 356 ARG A CA 1
ATOM 2704 C C . ARG A 1 356 ? 9.742 -16.145 -7.744 1.00 93.56 356 ARG A C 1
ATOM 2706 O O . ARG A 1 356 ? 9.904 -16.903 -6.789 1.00 93.56 356 ARG A O 1
ATOM 2713 N N . CYS A 1 357 ? 8.840 -15.165 -7.708 1.00 93.69 357 CYS A N 1
ATOM 2714 C CA . CYS A 1 357 ? 7.854 -15.059 -6.634 1.00 93.69 357 CYS A CA 1
ATOM 2715 C C . CYS A 1 357 ? 6.777 -16.151 -6.725 1.00 93.69 357 CYS A C 1
ATOM 2717 O O . CYS A 1 357 ? 6.209 -16.491 -5.695 1.00 93.69 357 CYS A O 1
ATOM 2719 N N . GLY A 1 358 ? 6.505 -16.726 -7.905 1.00 93.38 358 GLY A N 1
ATOM 2720 C CA . GLY A 1 358 ? 5.537 -17.819 -8.058 1.00 93.38 358 GLY A CA 1
ATOM 2721 C C . GLY A 1 358 ? 4.083 -17.410 -7.789 1.00 93.38 358 GLY A C 1
ATOM 2722 O O . GLY A 1 358 ? 3.337 -18.171 -7.174 1.00 93.38 358 GLY A O 1
ATOM 2723 N N . LEU A 1 359 ? 3.692 -16.200 -8.205 1.00 93.19 359 LEU A N 1
ATOM 2724 C CA . LEU A 1 359 ? 2.386 -15.588 -7.929 1.00 93.19 359 LEU A CA 1
ATOM 2725 C C . LEU A 1 359 ? 1.245 -16.316 -8.669 1.00 93.19 359 LEU A C 1
ATOM 2727 O O . LEU A 1 359 ? 0.993 -16.045 -9.839 1.00 93.19 359 LEU A O 1
ATOM 2731 N N . ARG A 1 360 ? 0.535 -17.230 -7.993 1.00 90.75 360 ARG A N 1
ATOM 2732 C CA . ARG A 1 360 ? -0.469 -18.110 -8.638 1.00 90.75 360 ARG A CA 1
ATOM 2733 C C . ARG A 1 360 ? -1.868 -17.514 -8.753 1.00 90.75 360 ARG A C 1
ATOM 2735 O O . ARG A 1 360 ? -2.652 -17.956 -9.582 1.00 90.75 360 ARG A O 1
ATOM 2742 N N . LYS A 1 361 ? -2.210 -16.558 -7.886 1.00 92.62 361 LYS A N 1
ATOM 2743 C CA . LYS A 1 361 ? -3.545 -15.931 -7.837 1.00 92.62 361 LYS A CA 1
ATOM 2744 C C . LYS A 1 361 ? -3.554 -14.488 -8.332 1.00 92.62 361 LYS A C 1
ATOM 2746 O O . LYS A 1 361 ? -4.560 -13.802 -8.156 1.00 92.62 361 LYS A O 1
ATOM 2751 N N . LEU A 1 362 ? -2.456 -14.020 -8.927 1.00 92.94 362 LEU A N 1
ATOM 2752 C CA . LEU A 1 362 ? -2.331 -12.635 -9.356 1.00 92.94 362 LEU A CA 1
ATOM 2753 C C . LEU A 1 362 ? -3.322 -12.344 -10.486 1.00 92.94 362 LEU A C 1
ATOM 2755 O O . LEU A 1 362 ? -3.241 -12.923 -11.561 1.00 92.94 362 LEU A O 1
ATOM 2759 N N . LYS A 1 363 ? -4.250 -11.419 -10.235 1.00 89.19 363 LYS A N 1
ATOM 2760 C CA . LYS A 1 363 ? -5.253 -10.956 -11.206 1.00 89.19 363 LYS A CA 1
ATOM 2761 C C . LYS A 1 363 ? -4.908 -9.588 -11.772 1.00 89.19 363 LYS A C 1
ATOM 2763 O O . LYS A 1 363 ? -5.360 -9.222 -12.851 1.00 89.19 363 LYS A O 1
ATOM 2768 N N . ARG A 1 364 ? -4.172 -8.784 -11.002 1.00 88.25 364 ARG A N 1
ATOM 2769 C CA . ARG A 1 364 ? -3.866 -7.401 -11.355 1.00 88.25 364 ARG A CA 1
ATOM 2770 C C . ARG A 1 364 ? -2.473 -7.016 -10.900 1.00 88.25 364 ARG A C 1
ATOM 2772 O O . ARG A 1 364 ? -2.149 -7.115 -9.720 1.00 88.25 364 ARG A O 1
ATOM 2779 N N . MET A 1 365 ? -1.704 -6.471 -11.833 1.00 89.12 365 MET A N 1
ATOM 2780 C CA . MET A 1 365 ? -0.418 -5.851 -11.557 1.00 89.12 365 MET A CA 1
ATOM 2781 C C . MET A 1 365 ? -0.430 -4.387 -11.992 1.00 89.12 365 MET A C 1
ATOM 2783 O O . MET A 1 365 ? -0.941 -4.056 -13.061 1.00 89.12 365 MET A O 1
ATOM 2787 N N . VAL A 1 366 ? 0.129 -3.506 -11.164 1.00 86.81 366 VAL A N 1
ATOM 2788 C CA . VAL A 1 366 ? 0.307 -2.085 -11.485 1.00 86.81 366 VAL A CA 1
ATOM 2789 C C . VAL A 1 366 ? 1.738 -1.676 -11.214 1.00 86.81 366 VAL A C 1
ATOM 2791 O O . VAL A 1 366 ? 2.228 -1.805 -10.095 1.00 86.81 366 VAL A O 1
ATOM 2794 N N . LEU A 1 367 ? 2.376 -1.105 -12.228 1.00 84.38 367 LEU A N 1
ATOM 2795 C CA . LEU A 1 367 ? 3.678 -0.471 -12.091 1.00 84.38 367 LEU A CA 1
ATOM 2796 C C . LEU A 1 367 ? 3.467 1.037 -12.003 1.00 84.38 367 LEU A C 1
ATOM 2798 O O . LEU A 1 367 ? 3.017 1.682 -12.950 1.00 84.38 367 LEU A O 1
ATOM 2802 N N . ILE A 1 368 ? 3.761 1.598 -10.839 1.00 79.44 368 ILE A N 1
ATOM 2803 C CA . ILE A 1 368 ? 3.611 3.019 -10.557 1.00 79.44 368 ILE A CA 1
ATOM 2804 C C . ILE A 1 368 ? 4.931 3.694 -10.907 1.00 79.44 368 ILE A C 1
ATOM 2806 O O . ILE A 1 368 ? 5.926 3.584 -10.193 1.00 79.44 368 ILE A O 1
ATOM 2810 N N . ARG A 1 369 ? 4.929 4.396 -12.038 1.00 74.31 369 ARG A N 1
ATOM 2811 C CA . ARG A 1 369 ? 6.101 5.111 -12.555 1.00 74.31 369 ARG A CA 1
ATOM 2812 C C . ARG A 1 369 ? 6.137 6.573 -12.115 1.00 74.31 369 ARG A C 1
ATOM 2814 O O . ARG A 1 369 ? 7.202 7.162 -12.018 1.00 74.31 369 ARG A O 1
ATOM 2821 N N . HIS A 1 370 ? 4.999 7.171 -11.793 1.00 65.31 370 HIS A N 1
ATOM 2822 C CA . HIS A 1 370 ? 4.946 8.568 -11.383 1.00 65.31 370 HIS A CA 1
ATOM 2823 C C . HIS A 1 370 ? 4.475 8.683 -9.934 1.00 65.31 370 HIS A C 1
ATOM 2825 O O . HIS A 1 370 ? 3.395 8.216 -9.581 1.00 65.31 370 HIS A O 1
ATOM 2831 N N . THR A 1 371 ? 5.276 9.330 -9.096 1.00 58.16 371 THR A N 1
ATOM 2832 C CA . THR A 1 371 ? 4.876 9.740 -7.742 1.00 58.16 371 THR A CA 1
ATOM 2833 C C . THR A 1 371 ? 4.540 11.227 -7.744 1.00 58.16 371 THR A C 1
ATOM 2835 O O . THR A 1 371 ? 5.147 11.974 -8.507 1.00 58.16 371 THR A O 1
ATOM 2838 N N . ALA A 1 372 ? 3.659 11.676 -6.850 1.00 46.22 372 ALA A N 1
ATOM 2839 C CA . ALA A 1 372 ? 3.182 13.065 -6.771 1.00 46.22 372 ALA A CA 1
ATOM 2840 C C . ALA A 1 372 ? 4.284 14.147 -6.729 1.00 46.22 372 ALA A C 1
ATOM 2842 O O . ALA A 1 372 ? 4.031 15.294 -7.073 1.00 46.22 372 ALA A O 1
ATOM 2843 N N . PHE A 1 373 ? 5.507 13.787 -6.345 1.00 52.56 373 PHE A N 1
ATOM 2844 C CA . PHE A 1 373 ? 6.628 14.714 -6.218 1.00 52.56 373 PHE A CA 1
ATOM 2845 C C . PHE A 1 373 ? 7.557 14.770 -7.445 1.00 52.56 373 PHE A C 1
ATOM 2847 O O . PHE A 1 373 ? 8.566 15.467 -7.392 1.00 52.56 373 PHE A O 1
ATOM 2854 N N . GLY A 1 374 ? 7.268 14.031 -8.528 1.00 51.66 374 GLY A N 1
ATOM 2855 C CA . GLY A 1 374 ? 8.002 14.085 -9.808 1.00 51.66 374 GLY A CA 1
ATOM 2856 C C . GLY A 1 374 ? 9.485 13.672 -9.770 1.00 51.66 374 GLY A C 1
ATOM 2857 O O . GLY A 1 374 ? 10.129 13.602 -10.811 1.00 51.66 374 GLY A O 1
ATOM 2858 N N . SER A 1 375 ? 10.039 13.389 -8.591 1.00 53.72 375 SER A N 1
ATOM 2859 C CA . SER A 1 375 ? 11.475 13.193 -8.361 1.00 53.72 375 SER A CA 1
ATOM 2860 C C . SER A 1 375 ? 11.899 11.733 -8.216 1.00 53.72 375 SER A C 1
ATOM 2862 O O . SER A 1 375 ? 13.078 11.426 -8.348 1.00 53.72 375 SER A O 1
ATOM 2864 N N . PHE A 1 376 ? 10.965 10.829 -7.922 1.00 55.84 376 PHE A N 1
ATOM 2865 C CA . PHE A 1 376 ? 11.316 9.527 -7.348 1.00 55.84 376 PHE A CA 1
ATOM 2866 C C . PHE A 1 376 ? 11.765 8.474 -8.359 1.00 55.84 376 PHE A C 1
ATOM 2868 O O . PHE A 1 376 ? 12.286 7.438 -7.967 1.00 55.84 376 PHE A O 1
ATOM 2875 N N . CYS A 1 377 ? 11.514 8.700 -9.643 1.00 56.22 377 CYS A N 1
ATOM 2876 C CA . CYS A 1 377 ? 11.457 7.613 -10.598 1.00 56.22 377 CYS A CA 1
ATOM 2877 C C . CYS A 1 377 ? 11.739 8.182 -11.996 1.00 56.22 377 CYS A C 1
ATOM 2879 O O . CYS A 1 377 ? 10.832 8.616 -12.706 1.00 56.22 377 CYS A O 1
ATOM 2881 N N . ARG A 1 378 ? 13.029 8.269 -12.348 1.00 59.84 378 ARG A N 1
ATOM 2882 C CA . ARG A 1 378 ? 13.445 8.533 -13.728 1.00 59.84 378 ARG A CA 1
ATOM 2883 C C . ARG A 1 378 ? 13.284 7.230 -14.485 1.00 59.84 378 ARG A C 1
ATOM 2885 O O . ARG A 1 378 ? 13.884 6.229 -14.110 1.00 59.84 378 ARG A O 1
ATOM 2892 N N . HIS A 1 379 ? 12.473 7.257 -15.528 1.00 66.94 379 HIS A N 1
ATOM 2893 C CA . HIS A 1 379 ? 12.372 6.125 -16.430 1.00 66.94 379 HIS A CA 1
ATOM 2894 C C . HIS A 1 379 ? 12.628 6.599 -17.826 1.00 66.94 379 HIS A C 1
ATOM 2896 O O . HIS A 1 379 ? 12.088 7.621 -18.253 1.00 66.94 379 HIS A O 1
ATOM 2902 N N . ASP A 1 380 ? 13.392 5.796 -18.536 1.00 75.06 380 ASP A N 1
ATOM 2903 C CA . ASP A 1 380 ? 13.356 5.853 -19.972 1.00 75.06 380 ASP A CA 1
ATOM 2904 C C . ASP A 1 380 ? 12.051 5.205 -20.467 1.00 75.06 380 ASP A C 1
ATOM 2906 O O . ASP A 1 380 ? 11.616 4.148 -19.985 1.00 75.06 380 ASP A O 1
ATOM 2910 N N . ARG A 1 381 ? 11.387 5.877 -21.413 1.00 77.69 381 ARG A N 1
ATOM 2911 C CA . ARG A 1 381 ? 10.094 5.435 -21.949 1.00 77.69 381 ARG A CA 1
ATOM 2912 C C . ARG A 1 381 ? 10.237 4.098 -22.674 1.00 77.69 381 ARG A C 1
ATOM 2914 O O . ARG A 1 381 ? 9.335 3.264 -22.564 1.00 77.69 381 ARG A O 1
ATOM 2921 N N . ASN A 1 382 ? 11.359 3.876 -23.360 1.00 78.56 382 ASN A N 1
ATOM 2922 C CA . ASN A 1 382 ? 11.619 2.624 -24.062 1.00 78.56 382 ASN A CA 1
ATOM 2923 C C . ASN A 1 382 ? 11.918 1.498 -23.070 1.00 78.56 382 ASN A C 1
ATOM 2925 O O . ASN A 1 382 ? 11.303 0.440 -23.183 1.00 78.56 382 ASN A O 1
ATOM 2929 N N . SER A 1 383 ? 12.737 1.731 -22.039 1.00 80.69 383 SER A N 1
ATOM 2930 C CA . SER A 1 383 ? 12.968 0.744 -20.972 1.00 80.69 383 SER A CA 1
ATOM 2931 C C . SER A 1 383 ? 11.670 0.339 -20.263 1.00 80.69 383 SER A C 1
ATOM 2933 O O . SER A 1 383 ? 11.453 -0.839 -19.989 1.00 80.69 383 SER A O 1
ATOM 2935 N N . CYS A 1 384 ? 10.763 1.288 -20.002 1.00 79.56 384 CYS A N 1
ATOM 2936 C CA . CYS A 1 384 ? 9.441 0.970 -19.451 1.00 79.56 384 CYS A CA 1
ATOM 2937 C C . CYS A 1 384 ? 8.602 0.091 -20.381 1.00 79.56 384 CYS A C 1
ATOM 2939 O O . CYS A 1 384 ? 7.882 -0.784 -19.896 1.00 79.56 384 CYS A O 1
ATOM 2941 N N . ARG A 1 385 ? 8.659 0.353 -21.691 1.00 82.19 385 ARG A N 1
ATOM 2942 C CA . ARG A 1 385 ? 7.938 -0.422 -22.701 1.00 82.19 385 ARG A CA 1
ATOM 2943 C C . ARG A 1 385 ? 8.458 -1.857 -22.761 1.00 82.19 385 ARG A C 1
ATOM 2945 O O . ARG A 1 385 ? 7.654 -2.767 -22.603 1.00 82.19 385 ARG A O 1
ATOM 2952 N N . VAL A 1 386 ? 9.776 -2.038 -22.870 1.00 85.00 386 VAL A N 1
ATOM 2953 C CA . VAL A 1 386 ? 10.427 -3.361 -22.883 1.00 85.00 386 VAL A CA 1
ATOM 2954 C C . VAL A 1 386 ? 10.065 -4.152 -21.626 1.00 85.00 386 VAL A C 1
ATOM 2956 O O . VAL A 1 386 ? 9.521 -5.247 -21.721 1.00 85.00 386 VAL A O 1
ATOM 2959 N N . GLN A 1 387 ? 10.224 -3.558 -20.440 1.00 84.88 387 GLN A N 1
ATOM 2960 C CA . GLN A 1 387 ? 9.881 -4.237 -19.188 1.00 84.88 387 GLN A CA 1
ATOM 2961 C C . GLN A 1 387 ? 8.391 -4.618 -19.100 1.00 84.88 387 GLN A C 1
ATOM 2963 O O . GLN A 1 387 ? 8.036 -5.637 -18.510 1.00 84.88 387 GLN A O 1
ATOM 2968 N N . LYS A 1 388 ? 7.488 -3.802 -19.659 1.00 83.88 388 LYS A N 1
ATOM 2969 C CA . LYS A 1 388 ? 6.052 -4.119 -19.711 1.00 83.88 388 LYS A CA 1
ATOM 2970 C C . LYS A 1 388 ? 5.777 -5.305 -20.639 1.00 83.88 388 LYS A C 1
ATOM 2972 O O . LYS A 1 388 ? 4.973 -6.160 -20.275 1.00 83.88 388 LYS A O 1
ATOM 2977 N N . GLU A 1 389 ? 6.424 -5.351 -21.801 1.00 84.50 389 GLU A N 1
ATOM 2978 C CA . GLU A 1 389 ? 6.318 -6.455 -22.765 1.00 84.50 389 GLU A CA 1
ATOM 2979 C C . GLU A 1 389 ? 6.852 -7.771 -22.163 1.00 84.50 389 GLU A C 1
ATOM 2981 O O . GLU A 1 389 ? 6.183 -8.801 -22.248 1.00 84.50 389 GLU A O 1
ATOM 2986 N N . GLU A 1 390 ? 7.984 -7.731 -21.455 1.00 87.75 390 GLU A N 1
ATOM 2987 C CA . GLU A 1 390 ? 8.547 -8.887 -20.734 1.00 87.75 390 GLU A CA 1
ATOM 2988 C C . GLU A 1 390 ? 7.633 -9.398 -19.613 1.00 87.75 390 GLU A C 1
ATOM 2990 O O . GLU A 1 390 ? 7.449 -10.602 -19.428 1.00 87.75 390 GLU A O 1
ATOM 2995 N N . LEU A 1 391 ? 7.033 -8.484 -18.849 1.00 87.38 391 LEU A N 1
ATOM 2996 C CA . LEU A 1 391 ? 6.081 -8.854 -17.805 1.00 87.38 391 LEU A CA 1
ATOM 2997 C C . LEU A 1 391 ? 4.817 -9.486 -18.386 1.00 87.38 391 LEU A C 1
ATOM 2999 O O . LEU A 1 391 ? 4.267 -10.416 -17.799 1.00 87.38 391 LEU A O 1
ATOM 3003 N N . TRP A 1 392 ? 4.355 -8.986 -19.530 1.00 82.00 392 TRP A N 1
ATOM 3004 C CA . TRP A 1 392 ? 3.194 -9.530 -20.220 1.00 82.00 392 TRP A CA 1
ATOM 3005 C C . TRP A 1 392 ? 3.448 -10.946 -20.730 1.00 82.00 392 TRP A C 1
ATOM 3007 O O . TRP A 1 392 ? 2.663 -11.848 -20.431 1.00 82.00 392 TRP A O 1
ATOM 3017 N N . SER A 1 393 ? 4.560 -11.157 -21.440 1.00 84.62 393 SER A N 1
ATOM 3018 C CA . SER A 1 393 ? 4.901 -12.473 -21.988 1.00 84.62 393 SER A CA 1
ATOM 3019 C C . SER A 1 393 ? 4.997 -13.534 -20.892 1.00 84.62 393 SER A C 1
ATOM 3021 O O . SER A 1 393 ? 4.552 -14.661 -21.085 1.00 84.62 393 SER A O 1
ATOM 3023 N N . MET A 1 394 ? 5.472 -13.162 -19.702 1.00 83.12 394 MET A N 1
ATOM 3024 C CA . MET A 1 394 ? 5.553 -14.066 -18.558 1.00 83.12 394 MET A CA 1
ATOM 3025 C C . MET A 1 394 ? 4.194 -14.519 -18.008 1.00 83.12 394 MET A C 1
ATOM 3027 O O . MET A 1 394 ? 4.080 -15.667 -17.586 1.00 83.12 394 MET A O 1
ATOM 3031 N N . PHE A 1 395 ? 3.197 -13.633 -17.939 1.00 76.75 395 PHE A N 1
ATOM 3032 C CA . PHE A 1 395 ? 1.907 -13.953 -17.312 1.00 76.75 395 PHE A CA 1
ATOM 3033 C C . PHE A 1 395 ? 0.867 -14.498 -18.293 1.00 76.75 395 PHE A C 1
ATOM 3035 O O . PHE A 1 395 ? -0.089 -15.124 -17.848 1.00 76.75 395 PHE A O 1
ATOM 3042 N N . VAL A 1 396 ? 1.043 -14.273 -19.597 1.00 73.94 396 VAL A N 1
ATOM 3043 C CA . VAL A 1 396 ? 0.098 -14.730 -20.629 1.00 73.94 396 VAL A CA 1
ATOM 3044 C C . VAL A 1 396 ? 0.539 -16.028 -21.302 1.00 73.94 396 VAL A C 1
ATOM 3046 O O . VAL A 1 396 ? -0.306 -16.795 -21.739 1.00 73.94 396 VAL A O 1
ATOM 3049 N N . ALA A 1 397 ? 1.836 -16.344 -21.330 1.00 57.09 397 ALA A N 1
ATOM 3050 C CA . ALA A 1 397 ? 2.332 -17.589 -21.929 1.00 57.09 397 ALA A CA 1
ATOM 3051 C C . ALA A 1 397 ? 2.158 -18.843 -21.039 1.00 57.09 397 ALA A C 1
ATOM 3053 O O . ALA A 1 397 ? 2.876 -19.822 -21.234 1.00 57.09 397 ALA A O 1
ATOM 3054 N N . VAL A 1 398 ? 1.286 -18.807 -20.024 1.00 53.50 398 VAL A N 1
ATOM 3055 C CA . VAL A 1 398 ? 1.140 -19.878 -19.012 1.00 53.50 398 VAL A CA 1
ATOM 3056 C C . VAL A 1 398 ? -0.199 -20.627 -19.120 1.00 53.50 398 VAL A C 1
ATOM 3058 O O . VAL A 1 398 ? -0.462 -21.493 -18.290 1.00 53.50 398 VAL A O 1
ATOM 3061 N N . ASP A 1 399 ? -1.004 -20.358 -20.149 1.00 41.31 399 ASP A N 1
ATOM 3062 C CA . ASP A 1 399 ? -2.214 -21.146 -20.434 1.00 41.31 399 ASP A CA 1
ATOM 3063 C C . ASP A 1 399 ? -1.929 -22.375 -21.311 1.00 41.31 399 ASP A C 1
ATOM 3065 O O . ASP A 1 399 ? -1.327 -22.212 -22.401 1.00 41.31 399 ASP A O 1
#

Organism: Thrips palmi (NCBI:txid161013)

Sequence (399 aa):
MSNNFFPVADLARTAARLVLDLADPAAVCSVTLRRGAAGAVEWRAEVPPADNAGVKLVLCMLGCDGHLTQQPPETQPQEQQAAAWHERPNEGERQMSYREMAAAMAVGCRVARGRDWERGWNYDGPFQRPGTVTHMHADSDVAVHWDCSSGTGSLWFRMGRDGKYHLRLLAPAPLASLVGLQGGDNCLDLAPITAESNLNNMSKKLADGSLAQVRSIVCTSQPFPQFVQRVLEQTSPHLTGLHIRSPLARHLDVVAAMPALRTLCLTSVTETEMRQVRSMASLQSLELHCSHHLPLPVMEFPANPAGLRLLRCGVYPLATALALARAHAQSLENLQLVAASTEPYGCPDLALELRRCGLRKLKRMVLIRHTAFGSFCRHDRNSCRVQKEELWSMFVAVD

Radius of gyration: 28.57 Å; chains: 1; bounding box: 80×56×77 Å

Foldseek 3Di:
DDPPDDPPVVLVVVVVVQLVVAFDADFKWWWWWFDDDDDTDTDIDIGGHDDDDSVVVSCVVVVTDTDIDGDDDDDDDDDDDDPDDDPPDVVPPPPQALVSQLVVDDQQFKKWFDDQAPDDCPQQHPQRAIWGFHDDDNRWKTFTDHPPDPDPGTDIDTRCVVHGHRIDGPPRPDPCVVQVNPPDPQEAEPCVVPDPVVVVVVVVCLVVLVNCSRQEYAAQDCPDVVSLLSSLQSNQARHAEYAHEPHDLSSLVSVLSRPNHAYYAYAQDAQSSVVSVLSNLRYQEYHYAHDPVHAHPQDAHAQRPNAHQYYADNHPPCNNVLNNLLSRLARHAEYEYAAALDPPRHDLVVLVSNVVSNRPNHNYYHHDQDDSVRPDYDYDPVSVVVVVVSNVCSVPVPD